Protein AF-A0A420ZC76-F1 (afdb_monomer)

Secondary structure (DSSP, 8-state):
--------------TT--HHHHHHHHTTS--SEEEEEETTEEEEEESSSSPPPEEES-HHHHHHHHHHH-TT-EEEEE-SEEEEESS-B-PPTTEEEEE-TTEEEEE-S-EEEEEE-TT--S-EEEES-EEE-TTTEEEEEEE---STT--EEEEEES-EEE---SSTT-EEEEEEESEEEEEES-EEE--TTS---SEEEEESSEEEEE-TTSEEEESS-SEEE-SSEEEEESSEEEESS-SEEE--TTS--EEEEES-EEEESS-SEEE-S--SS---EEEEE-SEEEE--SSS--SEEE--SSS--EEEEEE---EEEESS-SEEEE--EEEEEEE--EE-TTSEEE-GGGEEEEEEE-SS----SS--S--TTB-EE----TT--EEEEETTEEEEEEEEETTEEEETTEEPBPTTT--GGG-TT-SEEEEEEETTEEEEEEE-SS--

Mean predicted aligned error: 12.45 Å

InterPro domains:
  IPR011050 Pectin lyase fold/virulence factor [SSF51126] (57-364)
  IPR012334 Pectin lyase fold [G3DSA:2.160.20.10] (56-436)

Sequence (452 aa):
MVIKMAFDNQKTLDSTLQPEEWNNLLDLIPAGYVIYKKDNMIYAVPRHGSGNVYSGEDAQQIIQYAINELSDGGLIFIKKGTYLINNPIIPNNNLTIYLEAGAILKANADMTRLIDGRDKNHVVICGKGVIDGNGKVTKVIDFEQTVTGIVTHNRVEQVAIKNAKAVSGSCLIDITLNSGFQLGEPMLDGGGTTEYGIIQDNSYGQNTLYLGDYNNGFTVANIKLGGGALTIIGGALEGTTTNILITSENGNPRLRVFGTWMESDKDNILIQDNATYKPLSLDLEPIHMFTKGTGGYANVRSTTASGHHLVTLYVNGGYWENQNGSYHFDVSCEKAVIIKGYYNKGMNGINTSKMTNVVVLTDKIYVKGSEINSLDNLDLYLTVGTNKGIYLKDRGNDVVMAYFTKNGLVLNGH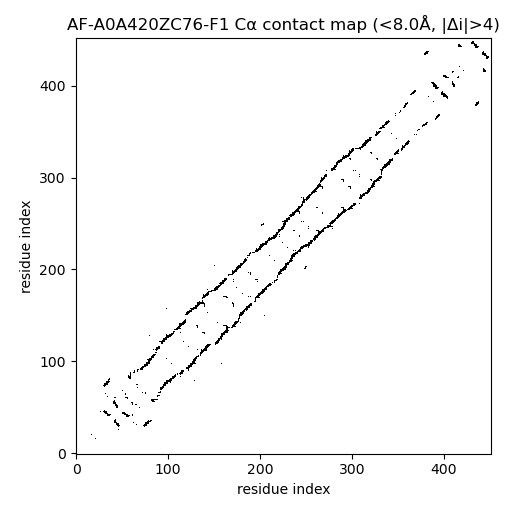YIFDPASANASSVSNLVKVIKIWINGAEYYIPVYSSYS

Foldseek 3Di:
DPPPPPPPDPPPPDPPDDVVVVLVVVLPDFFQWEWEDDDQKIWIDGNDDDDDIDMDNQLLVRLQSSQVVQQVEGEYEYEADEHEHADAREHAALHEYEYEANYEDEYDAADQENHELEQHANYEYEYQEEQYPVLRYQEDHEHHYPDAPDEGAYEYENYEFERHHQDPNGEPYEAAERYAYEYYQYQYYHDDDDDDEHYEHHYQYEYEYENPADAREDEYAHYEHQHHEYEYEAYEQEYQYAPHEYAVAREQYHYEYAAYAYEYLAAPYEYEPPHPYAHEEYAAAYQEFEHNHQPQHANYAYPDPDDQRYAEYHAAEYEYYYHHHQENEHHQYAEYEHHYYHYPPDHDHYDCVRYQAYEHHYPADADEDDDPVDPPHYAYEYPDDPFDFHWYDYDPDTQRQWGQDPVGIDGDPDDFDDPVPDDPVVCVPQPDWHWYADPNGITTDGDDPDDD

pLDDT: mean 76.63, std 21.32, range [26.16, 98.75]

Radius of gyration: 28.4 Å; Cα contacts (8 Å, |Δi|>4): 1268; chains: 1; bounding box: 75×47×89 Å

Solvent-accessible surface area (backbone atoms only — not comparable to full-atom values): 22998 Å² total; per-residue (Å²): 135,85,80,78,75,85,75,86,70,86,66,80,80,62,92,76,63,51,76,68,56,54,51,59,61,54,69,73,52,91,30,48,27,42,34,42,65,58,90,74,38,28,38,24,40,50,69,62,84,90,58,72,74,42,71,39,69,52,36,36,61,37,52,45,53,53,40,64,72,31,67,85,22,46,29,38,36,33,42,52,43,82,37,56,25,69,56,59,43,64,64,41,40,44,22,31,42,34,24,33,66,62,12,31,48,31,41,68,38,80,42,65,34,45,31,42,36,50,76,40,34,41,33,33,40,30,42,51,13,37,42,33,12,66,50,30,10,31,19,29,32,28,43,40,43,82,62,81,92,50,76,26,52,32,36,40,29,41,30,31,42,31,22,27,20,69,48,95,91,12,16,43,33,36,36,19,36,36,34,27,38,39,38,38,39,48,45,59,40,60,55,96,86,58,71,49,20,47,34,38,32,44,13,63,23,58,31,39,39,33,38,38,92,46,81,37,58,46,71,38,33,43,30,36,37,19,13,18,33,40,40,38,36,38,21,35,46,35,28,68,17,31,37,32,37,33,39,12,73,45,41,52,18,30,43,36,38,35,53,22,34,36,37,8,41,26,22,36,30,34,37,48,76,76,40,95,33,49,33,42,34,41,39,37,28,31,54,31,37,36,15,62,22,80,82,56,35,17,36,31,28,36,69,54,91,76,68,63,48,29,48,32,40,38,32,66,32,30,37,42,40,54,74,50,22,66,24,39,32,44,40,25,18,46,31,36,39,40,31,46,68,49,67,64,92,87,60,50,64,59,42,62,92,42,42,52,38,46,36,60,42,55,101,70,63,81,64,69,88,69,80,75,88,68,74,89,48,60,50,50,57,61,86,73,57,102,85,58,59,49,55,51,42,57,94,93,47,86,40,65,42,31,40,72,51,104,89,45,69,43,32,75,94,47,84,62,55,54,73,93,78,54,68,77,84,80,58,83,83,61,85,40,66,49,56,35,48,53,96,90,42,78,38,51,45,80,41,73,96,67,90,130

Nearest PDB structures (foldseek):
  8ikw-assembly4_H  TM=6.391E-01  e=1.711E-03  Fusarium phyllophilum
  4mr0-assembly1_A  TM=4.119E-01  e=1.111E-02  Streptococcus pneumoniae R6
  6n2c-assembly1_A  TM=3.443E-01  e=2.534E+00  Caldicellulosiruptor hydrothermalis 108

Structure (mmCIF, N/CA/C/O backbone):
data_AF-A0A420ZC76-F1
#
_entry.id   AF-A0A420ZC76-F1
#
loop_
_atom_site.group_PDB
_atom_site.id
_atom_site.type_symbol
_atom_site.label_atom_id
_atom_site.label_alt_id
_atom_site.label_comp_id
_atom_site.label_asym_id
_atom_site.label_entity_id
_atom_site.label_seq_id
_atom_site.pdbx_PDB_ins_code
_atom_site.Cartn_x
_atom_site.Cartn_y
_atom_site.Cartn_z
_atom_site.occupancy
_atom_site.B_iso_or_equiv
_atom_site.auth_seq_id
_atom_site.auth_comp_id
_atom_site.auth_asym_id
_atom_site.auth_atom_id
_atom_site.pdbx_PDB_model_num
ATOM 1 N N . MET A 1 1 ? 11.685 -9.624 18.121 1.00 28.83 1 MET A N 1
ATOM 2 C CA . MET A 1 1 ? 11.201 -10.879 18.733 1.00 28.83 1 MET A CA 1
ATOM 3 C C . MET A 1 1 ? 9.902 -11.254 18.036 1.00 28.83 1 MET A C 1
ATOM 5 O O . MET A 1 1 ? 8.904 -10.587 18.254 1.00 28.83 1 MET A O 1
ATOM 9 N N . VAL A 1 2 ? 9.928 -12.224 17.116 1.00 26.16 2 VAL A N 1
ATOM 10 C CA . VAL A 1 2 ? 8.711 -12.707 16.440 1.00 26.16 2 VAL A CA 1
ATOM 11 C C . VAL A 1 2 ? 8.038 -13.687 17.394 1.00 26.16 2 VAL A C 1
ATOM 13 O O . VAL A 1 2 ? 8.516 -14.807 17.566 1.00 26.16 2 VAL A O 1
ATOM 16 N N . ILE A 1 3 ? 6.972 -13.255 18.069 1.00 30.77 3 ILE A N 1
ATOM 17 C CA . ILE A 1 3 ? 6.131 -14.163 18.851 1.00 30.77 3 ILE A CA 1
ATOM 18 C C . ILE A 1 3 ? 5.343 -14.992 17.831 1.00 30.77 3 ILE A C 1
ATOM 20 O O . ILE A 1 3 ? 4.302 -14.562 17.342 1.00 30.77 3 ILE A O 1
ATOM 24 N N . LYS A 1 4 ? 5.855 -16.175 17.470 1.00 32.09 4 LYS A N 1
ATOM 25 C CA . LYS A 1 4 ? 5.045 -17.208 16.812 1.00 32.09 4 LYS A CA 1
ATOM 26 C C . LYS A 1 4 ? 3.998 -17.663 17.828 1.00 32.09 4 LYS A C 1
ATOM 28 O O . LYS A 1 4 ? 4.271 -18.538 18.645 1.00 32.09 4 LYS A O 1
ATOM 33 N N . MET A 1 5 ? 2.828 -17.031 17.823 1.00 39.62 5 MET A N 1
ATOM 34 C CA . MET A 1 5 ? 1.689 -17.510 18.600 1.00 39.62 5 MET A CA 1
ATOM 35 C C . MET A 1 5 ? 1.266 -18.865 18.020 1.00 39.62 5 MET A C 1
ATOM 37 O O . MET A 1 5 ? 0.816 -18.950 16.878 1.00 39.62 5 MET A O 1
ATOM 41 N N . ALA A 1 6 ? 1.473 -19.936 18.782 1.00 37.00 6 ALA A N 1
ATOM 42 C CA . ALA A 1 6 ? 1.101 -21.291 18.403 1.00 37.00 6 ALA A CA 1
ATOM 43 C C . ALA A 1 6 ? -0.427 -21.465 18.493 1.00 37.00 6 ALA A C 1
ATOM 45 O O . ALA A 1 6 ? -0.941 -21.959 19.490 1.00 37.00 6 ALA A O 1
ATOM 46 N N . PHE A 1 7 ? -1.155 -21.054 17.453 1.00 47.56 7 PHE A N 1
ATOM 47 C CA . PHE A 1 7 ? -2.596 -21.316 17.296 1.00 47.56 7 PHE A CA 1
ATOM 48 C C . PHE A 1 7 ? -2.892 -22.354 16.198 1.00 47.56 7 PHE A C 1
ATOM 50 O O . PHE A 1 7 ? -3.963 -22.336 15.599 1.00 47.56 7 PHE A O 1
ATOM 57 N N . ASP A 1 8 ? -1.960 -23.272 15.924 1.00 40.16 8 ASP A N 1
ATOM 58 C CA . ASP A 1 8 ? -2.054 -24.189 14.773 1.00 40.16 8 ASP A CA 1
ATOM 59 C C . ASP A 1 8 ? -2.701 -25.554 15.078 1.00 40.16 8 ASP A C 1
ATOM 61 O O . ASP A 1 8 ? -2.588 -26.497 14.306 1.00 40.16 8 ASP A O 1
ATOM 65 N N . ASN A 1 9 ? -3.424 -25.677 16.194 1.00 40.56 9 ASN A N 1
ATOM 66 C CA . ASN A 1 9 ? -4.235 -26.862 16.475 1.00 40.56 9 ASN A CA 1
ATOM 67 C C . ASN A 1 9 ? -5.709 -26.468 16.539 1.00 40.56 9 ASN A C 1
ATOM 69 O O . ASN A 1 9 ? -6.233 -26.146 17.606 1.00 40.56 9 ASN A O 1
ATOM 73 N N . GLN A 1 10 ? -6.383 -26.528 15.386 1.00 40.56 10 GLN A N 1
ATOM 74 C CA . GLN A 1 10 ? -7.842 -26.493 15.272 1.00 40.56 10 GLN A CA 1
ATOM 75 C C . GLN A 1 10 ? -8.473 -27.710 15.978 1.00 40.56 10 GLN A C 1
ATOM 77 O O . GLN A 1 10 ? -8.996 -28.624 15.346 1.00 40.56 10 GLN A O 1
ATOM 82 N N . LYS A 1 11 ? -8.480 -27.725 17.314 1.00 42.28 11 LYS A N 1
ATOM 83 C CA . LYS A 1 11 ? -9.629 -28.288 18.021 1.00 42.28 11 LYS A CA 1
ATOM 84 C C . LYS A 1 11 ? -10.729 -27.249 17.880 1.00 42.28 11 LYS A C 1
ATOM 86 O O . LYS A 1 11 ? -10.586 -26.139 18.383 1.00 42.28 11 LYS A O 1
ATOM 91 N N . THR A 1 12 ? -11.794 -27.591 17.161 1.00 43.84 12 THR A N 1
ATOM 92 C CA . THR A 1 12 ? -13.073 -26.879 17.224 1.00 43.84 12 THR A CA 1
ATOM 93 C C . THR A 1 12 ? -13.379 -26.592 18.690 1.00 43.84 12 THR A C 1
ATOM 95 O O . THR A 1 12 ? -13.619 -27.521 19.459 1.00 43.84 12 THR A O 1
ATOM 98 N N . LEU A 1 13 ? -13.265 -25.321 19.082 1.00 47.38 13 LEU A N 1
ATOM 99 C CA . LEU A 1 13 ? -13.627 -24.838 20.409 1.00 47.38 13 LEU A CA 1
ATOM 100 C C . LEU A 1 13 ? -15.111 -25.139 20.595 1.00 47.38 13 LEU A C 1
ATOM 102 O O . LEU A 1 13 ? -15.959 -24.506 19.965 1.00 47.38 13 LEU A O 1
ATOM 106 N N . ASP A 1 14 ? -15.392 -26.166 21.391 1.00 49.25 14 ASP A N 1
ATOM 107 C CA . ASP A 1 14 ? -16.746 -26.591 21.696 1.00 49.25 14 ASP A CA 1
ATOM 108 C C . ASP A 1 14 ? -17.462 -25.468 22.457 1.00 49.25 14 ASP A C 1
ATOM 110 O O . ASP A 1 14 ? -16.920 -24.855 23.380 1.00 49.25 14 ASP A O 1
ATOM 114 N N . SER A 1 15 ? -18.693 -25.185 22.044 1.00 50.81 15 SER A N 1
ATOM 115 C CA . SER A 1 15 ? -19.572 -24.163 22.622 1.00 50.81 15 SER A CA 1
ATOM 116 C C . SER A 1 15 ? -19.953 -24.417 24.088 1.00 50.81 15 SER A C 1
ATOM 118 O O . SER A 1 15 ? -20.658 -23.607 24.684 1.00 50.81 15 SER A O 1
ATOM 120 N N . THR A 1 16 ? -19.488 -25.524 24.671 1.00 49.12 16 THR A N 1
ATOM 121 C CA . THR A 1 16 ? -19.761 -25.958 26.044 1.00 49.12 16 THR A CA 1
ATOM 122 C C . THR A 1 16 ? -18.750 -25.472 27.082 1.00 49.12 16 THR A C 1
ATOM 124 O O . THR A 1 16 ? -18.943 -25.766 28.262 1.00 49.12 16 THR A O 1
ATOM 127 N N . LEU A 1 17 ? -17.679 -24.771 26.683 1.00 49.69 17 LEU A N 1
ATOM 128 C CA . LEU A 1 17 ? -16.714 -24.230 27.646 1.00 49.69 17 LEU A CA 1
ATOM 129 C C . LEU A 1 17 ? -17.413 -23.284 28.623 1.00 49.69 17 LEU A C 1
ATOM 131 O O . LEU A 1 17 ? -18.091 -22.333 28.217 1.00 49.69 17 LEU A O 1
ATOM 135 N N . GLN A 1 18 ? -17.230 -23.544 29.916 1.00 65.81 18 GLN A N 1
ATOM 136 C CA . GLN A 1 18 ? -17.770 -22.682 30.959 1.00 65.81 18 GLN A CA 1
ATOM 137 C C . GLN A 1 18 ? -17.109 -21.292 30.856 1.00 65.81 18 GLN A C 1
ATOM 139 O O . GLN A 1 18 ? -15.953 -21.190 30.431 1.00 65.81 18 GLN A O 1
ATOM 144 N N . PRO A 1 19 ? -17.793 -20.197 31.243 1.00 63.03 19 PRO A N 1
ATOM 145 C CA . PRO A 1 19 ? -17.241 -18.838 31.165 1.00 63.03 19 PRO A CA 1
ATOM 146 C C . PRO A 1 19 ? -15.849 -18.678 31.805 1.00 63.03 19 PRO A C 1
ATOM 148 O O . PRO A 1 19 ? -15.039 -17.872 31.351 1.00 63.03 19 PRO A O 1
ATOM 151 N N . GLU A 1 20 ? -15.548 -19.480 32.826 1.00 62.53 20 GLU A N 1
ATOM 152 C CA . GLU A 1 20 ? -14.259 -19.513 33.525 1.00 62.53 20 GLU A CA 1
ATOM 153 C C . GLU A 1 20 ? -13.123 -20.095 32.661 1.00 62.53 20 GLU A C 1
ATOM 155 O O . GLU A 1 20 ? -12.000 -19.596 32.682 1.00 62.53 20 GLU A O 1
ATOM 160 N N . GLU A 1 21 ? -13.411 -21.086 31.816 1.00 62.03 21 GLU A N 1
ATOM 161 C CA . GLU A 1 21 ? -12.431 -21.684 30.899 1.00 62.03 21 GLU A CA 1
ATOM 162 C C . GLU A 1 21 ? -12.122 -20.751 29.719 1.00 62.03 21 GLU A C 1
ATOM 164 O O . GLU A 1 21 ? -10.983 -20.683 29.251 1.00 62.03 21 GLU A O 1
ATOM 169 N N . TRP A 1 22 ? -13.111 -19.958 29.291 1.00 63.56 22 TRP A N 1
ATOM 170 C CA . TRP A 1 22 ? -12.899 -18.855 28.351 1.00 63.56 22 TRP A CA 1
ATOM 171 C C . TRP A 1 22 ? -11.954 -17.792 28.914 1.00 63.56 22 TRP A C 1
ATOM 173 O O . TRP A 1 22 ? -11.112 -17.277 28.175 1.00 63.56 22 TRP A O 1
ATOM 183 N N . ASN A 1 23 ? -12.054 -17.484 30.208 1.00 61.62 23 ASN A N 1
ATOM 184 C CA . ASN A 1 23 ? -11.166 -16.520 30.855 1.00 61.62 23 ASN A CA 1
ATOM 185 C C . ASN A 1 23 ? -9.715 -17.018 30.901 1.00 61.62 23 ASN A C 1
ATOM 187 O O . ASN A 1 23 ? -8.822 -16.236 30.575 1.00 61.62 23 ASN A O 1
ATOM 191 N N . ASN A 1 24 ? -9.505 -18.311 31.171 1.00 67.62 24 ASN A N 1
ATOM 192 C CA . ASN A 1 24 ? -8.177 -18.935 31.204 1.00 67.62 24 ASN A CA 1
ATOM 193 C C . ASN A 1 24 ? -7.502 -18.988 29.820 1.00 67.62 24 ASN A C 1
ATOM 195 O O . ASN A 1 24 ? -6.292 -18.815 29.704 1.00 67.62 24 ASN A O 1
ATOM 199 N N . LEU A 1 25 ? -8.270 -19.199 28.745 1.00 63.84 25 LEU A N 1
ATOM 200 C CA . LEU A 1 25 ? -7.747 -19.159 27.371 1.00 63.84 25 LEU A CA 1
ATOM 201 C C . LEU A 1 25 ? -7.372 -17.741 26.929 1.00 63.84 25 LEU A C 1
ATOM 203 O O . LEU A 1 25 ? -6.404 -17.552 26.194 1.00 63.84 25 LEU A O 1
ATOM 207 N N . LEU A 1 26 ? -8.125 -16.740 27.385 1.00 62.78 26 LEU A N 1
ATOM 208 C CA . LEU A 1 26 ? -7.837 -15.337 27.100 1.00 62.78 26 LEU A CA 1
ATOM 209 C C . LEU A 1 26 ? -6.613 -14.815 27.881 1.00 62.78 26 LEU A C 1
ATOM 211 O O . LEU A 1 26 ? -6.022 -13.828 27.450 1.00 62.78 26 LEU A O 1
ATOM 215 N N . ASP A 1 27 ? -6.208 -15.461 28.985 1.00 68.00 27 ASP A N 1
ATOM 216 C CA . ASP A 1 27 ? -5.031 -15.066 29.789 1.00 68.00 27 ASP A CA 1
ATOM 217 C C . ASP A 1 27 ? -3.709 -15.359 29.076 1.00 68.00 27 ASP A C 1
ATOM 219 O O . ASP A 1 27 ? -2.667 -14.806 29.419 1.00 68.00 27 ASP A O 1
ATOM 223 N N . LEU A 1 28 ? -3.753 -16.202 28.046 1.00 70.00 28 LEU A N 1
ATOM 224 C CA . LEU A 1 28 ? -2.598 -16.533 27.220 1.00 70.00 28 LEU A CA 1
ATOM 225 C C . LEU A 1 28 ? -2.328 -15.493 26.124 1.00 70.00 28 LEU A C 1
ATOM 227 O O . LEU A 1 28 ? -1.275 -15.545 25.487 1.00 70.00 28 LEU A O 1
ATOM 231 N N . ILE A 1 29 ? -3.255 -14.558 25.884 1.00 68.62 29 ILE A N 1
ATOM 232 C CA . ILE A 1 29 ? -3.075 -13.491 24.897 1.00 68.62 29 ILE A CA 1
ATOM 233 C C . ILE A 1 29 ? -2.459 -12.285 25.619 1.00 68.62 29 ILE A C 1
ATOM 235 O O . ILE A 1 29 ? -3.129 -11.707 26.475 1.00 68.62 29 ILE A O 1
ATOM 239 N N . PRO A 1 30 ? -1.231 -11.851 25.272 1.00 79.69 30 PRO A N 1
ATOM 240 C CA . PRO A 1 30 ? -0.563 -10.710 25.903 1.00 79.69 30 PRO A CA 1
ATOM 241 C C . PRO A 1 30 ? -1.152 -9.373 25.411 1.00 79.69 30 PRO A C 1
ATOM 243 O O . PRO A 1 30 ? -0.450 -8.533 24.848 1.00 79.69 30 PRO A O 1
ATOM 246 N N . ALA A 1 31 ? -2.467 -9.201 25.543 1.00 86.31 31 ALA A N 1
ATOM 247 C CA . ALA A 1 31 ? -3.195 -8.001 25.152 1.00 86.31 31 ALA A CA 1
ATOM 248 C C . ALA A 1 31 ? -3.315 -7.037 26.331 1.00 86.31 31 ALA A C 1
ATOM 250 O O . ALA A 1 31 ? -3.575 -7.453 27.449 1.00 86.31 31 ALA A O 1
ATOM 251 N N . GLY A 1 32 ? -3.189 -5.734 26.085 1.00 93.50 32 GLY A N 1
ATOM 252 C CA . GLY A 1 32 ? -3.632 -4.726 27.046 1.00 93.50 32 GLY A CA 1
ATOM 253 C C . GLY A 1 32 ? -5.151 -4.786 27.211 1.00 93.50 32 GLY A C 1
ATOM 254 O O . GLY A 1 32 ? -5.651 -4.881 28.330 1.00 93.50 32 GLY A O 1
ATOM 255 N N . TYR A 1 33 ? -5.872 -4.839 26.085 1.00 96.25 33 TYR A N 1
ATOM 256 C CA . TYR A 1 33 ? -7.333 -4.925 26.041 1.00 96.25 33 TYR A CA 1
ATOM 257 C C . TYR A 1 33 ? -7.832 -5.969 25.044 1.00 96.25 33 TYR A C 1
ATOM 259 O O . TYR A 1 33 ? -7.283 -6.126 23.952 1.00 96.25 33 TYR A O 1
ATOM 267 N N . VAL A 1 34 ? -8.936 -6.626 25.401 1.00 95.94 34 VAL A N 1
ATOM 268 C CA . VAL A 1 34 ? -9.730 -7.459 24.492 1.00 95.94 34 VAL A CA 1
ATOM 269 C C . VAL A 1 34 ? -11.052 -6.760 24.197 1.00 95.94 34 VAL A C 1
ATOM 271 O O . VAL A 1 34 ? -11.806 -6.441 25.117 1.00 95.94 34 VAL A O 1
ATOM 274 N N . ILE A 1 35 ? -11.340 -6.559 22.912 1.00 97.62 35 ILE A N 1
ATOM 275 C CA . ILE A 1 35 ? -12.602 -6.014 22.414 1.00 97.62 35 ILE A CA 1
ATOM 276 C C . ILE A 1 35 ? -13.468 -7.162 21.904 1.00 97.62 35 ILE A C 1
ATOM 278 O O . ILE A 1 35 ? -13.014 -7.964 21.086 1.00 97.62 35 ILE A O 1
ATOM 282 N N . TYR A 1 36 ? -14.714 -7.248 22.359 1.00 96.75 36 TYR A N 1
ATOM 283 C CA . TYR A 1 36 ? -15.669 -8.229 21.850 1.00 96.75 36 TYR A CA 1
ATOM 284 C C . TYR A 1 36 ? -17.091 -7.678 21.816 1.00 96.75 36 TYR A C 1
ATOM 286 O O . TYR A 1 36 ? -17.434 -6.722 22.510 1.00 96.75 36 TYR A O 1
ATOM 294 N N . LYS A 1 37 ? -17.930 -8.308 20.997 1.00 95.50 37 LYS A N 1
ATOM 295 C CA . LYS A 1 37 ? -19.352 -7.998 20.873 1.00 95.50 37 LYS A CA 1
ATOM 296 C C . LYS A 1 37 ? -20.192 -9.101 21.512 1.00 95.50 37 LYS A C 1
ATOM 298 O O . LYS A 1 37 ? -19.952 -10.281 21.255 1.00 95.50 37 LYS A O 1
ATOM 303 N N . LYS A 1 38 ? -21.185 -8.716 22.310 1.00 93.69 38 LYS A N 1
ATOM 304 C CA . LYS A 1 38 ? -22.246 -9.592 22.818 1.00 93.69 38 LYS A CA 1
ATOM 305 C C . LYS A 1 38 ? -23.579 -8.909 22.536 1.00 93.69 3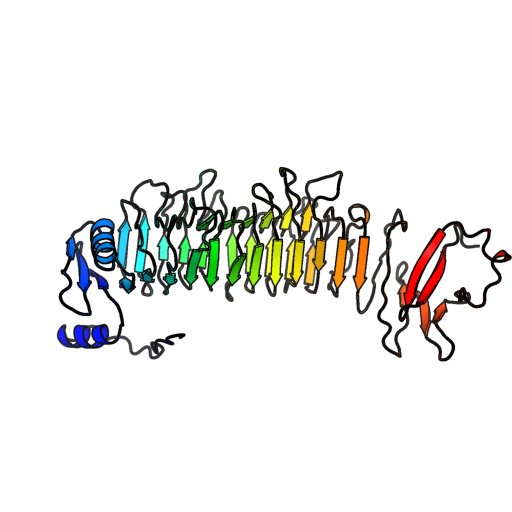8 LYS A C 1
ATOM 307 O O . LYS A 1 38 ? -23.838 -7.821 23.045 1.00 93.69 38 LYS A O 1
ATOM 312 N N . ASP A 1 39 ? -24.388 -9.533 21.687 1.00 93.94 39 ASP A N 1
ATOM 313 C CA . ASP A 1 39 ? -25.611 -8.938 21.142 1.00 93.94 39 ASP A CA 1
ATOM 314 C C . ASP A 1 39 ? -25.305 -7.590 20.457 1.00 93.94 39 ASP A C 1
ATOM 316 O O . ASP A 1 39 ? -24.453 -7.542 19.568 1.00 93.94 39 ASP A O 1
ATOM 320 N N . ASN A 1 40 ? -25.951 -6.494 20.864 1.00 94.81 40 ASN A N 1
ATOM 321 C CA . ASN A 1 40 ? -25.672 -5.146 20.348 1.00 94.81 40 ASN A CA 1
ATOM 322 C C . ASN A 1 40 ? -24.619 -4.375 21.155 1.00 94.81 40 ASN A C 1
ATOM 324 O O . ASN A 1 40 ? -24.209 -3.296 20.737 1.00 94.81 40 ASN A O 1
ATOM 328 N N . MET A 1 41 ? -24.155 -4.930 22.275 1.00 97.38 41 MET A N 1
ATOM 329 C CA . MET A 1 41 ? -23.196 -4.272 23.152 1.00 97.38 41 MET A CA 1
ATOM 330 C C . MET A 1 41 ? -21.765 -4.667 22.795 1.00 97.38 41 MET A C 1
ATOM 332 O O . MET A 1 41 ? -21.437 -5.839 22.589 1.00 97.38 41 MET A O 1
ATOM 336 N N . ILE A 1 42 ? -20.899 -3.665 22.744 1.00 98.50 42 ILE A N 1
ATOM 337 C CA . ILE A 1 42 ? -19.456 -3.794 22.586 1.00 98.50 42 ILE A CA 1
ATOM 338 C C . ILE A 1 42 ? -18.824 -3.650 23.960 1.00 98.50 42 ILE A C 1
ATOM 340 O O . ILE A 1 42 ? -19.218 -2.781 24.734 1.00 98.50 42 ILE A O 1
ATOM 344 N N . TYR A 1 43 ? -17.840 -4.491 24.251 1.00 97.50 43 TYR A N 1
ATOM 345 C CA . TYR A 1 43 ? -17.102 -4.500 25.505 1.00 97.50 43 TYR A CA 1
ATOM 346 C C . TYR A 1 43 ? -15.611 -4.363 25.222 1.00 97.50 43 TYR A C 1
ATOM 348 O O . TYR A 1 43 ? -15.096 -5.022 24.318 1.00 97.50 43 TYR A O 1
ATOM 356 N N . ALA A 1 44 ? -14.922 -3.561 26.028 1.00 97.62 44 ALA A N 1
ATOM 357 C CA . ALA A 1 44 ? -13.471 -3.545 26.133 1.00 97.62 44 ALA A CA 1
ATOM 358 C C . ALA A 1 44 ? -13.080 -3.959 27.550 1.00 97.62 44 ALA A C 1
ATOM 360 O O . ALA A 1 44 ? -13.447 -3.293 28.519 1.00 97.62 44 ALA A O 1
ATOM 361 N N . VAL A 1 45 ? -12.353 -5.069 27.670 1.00 94.81 45 VAL A N 1
ATOM 3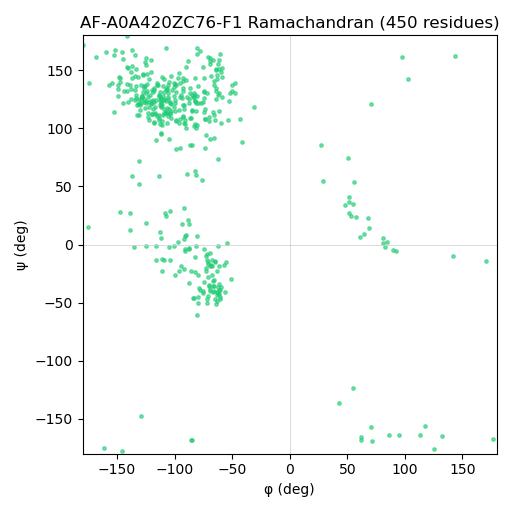62 C CA . VAL A 1 45 ? -11.948 -5.633 28.962 1.00 94.81 45 VAL A CA 1
ATOM 363 C C . VAL A 1 45 ? -10.420 -5.655 29.042 1.00 94.81 45 VAL A C 1
ATOM 365 O O . VAL A 1 45 ? -9.790 -6.239 28.151 1.00 94.81 45 VAL A O 1
ATOM 368 N N . PRO A 1 46 ? -9.811 -5.045 30.073 1.00 94.25 46 PRO A N 1
ATOM 369 C CA . PRO A 1 46 ? -8.369 -5.109 30.277 1.00 94.25 46 PRO A CA 1
ATOM 370 C C . PRO A 1 46 ? -7.959 -6.537 30.651 1.00 94.25 46 PRO A C 1
ATOM 372 O O . PRO A 1 46 ? -8.702 -7.236 31.340 1.00 94.25 46 PRO A O 1
ATOM 375 N N . ARG A 1 47 ? -6.779 -6.991 30.213 1.00 88.12 47 ARG A N 1
ATOM 376 C CA . ARG A 1 47 ? -6.256 -8.321 30.609 1.00 88.12 47 ARG A CA 1
ATOM 377 C C . ARG A 1 47 ? -5.222 -8.266 31.719 1.00 88.12 47 ARG A C 1
ATOM 379 O O . ARG A 1 47 ? -5.076 -9.232 32.461 1.00 88.12 47 ARG A O 1
ATOM 386 N N . HIS A 1 48 ? -4.514 -7.151 31.849 1.00 79.62 48 HIS A N 1
ATOM 387 C CA . HIS A 1 48 ? -3.488 -6.982 32.867 1.00 79.62 48 HIS A CA 1
ATOM 388 C C . HIS A 1 48 ? -3.739 -5.692 33.653 1.00 79.62 48 HIS A C 1
ATOM 390 O O . HIS A 1 48 ? -3.884 -4.621 33.070 1.00 79.62 48 HIS A O 1
ATOM 396 N N . GLY A 1 49 ? -3.768 -5.799 34.984 1.00 69.25 49 GLY A N 1
ATOM 397 C CA . GLY A 1 49 ? -3.835 -4.651 35.892 1.00 69.25 49 GLY A CA 1
ATOM 398 C C . GLY A 1 49 ? -5.243 -4.127 36.195 1.00 69.25 49 GLY A C 1
ATOM 399 O O . GLY A 1 49 ? -6.245 -4.807 35.996 1.00 69.25 49 GLY A O 1
ATOM 400 N N . SER A 1 50 ? -5.292 -2.906 36.729 1.00 77.81 50 SER A N 1
ATOM 401 C CA . SER A 1 50 ? -6.495 -2.218 37.219 1.00 77.81 50 SER A CA 1
ATOM 402 C C . SER A 1 50 ? -7.179 -1.350 36.155 1.00 77.81 50 SER A C 1
ATOM 404 O O . SER A 1 50 ? -7.718 -0.297 36.489 1.00 77.81 50 SER A O 1
ATOM 406 N N . GLY A 1 51 ? -7.104 -1.739 34.879 1.00 88.19 51 GLY A N 1
ATOM 407 C CA . GLY A 1 51 ? -7.771 -1.003 33.803 1.00 88.19 51 GLY A CA 1
ATOM 408 C C . GLY A 1 51 ? -9.291 -0.968 33.995 1.00 88.19 51 GLY A C 1
ATOM 409 O O . GLY A 1 51 ? -9.871 -1.814 34.683 1.00 88.19 51 GLY A O 1
ATOM 410 N N . ASN A 1 52 ? -9.951 -0.005 33.361 1.00 94.88 52 ASN A N 1
ATOM 411 C CA . ASN A 1 52 ? -11.406 0.090 33.399 1.00 94.88 52 ASN A CA 1
ATOM 412 C C . ASN A 1 52 ? -12.048 -0.842 32.364 1.00 94.88 52 ASN A C 1
ATOM 414 O O . ASN A 1 52 ? -11.564 -0.989 31.245 1.00 94.88 52 ASN A O 1
ATOM 418 N N . VAL A 1 53 ? -13.183 -1.445 32.715 1.00 95.69 53 VAL A N 1
ATOM 419 C CA . VAL A 1 53 ? -14.041 -2.123 31.735 1.00 95.69 53 VAL A CA 1
ATOM 420 C C . VAL A 1 53 ? -14.941 -1.082 31.082 1.00 95.69 53 VAL A C 1
ATOM 422 O O . VAL A 1 53 ? -15.663 -0.366 31.773 1.00 95.69 53 VAL A O 1
ATOM 425 N N . TYR A 1 54 ? -14.938 -1.035 29.753 1.00 97.56 54 TYR A N 1
ATOM 426 C CA . TYR A 1 54 ? -15.809 -0.153 28.979 1.00 97.56 54 TYR A CA 1
ATOM 427 C C . TYR A 1 54 ? -16.884 -0.972 28.263 1.00 97.56 54 TYR A C 1
ATOM 429 O O . TYR A 1 54 ? -16.609 -2.068 27.772 1.00 97.56 54 TYR A O 1
ATOM 437 N N . SER A 1 55 ? -18.106 -0.446 28.172 1.00 97.75 55 SER A N 1
ATOM 438 C CA . SER A 1 55 ? -19.168 -1.065 27.376 1.00 97.75 55 SER A CA 1
ATOM 439 C C . SER A 1 55 ? -20.135 -0.045 26.790 1.00 97.75 55 SER A C 1
ATOM 441 O O . SER A 1 55 ? -20.460 0.934 27.458 1.00 97.75 55 SER A O 1
ATOM 443 N N . GLY A 1 56 ? -20.631 -0.297 25.583 1.00 97.75 56 GLY A N 1
ATOM 444 C CA . GLY A 1 56 ? -21.570 0.584 24.887 1.00 97.75 56 GLY A CA 1
ATOM 445 C C . GLY A 1 56 ? -21.978 0.034 23.524 1.00 97.75 56 GLY A C 1
ATOM 446 O O . GLY A 1 56 ? -21.411 -0.949 23.054 1.00 97.75 56 GLY A O 1
ATOM 447 N N . GLU A 1 57 ? -22.958 0.661 22.881 1.00 97.94 57 GLU A N 1
ATOM 448 C CA . GLU A 1 57 ? -23.406 0.276 21.532 1.00 97.94 57 GLU A CA 1
ATOM 449 C C . GLU A 1 57 ? -22.511 0.864 20.425 1.00 97.94 57 GLU A C 1
ATOM 451 O O . GLU A 1 57 ? -22.424 0.308 19.328 1.00 97.94 57 GLU A O 1
ATOM 456 N N . ASP A 1 58 ? -21.808 1.968 20.706 1.00 98.06 58 ASP A N 1
ATOM 457 C CA . ASP A 1 58 ? -20.877 2.592 19.765 1.00 98.06 58 ASP A CA 1
ATOM 458 C C . ASP A 1 58 ? -19.505 1.906 19.816 1.00 98.06 58 ASP A C 1
ATOM 460 O O . ASP A 1 58 ? -18.684 2.144 20.706 1.00 98.06 58 ASP A O 1
ATOM 464 N N . ALA A 1 59 ? -19.241 1.055 18.824 1.00 98.44 59 ALA A N 1
ATOM 465 C CA . ALA A 1 59 ? -17.983 0.327 18.732 1.00 98.44 59 ALA A CA 1
ATOM 466 C C . ALA A 1 59 ? -16.763 1.249 18.638 1.00 98.44 59 ALA A C 1
ATOM 468 O O . ALA A 1 59 ? -15.722 0.927 19.210 1.00 98.44 59 ALA A O 1
ATOM 469 N N . GLN A 1 60 ? -16.880 2.385 17.944 1.00 98.31 60 GLN A N 1
ATOM 470 C CA . GLN A 1 60 ? -15.771 3.321 17.796 1.00 98.31 60 GLN A CA 1
ATOM 471 C C . GLN A 1 60 ? -15.371 3.889 19.152 1.00 98.31 60 GLN A C 1
ATOM 473 O O . GLN A 1 60 ? -14.194 3.854 19.506 1.00 98.31 60 GLN A O 1
ATOM 478 N N . GLN A 1 61 ? -16.352 4.360 19.921 1.00 98.50 61 GLN A N 1
ATOM 479 C CA . GLN A 1 61 ? -16.123 4.963 21.228 1.00 98.50 61 GLN A CA 1
ATOM 480 C C . GLN A 1 61 ? -15.465 3.966 22.193 1.00 98.50 61 GLN A C 1
ATOM 482 O O . GLN A 1 61 ? -14.479 4.299 22.849 1.00 98.50 61 GLN A O 1
ATOM 487 N N . ILE A 1 62 ? -15.963 2.725 22.237 1.00 98.69 62 ILE A N 1
ATOM 488 C CA . ILE A 1 62 ? -15.430 1.679 23.122 1.00 98.69 62 ILE A CA 1
ATOM 489 C C . ILE A 1 62 ? -14.006 1.268 22.735 1.00 98.69 62 ILE A C 1
ATOM 491 O O . ILE A 1 62 ? -13.154 1.120 23.613 1.00 98.69 62 ILE A O 1
ATOM 495 N N . ILE A 1 63 ? -13.713 1.142 21.437 1.00 98.62 63 ILE A N 1
ATOM 496 C CA . ILE A 1 63 ? -12.346 0.892 20.960 1.00 98.62 63 ILE A CA 1
ATOM 497 C C . ILE A 1 63 ? -11.433 2.070 21.323 1.00 98.62 63 ILE A C 1
ATOM 499 O O . ILE A 1 63 ? -10.326 1.855 21.812 1.00 98.62 63 ILE A O 1
ATOM 503 N N . GLN A 1 64 ? -11.892 3.312 21.139 1.00 98.62 64 GLN A N 1
ATOM 504 C CA . GLN A 1 64 ? -11.087 4.496 21.432 1.00 98.62 64 GLN A CA 1
ATOM 505 C C . GLN A 1 64 ? -10.790 4.646 22.929 1.00 98.62 64 GLN A C 1
ATOM 507 O O . GLN A 1 64 ? -9.682 5.042 23.281 1.00 98.62 64 GLN A O 1
ATOM 512 N N . TYR A 1 65 ? -11.720 4.291 23.820 1.00 98.38 65 TYR A N 1
ATOM 513 C CA . TYR A 1 65 ? -11.449 4.272 25.262 1.00 98.38 65 TYR A CA 1
ATOM 514 C C . TYR A 1 65 ? -10.342 3.287 25.634 1.00 98.38 65 TYR A C 1
ATOM 516 O O . TYR A 1 65 ? -9.432 3.653 26.375 1.00 98.38 65 TYR A O 1
ATOM 524 N N . ALA A 1 66 ? -10.349 2.085 25.052 1.00 97.88 66 ALA A N 1
ATOM 525 C CA . ALA A 1 66 ? -9.268 1.123 25.248 1.00 97.88 66 ALA A CA 1
ATOM 526 C C . ALA A 1 66 ? -7.920 1.635 24.709 1.00 97.88 66 ALA A C 1
ATOM 528 O O . ALA A 1 66 ? -6.894 1.463 25.362 1.00 97.88 66 ALA A O 1
ATOM 529 N N . ILE A 1 67 ? -7.915 2.294 23.543 1.00 98.00 67 ILE A N 1
ATOM 530 C CA . ILE A 1 67 ? -6.705 2.924 22.988 1.00 98.00 67 ILE A CA 1
ATOM 531 C C . ILE A 1 67 ? -6.167 3.994 23.935 1.00 98.00 67 ILE A C 1
ATOM 533 O O . ILE A 1 67 ? -4.972 4.016 24.211 1.00 98.00 67 ILE A O 1
ATOM 537 N N . ASN A 1 68 ? -7.039 4.867 24.439 1.00 97.50 68 ASN A N 1
ATOM 538 C CA . ASN A 1 68 ? -6.644 5.984 25.290 1.00 97.50 68 ASN A CA 1
ATOM 539 C C . ASN A 1 68 ? -6.062 5.522 26.634 1.00 97.50 68 ASN A C 1
ATOM 541 O O . ASN A 1 68 ? -5.180 6.196 27.159 1.00 97.50 68 ASN A O 1
ATOM 545 N N . GLU A 1 69 ? -6.511 4.379 27.164 1.00 97.06 69 GLU A N 1
ATOM 546 C CA . GLU A 1 69 ? -5.915 3.771 28.360 1.00 97.06 69 GLU A CA 1
ATOM 547 C C . GLU A 1 69 ? -4.479 3.274 28.104 1.00 97.06 69 GLU A C 1
ATOM 549 O O . GLU A 1 69 ? -3.631 3.289 28.991 1.00 97.06 69 GLU A O 1
ATOM 554 N N . LEU A 1 70 ? -4.188 2.848 26.873 1.00 95.44 70 LEU A N 1
ATOM 555 C CA . LEU A 1 70 ? -2.873 2.387 26.432 1.00 95.44 70 LEU A CA 1
ATOM 556 C C . LEU A 1 70 ? -2.036 3.567 25.907 1.00 95.44 70 LEU A C 1
ATOM 558 O O . LEU A 1 70 ? -1.659 3.612 24.731 1.00 95.44 70 LEU A O 1
ATOM 562 N N . SER A 1 71 ? -1.768 4.556 26.768 1.00 94.31 71 SER A N 1
ATOM 563 C CA . SER A 1 71 ? -1.071 5.803 26.397 1.00 94.31 71 SER A CA 1
ATOM 564 C C . SER A 1 71 ? 0.349 5.579 25.870 1.00 94.31 71 SER A C 1
ATOM 566 O O . SER A 1 71 ? 0.785 6.283 24.960 1.00 94.31 71 SER A O 1
ATOM 568 N N . ASP A 1 72 ? 1.042 4.570 26.402 1.00 93.69 72 ASP A N 1
ATOM 569 C CA . ASP A 1 72 ? 2.411 4.204 26.012 1.00 93.69 72 ASP A CA 1
ATOM 570 C C . ASP A 1 72 ? 2.451 3.144 24.894 1.00 93.69 72 ASP A C 1
ATOM 572 O O . ASP A 1 72 ? 3.524 2.672 24.505 1.00 93.69 72 ASP A O 1
ATOM 576 N N . GLY A 1 73 ? 1.281 2.776 24.360 1.00 95.50 73 GLY A N 1
ATOM 577 C CA . GLY A 1 73 ? 1.100 1.694 23.402 1.00 95.50 73 GLY A CA 1
ATOM 578 C C . GLY A 1 73 ? 0.713 0.371 24.062 1.00 95.50 73 GLY A C 1
ATOM 579 O O . GLY A 1 73 ? 0.262 0.319 25.204 1.00 95.50 73 GLY A O 1
ATOM 580 N N . GLY A 1 74 ? 0.854 -0.724 23.317 1.00 95.06 74 GLY A N 1
ATOM 581 C CA . GLY A 1 74 ? 0.434 -2.059 23.749 1.00 95.06 74 GLY A CA 1
ATOM 582 C C . GLY A 1 74 ? -0.370 -2.789 22.680 1.00 95.06 74 GLY A C 1
ATOM 583 O O . GLY A 1 74 ? -0.367 -2.400 21.518 1.00 95.06 74 GLY A O 1
ATOM 584 N N . LEU A 1 75 ? -1.053 -3.866 23.065 1.00 96.00 75 LEU A N 1
ATOM 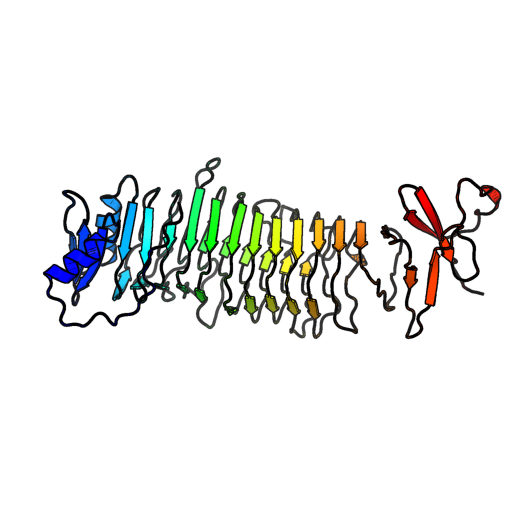585 C CA . LEU A 1 75 ? -1.828 -4.702 22.148 1.00 96.00 75 LEU A CA 1
ATOM 586 C C . LEU A 1 75 ? -3.329 -4.588 22.443 1.00 96.00 75 LEU A C 1
ATOM 588 O O . LEU A 1 75 ? -3.769 -4.856 23.559 1.00 96.00 75 LEU A O 1
ATOM 592 N N . ILE A 1 76 ? -4.121 -4.267 21.426 1.00 97.62 76 ILE A N 1
ATOM 593 C CA . ILE A 1 76 ? -5.576 -4.418 21.434 1.00 97.62 76 ILE A CA 1
ATOM 594 C C . ILE A 1 76 ? -5.924 -5.633 20.588 1.00 97.62 76 ILE A C 1
ATOM 596 O O . ILE A 1 76 ? -5.585 -5.688 19.409 1.00 97.62 76 ILE A O 1
ATOM 600 N N . PHE A 1 77 ? -6.623 -6.594 21.179 1.00 96.94 77 PHE A N 1
ATOM 601 C CA . PHE A 1 77 ? -7.105 -7.782 20.487 1.00 96.94 77 PHE A CA 1
ATOM 602 C C . PHE A 1 77 ? -8.607 -7.664 20.230 1.00 96.94 77 PHE A C 1
ATOM 604 O O . PHE A 1 77 ? -9.397 -7.609 21.171 1.00 96.94 77 PHE A O 1
ATOM 611 N N . ILE A 1 78 ? -9.021 -7.635 18.966 1.00 97.88 78 ILE A N 1
ATOM 612 C CA . ILE A 1 78 ? -10.426 -7.507 18.570 1.00 97.88 78 ILE A CA 1
ATOM 613 C C . ILE A 1 78 ? -10.948 -8.875 18.138 1.00 97.88 78 ILE A C 1
ATOM 615 O O . ILE A 1 78 ? -10.499 -9.430 17.134 1.00 97.88 78 ILE A O 1
ATOM 619 N N . LYS A 1 79 ? -11.910 -9.413 18.896 1.00 96.38 79 LYS A N 1
ATOM 620 C CA . LYS A 1 79 ? -12.537 -10.709 18.613 1.00 96.38 79 LYS A CA 1
ATOM 621 C C . LYS A 1 79 ? -13.445 -10.646 17.390 1.00 96.38 79 LYS A C 1
ATOM 623 O O . LYS A 1 79 ? -13.924 -9.575 17.009 1.00 96.38 79 LYS A O 1
ATOM 628 N N . LYS A 1 80 ? -13.754 -11.815 16.827 1.00 97.00 80 LYS A N 1
ATOM 629 C CA . LYS A 1 80 ? -14.693 -11.986 15.714 1.00 97.00 80 LYS A CA 1
ATOM 630 C C . LYS A 1 80 ? -16.008 -11.232 15.944 1.00 97.00 80 LYS A C 1
ATOM 632 O O . LYS A 1 80 ? -16.567 -11.244 17.042 1.00 97.00 80 LYS A O 1
ATOM 637 N N . GLY A 1 81 ? -16.518 -10.608 14.888 1.00 97.56 81 GLY A N 1
ATOM 638 C CA . GLY A 1 81 ? -17.717 -9.777 14.937 1.00 97.56 81 GLY A CA 1
ATOM 639 C C . GLY A 1 81 ? -17.616 -8.571 14.011 1.00 97.56 81 GLY A C 1
ATOM 640 O O . GLY A 1 81 ? -16.532 -8.190 13.580 1.00 97.56 81 GLY A O 1
ATOM 641 N N . THR A 1 82 ? -18.759 -7.964 13.697 1.00 98.38 82 THR A N 1
ATOM 642 C CA . THR A 1 82 ? -18.813 -6.721 12.918 1.00 98.38 82 THR A CA 1
ATOM 643 C C . THR A 1 82 ? -19.004 -5.526 13.841 1.00 98.38 82 THR A C 1
ATOM 645 O O . THR A 1 82 ? -20.000 -5.441 14.569 1.00 98.38 82 THR A O 1
ATOM 648 N N . TYR A 1 83 ? -18.056 -4.597 13.759 1.00 98.56 83 TYR A N 1
ATOM 649 C CA . TYR A 1 83 ? -17.981 -3.367 14.533 1.00 98.56 83 TYR A CA 1
ATOM 650 C C . TYR A 1 83 ? -18.253 -2.199 13.587 1.00 98.56 83 TYR A C 1
ATOM 652 O O . TYR A 1 83 ? -17.472 -1.941 12.671 1.00 98.56 83 TYR A O 1
ATOM 660 N N . LEU A 1 84 ? -19.396 -1.538 13.771 1.00 98.44 84 LEU A N 1
ATOM 661 C CA . LEU A 1 84 ? -19.787 -0.383 12.966 1.00 98.44 84 LEU A CA 1
ATOM 662 C C . LEU A 1 84 ? -19.094 0.864 13.507 1.00 98.44 84 LEU A C 1
ATOM 664 O O . LEU A 1 84 ? -19.259 1.209 14.673 1.00 98.44 84 LEU A O 1
ATOM 668 N N . ILE A 1 85 ? -18.319 1.522 12.654 1.00 98.62 85 ILE A N 1
ATOM 669 C CA . ILE A 1 85 ? -17.451 2.633 13.030 1.00 98.62 85 ILE A CA 1
ATOM 670 C C . ILE A 1 85 ? -18.022 3.933 12.458 1.00 98.62 85 ILE A C 1
ATOM 672 O O . ILE A 1 85 ? -18.086 4.109 11.239 1.00 98.62 85 ILE A O 1
ATOM 676 N N . ASN A 1 86 ? -18.479 4.824 13.341 1.00 98.19 86 ASN A N 1
ATOM 677 C CA . ASN A 1 86 ? -19.109 6.098 12.968 1.00 98.19 86 ASN A CA 1
ATOM 678 C C . ASN A 1 86 ? -18.129 7.283 12.940 1.00 98.19 86 ASN A C 1
ATOM 680 O O . ASN A 1 86 ? -18.423 8.285 12.301 1.00 98.19 86 ASN A O 1
ATOM 684 N N . ASN A 1 87 ? -16.967 7.156 13.587 1.00 98.50 87 ASN A N 1
ATOM 685 C CA . ASN A 1 87 ? -15.886 8.147 13.594 1.00 98.50 87 ASN A CA 1
ATOM 686 C C . ASN A 1 87 ? -14.530 7.452 13.365 1.00 98.50 87 ASN A C 1
ATOM 688 O O . ASN A 1 87 ? -14.438 6.242 13.561 1.00 98.50 87 ASN A O 1
ATOM 692 N N . PRO A 1 88 ? -13.460 8.167 12.990 1.00 98.69 88 PRO A N 1
ATOM 693 C CA . PRO A 1 88 ? -12.145 7.549 12.849 1.00 98.69 88 PRO A CA 1
ATOM 694 C C . PRO A 1 88 ? -11.653 6.891 14.151 1.00 98.69 88 PRO A C 1
ATOM 696 O O . PRO A 1 88 ? -11.878 7.407 15.249 1.00 98.69 88 PRO A O 1
ATOM 699 N N . ILE A 1 89 ? -10.948 5.765 14.032 1.00 98.75 89 ILE A N 1
ATOM 700 C CA . ILE A 1 89 ? -10.160 5.184 15.129 1.00 98.75 89 ILE A CA 1
ATOM 701 C C . ILE A 1 89 ? -8.769 5.819 15.088 1.00 98.75 89 ILE A C 1
ATOM 703 O O . ILE A 1 89 ? -8.099 5.763 14.057 1.00 98.75 89 ILE A O 1
ATOM 707 N N . ILE A 1 90 ? -8.334 6.410 16.202 1.00 98.50 90 ILE A N 1
ATOM 708 C CA . ILE A 1 90 ? -7.072 7.152 16.297 1.00 98.50 90 ILE A CA 1
ATOM 709 C C . ILE A 1 90 ? -6.109 6.360 17.195 1.00 98.50 90 ILE A C 1
ATOM 711 O O . ILE A 1 90 ? -6.209 6.473 18.421 1.00 98.50 90 ILE A O 1
ATOM 715 N N . PRO A 1 91 ? -5.203 5.535 16.637 1.00 98.25 91 PRO A N 1
ATOM 716 C CA . PRO A 1 91 ? -4.208 4.812 17.422 1.00 98.25 91 PRO A CA 1
ATOM 717 C C . PRO A 1 91 ? -3.214 5.752 18.127 1.00 98.25 91 PRO A C 1
ATOM 719 O O . PRO A 1 91 ? -2.875 6.831 17.635 1.00 98.25 91 PRO A O 1
ATOM 722 N N . ASN A 1 92 ? -2.701 5.302 19.273 1.00 97.81 92 ASN A N 1
ATOM 723 C CA . ASN A 1 92 ? -1.528 5.890 19.921 1.00 97.81 92 ASN A CA 1
ATOM 724 C C . ASN A 1 92 ? -0.229 5.382 19.276 1.00 97.81 92 ASN A C 1
ATOM 726 O O . ASN A 1 92 ? -0.233 4.425 18.499 1.00 97.81 92 ASN A O 1
ATOM 730 N N . ASN A 1 93 ? 0.895 6.013 19.622 1.00 97.06 93 ASN A N 1
ATOM 731 C CA . ASN A 1 93 ? 2.212 5.481 19.273 1.00 97.06 93 ASN A CA 1
ATOM 732 C C . ASN A 1 93 ? 2.426 4.107 19.923 1.00 97.06 93 ASN A C 1
ATOM 734 O O . ASN A 1 93 ? 1.898 3.841 21.000 1.00 97.06 93 ASN A O 1
ATOM 738 N N . ASN A 1 94 ? 3.237 3.257 19.289 1.00 97.44 94 ASN A N 1
ATOM 739 C CA . ASN A 1 94 ? 3.581 1.916 19.785 1.00 97.44 94 ASN A CA 1
ATOM 740 C C . ASN A 1 94 ? 2.360 0.998 20.018 1.00 97.44 94 ASN A C 1
ATOM 742 O O . ASN A 1 94 ? 2.413 0.066 20.827 1.00 97.44 94 ASN A O 1
ATOM 746 N N . LEU A 1 95 ? 1.241 1.263 19.338 1.00 97.81 95 LEU A N 1
ATOM 747 C CA . LEU A 1 95 ? 0.022 0.474 19.458 1.00 97.81 95 LEU A CA 1
ATOM 748 C C . LEU A 1 95 ? -0.023 -0.630 18.398 1.00 97.81 95 LEU A C 1
ATOM 750 O O . LEU A 1 95 ? 0.147 -0.382 17.207 1.00 97.81 95 LEU A O 1
ATOM 754 N N . THR A 1 96 ? -0.343 -1.844 18.829 1.00 98.12 96 THR A N 1
ATOM 755 C CA . THR A 1 96 ? -0.708 -2.960 17.960 1.00 98.12 96 THR A CA 1
ATOM 756 C C . THR A 1 96 ? -2.210 -3.213 18.044 1.00 98.12 96 THR A C 1
ATOM 758 O O . THR A 1 96 ? -2.739 -3.452 19.126 1.00 98.12 96 THR A O 1
ATOM 761 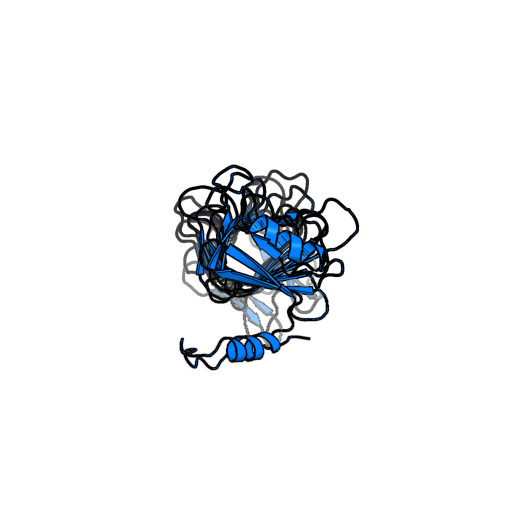N N . ILE A 1 97 ? -2.901 -3.211 16.908 1.00 98.38 97 ILE A N 1
ATOM 762 C CA . ILE A 1 97 ? -4.295 -3.642 16.779 1.00 98.38 97 ILE A CA 1
ATOM 763 C C . ILE A 1 97 ? -4.292 -4.995 16.070 1.00 98.38 97 ILE A C 1
ATOM 765 O O . ILE A 1 97 ? -3.937 -5.080 14.898 1.00 98.38 97 ILE A O 1
ATOM 769 N N . TYR A 1 98 ? -4.692 -6.049 16.777 1.00 97.75 98 TYR A N 1
ATOM 770 C CA . TYR A 1 98 ? -4.811 -7.399 16.238 1.00 97.75 98 TYR A CA 1
ATOM 771 C C 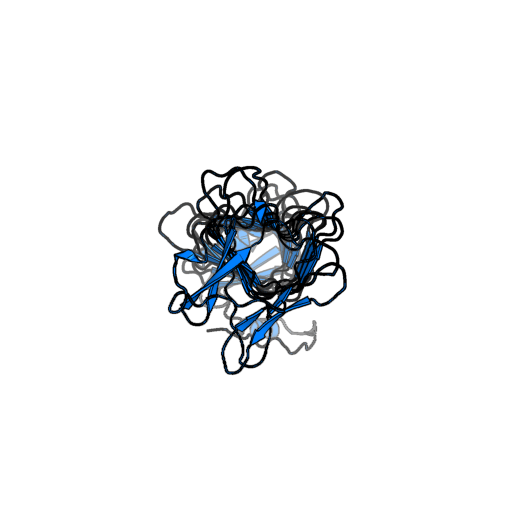. TYR A 1 98 ? -6.278 -7.748 15.981 1.00 97.75 98 TYR A C 1
ATOM 773 O O . TYR A 1 98 ? -7.091 -7.750 16.906 1.00 97.75 98 TYR A O 1
ATOM 781 N N . LEU A 1 99 ? -6.616 -8.088 14.740 1.00 98.06 99 LEU A N 1
ATOM 782 C CA . LEU A 1 99 ? -7.954 -8.502 14.326 1.00 98.06 99 LEU A CA 1
ATOM 783 C C . LEU A 1 99 ? -8.035 -10.031 14.223 1.00 98.06 99 LEU A C 1
ATOM 785 O O . LEU A 1 99 ? -7.401 -10.639 13.358 1.00 98.06 99 LEU A O 1
ATOM 789 N N . GLU A 1 100 ? -8.842 -10.666 15.073 1.00 96.00 100 GLU A N 1
ATOM 790 C CA . GLU A 1 100 ? -9.143 -12.097 14.952 1.00 96.00 100 GLU A CA 1
ATOM 791 C C . GLU A 1 100 ? -9.777 -12.407 13.582 1.00 96.00 100 GLU A C 1
ATOM 793 O O . GLU A 1 100 ? -10.449 -11.566 12.980 1.00 96.00 100 GLU A O 1
ATOM 798 N N . ALA A 1 101 ? -9.598 -13.633 13.080 1.00 94.44 101 ALA A N 1
ATOM 799 C CA . ALA A 1 101 ? -10.313 -14.092 11.893 1.00 94.44 101 ALA A CA 1
ATOM 800 C C . ALA A 1 101 ? -11.834 -13.887 12.058 1.00 94.44 101 ALA A C 1
ATOM 802 O O . ALA A 1 101 ? -12.445 -14.369 13.013 1.00 94.44 101 ALA A O 1
ATOM 803 N N . GLY A 1 102 ? -12.447 -13.153 11.124 1.00 95.75 102 GLY A N 1
ATOM 804 C CA . GLY A 1 102 ? -13.865 -12.780 11.183 1.00 95.75 102 GLY A CA 1
ATOM 805 C C . GLY A 1 102 ? -14.182 -11.524 12.008 1.00 95.75 102 GLY A C 1
ATOM 806 O O . GLY A 1 102 ? -15.354 -11.164 12.128 1.00 95.75 102 GLY A O 1
ATOM 807 N N . ALA A 1 103 ? -13.185 -10.835 12.571 1.00 98.31 103 ALA A N 1
ATOM 808 C CA . ALA A 1 103 ? -13.351 -9.469 13.065 1.00 98.31 103 ALA A CA 1
ATOM 809 C C . ALA A 1 103 ? -13.414 -8.505 11.872 1.00 98.31 103 ALA A C 1
ATOM 811 O O . ALA A 1 103 ? -12.587 -8.582 10.966 1.00 98.31 103 ALA A O 1
ATOM 812 N N . ILE A 1 104 ? -14.403 -7.611 11.856 1.00 98.50 104 ILE A N 1
ATOM 813 C CA . ILE A 1 104 ? -14.631 -6.655 10.769 1.00 98.50 104 ILE A CA 1
ATOM 814 C C . ILE A 1 104 ? -14.815 -5.262 11.368 1.00 98.50 104 ILE A C 1
ATOM 816 O O . ILE A 1 104 ? -15.840 -4.993 11.998 1.00 98.50 104 ILE A O 1
ATOM 820 N N . LEU A 1 105 ? -13.853 -4.370 11.133 1.00 98.62 105 LEU A N 1
ATOM 821 C CA . LEU A 1 105 ? -14.005 -2.937 11.379 1.00 98.62 105 LEU A CA 1
ATOM 822 C C . LEU A 1 105 ? -14.629 -2.312 10.133 1.00 98.62 105 LEU A C 1
ATOM 824 O O . LEU A 1 105 ? -13.985 -2.265 9.088 1.00 98.62 105 LEU A O 1
ATOM 828 N N . LYS A 1 106 ? -15.893 -1.887 10.214 1.00 98.44 106 LYS A N 1
ATOM 829 C CA . LYS A 1 106 ? -16.667 -1.453 9.046 1.00 98.44 106 LYS A CA 1
ATOM 830 C C . LYS A 1 106 ? -17.131 -0.012 9.183 1.00 98.44 106 LYS A C 1
ATOM 832 O O . LYS A 1 106 ? -17.865 0.311 10.116 1.00 98.44 106 LYS A O 1
ATOM 837 N N . ALA A 1 107 ? -16.777 0.836 8.223 1.00 98.38 107 ALA A N 1
ATOM 838 C CA . ALA A 1 107 ? -17.251 2.213 8.198 1.00 98.38 107 ALA A CA 1
ATOM 839 C C . ALA A 1 107 ? -18.783 2.276 8.074 1.00 98.38 107 ALA A C 1
ATOM 841 O O . ALA A 1 107 ? -19.395 1.647 7.201 1.00 98.38 107 ALA A O 1
ATOM 842 N N . ASN A 1 108 ? -19.410 3.060 8.949 1.00 98.19 108 ASN A N 1
ATOM 843 C CA . ASN A 1 108 ? -20.858 3.232 8.999 1.00 98.19 108 ASN A CA 1
ATOM 844 C C . ASN A 1 108 ? -21.321 4.667 8.697 1.00 98.19 108 ASN A C 1
ATOM 846 O O . ASN A 1 108 ? -22.486 4.864 8.351 1.00 98.19 108 ASN A O 1
ATOM 850 N N . ALA A 1 109 ? -20.412 5.637 8.692 1.00 98.00 109 ALA A N 1
ATOM 851 C CA . ALA A 1 109 ? -20.667 7.017 8.283 1.00 98.00 109 ALA A CA 1
ATOM 852 C C . ALA A 1 109 ? -19.679 7.455 7.192 1.00 98.00 109 ALA A C 1
ATOM 854 O O . ALA A 1 109 ? -18.599 6.874 7.075 1.00 98.00 109 ALA A O 1
ATOM 855 N N . ASP A 1 110 ? -20.058 8.460 6.397 1.00 97.94 110 ASP A N 1
ATOM 856 C CA . ASP A 1 110 ? -19.124 9.132 5.491 1.00 97.94 110 ASP A CA 1
ATOM 857 C C . ASP A 1 110 ? -18.032 9.833 6.308 1.00 97.94 110 ASP A C 1
ATOM 859 O O . ASP A 1 110 ? -18.328 10.640 7.189 1.00 97.94 110 ASP A O 1
ATOM 863 N N . MET A 1 111 ? -16.766 9.537 6.019 1.00 97.62 111 MET A N 1
ATOM 864 C CA . MET A 1 111 ? -15.622 10.169 6.684 1.00 97.62 111 MET A CA 1
ATOM 865 C C . MET A 1 111 ? -14.395 10.170 5.772 1.00 97.62 111 MET A C 1
ATOM 867 O O . MET A 1 111 ? -14.328 9.437 4.791 1.00 97.62 111 MET A O 1
ATOM 871 N N . THR A 1 112 ? -13.390 10.986 6.078 1.00 97.25 112 THR A N 1
ATOM 872 C CA . THR A 1 112 ? -12.151 10.990 5.284 1.00 97.25 112 THR A CA 1
ATOM 873 C C . THR A 1 112 ? -11.363 9.697 5.476 1.00 97.25 112 THR A C 1
ATOM 875 O O . THR A 1 112 ? -10.779 9.179 4.526 1.00 97.25 112 THR A O 1
ATOM 878 N N . ARG A 1 113 ? -11.342 9.164 6.700 1.00 97.62 113 ARG A N 1
ATOM 879 C CA . ARG A 1 113 ? -10.493 8.030 7.058 1.00 97.62 113 ARG A CA 1
ATOM 880 C C . ARG A 1 113 ? -11.120 7.125 8.104 1.00 97.62 113 ARG A C 1
ATOM 882 O O . ARG A 1 113 ? -11.723 7.637 9.040 1.00 97.62 113 ARG A O 1
ATOM 889 N N . LEU A 1 114 ? -10.964 5.809 7.957 1.00 98.38 114 LEU A N 1
ATOM 890 C CA . LEU A 1 114 ? -11.454 4.849 8.953 1.00 98.38 114 LEU A CA 1
ATOM 891 C C . LEU A 1 114 ? -10.452 4.674 10.107 1.00 98.38 114 LEU A C 1
ATOM 893 O O . LEU A 1 114 ? -10.845 4.754 11.270 1.00 98.38 114 LEU A O 1
ATOM 897 N N . ILE A 1 115 ? -9.163 4.504 9.794 1.00 98.50 115 ILE A N 1
ATOM 898 C CA . ILE A 1 115 ? -8.064 4.539 10.771 1.00 98.50 115 ILE A CA 1
ATOM 899 C C . ILE A 1 115 ? -7.206 5.793 10.529 1.00 98.50 115 ILE A C 1
ATOM 901 O O . ILE A 1 115 ? -6.648 5.949 9.443 1.00 98.50 115 ILE A O 1
ATOM 905 N N . ASP A 1 116 ? -7.101 6.681 11.526 1.00 98.25 116 ASP A N 1
ATOM 906 C CA . ASP A 1 116 ? -6.282 7.909 11.488 1.00 98.25 116 ASP A CA 1
ATOM 907 C C . ASP A 1 116 ? -4.939 7.688 12.200 1.00 98.25 116 ASP A C 1
ATOM 909 O O . ASP A 1 116 ? -4.771 8.019 13.373 1.00 98.25 116 ASP A O 1
ATOM 913 N N . GLY A 1 117 ? -3.982 7.095 11.486 1.00 96.75 117 GLY A N 1
ATOM 914 C CA . GLY A 1 117 ? -2.609 6.875 11.943 1.00 96.75 117 GLY A CA 1
ATOM 915 C C . GLY A 1 117 ? -1.667 8.049 11.659 1.00 96.75 117 GLY A C 1
ATOM 916 O O . GLY A 1 117 ? -0.447 7.859 11.666 1.00 96.75 117 GLY A O 1
ATOM 917 N N . ARG A 1 118 ? -2.198 9.246 11.386 1.00 95.88 118 ARG A N 1
ATOM 918 C CA . ARG A 1 118 ? -1.373 10.405 11.041 1.00 95.88 118 ARG A CA 1
ATOM 919 C C . ARG A 1 118 ? -0.501 10.852 12.198 1.00 95.88 118 ARG A C 1
ATOM 921 O O . ARG A 1 118 ? -0.949 10.896 13.346 1.00 95.88 118 ARG A O 1
ATOM 928 N N . ASP A 1 119 ? 0.749 11.176 11.882 1.00 94.69 119 ASP A N 1
ATOM 929 C CA . ASP A 1 119 ? 1.773 11.552 12.866 1.00 94.69 119 ASP A CA 1
ATOM 930 C C . ASP A 1 119 ? 1.946 10.517 13.998 1.00 94.69 119 ASP A C 1
ATOM 932 O O . ASP A 1 119 ? 2.369 10.847 15.111 1.00 94.69 119 ASP A O 1
ATOM 936 N N . LYS A 1 120 ? 1.594 9.249 13.730 1.00 95.44 120 LYS A N 1
ATOM 937 C CA . LYS A 1 120 ? 1.815 8.124 14.640 1.00 95.44 120 LYS A CA 1
ATOM 938 C C . LYS A 1 120 ? 2.994 7.283 14.189 1.00 95.44 120 LYS A C 1
ATOM 940 O O . LYS A 1 120 ? 3.223 7.077 12.996 1.00 95.44 120 LYS A O 1
ATOM 945 N N . ASN A 1 121 ? 3.715 6.767 15.174 1.00 95.69 121 ASN A N 1
ATOM 946 C CA . ASN A 1 121 ? 4.868 5.906 14.991 1.00 95.69 121 ASN A CA 1
ATOM 947 C C . ASN A 1 121 ? 4.652 4.545 15.665 1.00 95.69 121 ASN A C 1
ATOM 949 O O . ASN A 1 121 ? 4.008 4.456 16.713 1.00 95.69 121 ASN A O 1
ATOM 953 N N . HIS A 1 122 ? 5.244 3.498 15.090 1.00 95.94 122 HIS A N 1
ATOM 954 C CA . HIS A 1 122 ? 5.145 2.120 15.571 1.00 95.94 122 HIS A CA 1
ATOM 955 C C . HIS A 1 122 ? 3.700 1.633 15.726 1.00 95.94 122 HIS A C 1
ATOM 957 O O . HIS A 1 122 ? 3.397 0.869 16.643 1.00 95.94 122 HIS A O 1
ATOM 963 N N . VAL A 1 123 ? 2.801 2.071 14.839 1.00 97.56 123 VAL A N 1
ATOM 964 C CA . VAL A 1 123 ? 1.453 1.509 14.754 1.00 97.56 123 VAL A CA 1
ATOM 965 C C . VAL A 1 123 ? 1.514 0.231 13.930 1.00 97.56 123 VAL A C 1
ATOM 967 O O . VAL A 1 123 ? 1.951 0.241 12.778 1.00 97.56 123 VAL A O 1
ATOM 970 N N . VAL A 1 124 ? 1.057 -0.871 14.517 1.00 97.62 124 VAL A N 1
ATOM 971 C CA . VAL A 1 124 ? 0.964 -2.173 13.855 1.00 97.62 124 VAL A CA 1
ATOM 972 C C . VAL A 1 124 ? -0.500 -2.578 13.773 1.00 97.62 124 VAL A C 1
ATOM 974 O O . VAL A 1 124 ? -1.181 -2.661 14.788 1.00 97.62 124 VAL A O 1
ATOM 977 N N . ILE A 1 125 ? -1.000 -2.859 12.577 1.00 97.81 125 ILE A N 1
ATOM 978 C CA . ILE A 1 125 ? -2.349 -3.393 12.379 1.00 97.81 125 ILE A CA 1
ATOM 979 C C . ILE A 1 125 ? -2.202 -4.774 11.759 1.00 97.81 125 ILE A C 1
ATOM 981 O O . ILE A 1 125 ? -1.727 -4.901 10.633 1.00 97.81 125 ILE A O 1
ATOM 985 N N . CYS A 1 126 ? -2.554 -5.819 12.496 1.00 96.69 126 CYS A N 1
ATOM 986 C CA . CYS A 1 126 ? -2.321 -7.185 12.050 1.00 96.69 126 CYS A CA 1
ATOM 987 C C . CYS A 1 126 ? -3.457 -8.148 12.400 1.00 96.69 126 CYS A C 1
ATOM 989 O O . CYS A 1 126 ? -4.469 -7.751 12.976 1.00 96.69 126 CYS A O 1
ATOM 991 N N . GLY A 1 127 ? -3.320 -9.417 12.017 1.00 94.88 127 GLY A N 1
ATOM 992 C CA . GLY A 1 127 ? -4.302 -10.469 12.291 1.00 94.88 127 GLY A CA 1
ATOM 993 C C . GLY A 1 127 ? -4.886 -11.042 11.007 1.00 94.88 127 GLY A C 1
ATOM 994 O O . GLY A 1 127 ? -4.232 -10.978 9.987 1.00 94.88 127 GLY A O 1
ATOM 995 N N . LYS A 1 128 ? -6.085 -11.631 11.052 1.00 93.00 128 LYS A N 1
ATOM 996 C CA . LYS A 1 128 ? -6.785 -12.222 9.886 1.00 93.00 128 LYS A CA 1
ATOM 997 C C . LYS A 1 128 ? -8.189 -11.635 9.688 1.00 93.00 128 LYS A C 1
ATOM 999 O O . LYS A 1 128 ? -9.066 -12.262 9.092 1.00 93.00 128 LYS A O 1
ATOM 1004 N N . GLY A 1 129 ? -8.438 -10.474 10.289 1.00 96.38 129 GLY A N 1
ATOM 1005 C CA . GLY A 1 129 ? -9.698 -9.752 10.165 1.00 96.38 129 GLY A CA 1
ATOM 1006 C C . GLY A 1 129 ? -9.760 -8.862 8.926 1.00 96.38 129 GLY A C 1
ATOM 1007 O O . GLY A 1 129 ? -8.929 -8.944 8.021 1.00 96.38 129 GLY A O 1
ATOM 1008 N N . VAL A 1 130 ? -10.772 -7.999 8.900 1.00 96.81 130 VAL A N 1
ATOM 1009 C CA . VAL A 1 130 ? -11.105 -7.132 7.768 1.00 96.81 130 VAL A CA 1
ATOM 1010 C C . VAL A 1 130 ? -11.268 -5.687 8.235 1.00 96.81 130 VAL A C 1
ATOM 1012 O O . VAL A 1 130 ? -11.931 -5.419 9.237 1.00 96.81 130 VAL A O 1
ATOM 1015 N N . ILE A 1 131 ? -10.726 -4.752 7.462 1.00 97.62 131 ILE A N 1
ATOM 1016 C CA . ILE A 1 131 ? -10.968 -3.315 7.569 1.00 97.62 131 ILE A CA 1
ATOM 1017 C C . ILE A 1 131 ? -11.715 -2.895 6.302 1.00 97.62 131 ILE A C 1
ATOM 1019 O O . ILE A 1 131 ? -11.170 -2.897 5.200 1.00 97.62 131 ILE A O 1
ATOM 1023 N N . ASP A 1 132 ? -13.003 -2.605 6.457 1.00 96.69 132 ASP A N 1
ATOM 1024 C CA . ASP A 1 132 ? -13.949 -2.376 5.367 1.00 96.69 132 ASP A CA 1
ATOM 1025 C C . ASP A 1 132 ? -14.370 -0.903 5.345 1.00 96.69 132 ASP A C 1
ATOM 1027 O O . ASP A 1 132 ? -15.157 -0.443 6.178 1.00 96.69 132 ASP A O 1
ATOM 1031 N N . GLY A 1 133 ? -13.861 -0.163 4.362 1.00 96.31 133 GLY A N 1
ATOM 1032 C CA . GLY A 1 133 ? -14.238 1.222 4.111 1.00 96.31 133 GLY A CA 1
ATOM 1033 C C . GLY A 1 133 ? -15.697 1.395 3.683 1.00 96.31 133 GLY A C 1
ATOM 1034 O O . GLY A 1 133 ? -16.213 2.512 3.733 1.00 96.31 133 GLY A O 1
ATOM 1035 N N . ASN A 1 134 ? -16.376 0.304 3.299 1.00 96.00 134 ASN A N 1
ATOM 1036 C CA . ASN A 1 134 ? -17.798 0.241 2.959 1.00 96.00 134 ASN A CA 1
ATOM 1037 C C . ASN A 1 134 ? -18.253 1.295 1.928 1.00 96.00 134 ASN A C 1
ATOM 1039 O O . ASN A 1 134 ? -19.397 1.745 1.966 1.00 96.00 134 ASN A O 1
ATOM 1043 N N . GLY A 1 135 ? -17.346 1.759 1.062 1.00 93.38 135 GLY A N 1
ATOM 1044 C CA . GLY A 1 135 ? -17.585 2.855 0.121 1.00 93.38 135 GLY A CA 1
ATOM 1045 C C . GLY A 1 135 ? -17.843 4.219 0.777 1.00 93.38 135 GLY A C 1
ATOM 1046 O O . GLY A 1 135 ? -18.236 5.157 0.088 1.00 93.38 135 GLY A O 1
ATOM 1047 N N . LYS A 1 136 ? -17.649 4.345 2.095 1.00 95.94 136 LYS A N 1
ATOM 1048 C CA . LYS A 1 136 ? -17.951 5.548 2.888 1.00 95.94 136 LYS A CA 1
ATOM 1049 C C . LYS A 1 136 ? -16.709 6.352 3.270 1.00 95.94 136 LYS A C 1
ATOM 1051 O O . LYS A 1 136 ? -16.838 7.496 3.699 1.00 95.94 136 LYS A O 1
ATOM 1056 N N . VAL A 1 137 ? -15.512 5.785 3.113 1.00 95.62 137 VAL A N 1
ATOM 1057 C CA . VAL A 1 137 ? -14.256 6.451 3.495 1.00 95.62 137 VAL A CA 1
ATOM 1058 C C . VAL A 1 137 ? -13.344 6.687 2.314 1.00 95.62 137 VAL A C 1
ATOM 1060 O O . VAL A 1 137 ? -13.145 5.780 1.516 1.00 95.62 137 VAL A O 1
ATOM 1063 N N . THR A 1 138 ? -12.764 7.880 2.196 1.00 94.75 138 THR A N 1
ATOM 1064 C CA . THR A 1 138 ? -11.792 8.139 1.122 1.00 94.75 138 THR A CA 1
ATOM 1065 C C . THR A 1 138 ? -10.491 7.371 1.340 1.00 94.75 138 THR A C 1
ATOM 1067 O O . THR A 1 138 ? -9.958 6.808 0.397 1.00 94.75 138 THR A O 1
ATOM 1070 N N . LYS A 1 139 ? -10.008 7.275 2.581 1.00 95.62 139 LYS A N 1
ATOM 1071 C CA . LYS A 1 139 ? -8.789 6.546 2.946 1.00 95.62 139 LYS A CA 1
ATOM 1072 C C . LYS A 1 139 ? -9.147 5.459 3.953 1.00 95.62 139 LYS A C 1
ATOM 1074 O O . LYS A 1 139 ? -9.685 5.766 5.012 1.00 95.62 139 LYS A O 1
ATOM 1079 N N . VAL A 1 140 ? -8.903 4.182 3.677 1.00 96.44 140 VAL A N 1
ATOM 1080 C CA . VAL A 1 140 ? -9.236 3.154 4.686 1.00 96.44 140 VAL A CA 1
ATOM 1081 C C . VAL A 1 140 ? -8.264 3.242 5.869 1.00 96.44 140 VAL A C 1
ATOM 1083 O O . VAL A 1 140 ? -8.689 3.273 7.025 1.00 96.44 140 VAL A O 1
ATOM 1086 N N . ILE A 1 141 ? -6.973 3.392 5.587 1.00 97.25 141 ILE A N 1
ATOM 1087 C CA . ILE A 1 141 ? -5.928 3.655 6.576 1.00 97.25 141 ILE A CA 1
ATOM 1088 C C . ILE A 1 141 ? -5.122 4.870 6.117 1.00 97.25 141 ILE A C 1
ATOM 1090 O O . ILE A 1 141 ? -4.634 4.905 4.990 1.00 97.25 141 ILE A O 1
ATOM 1094 N N . ASP A 1 142 ? -4.990 5.868 6.985 1.00 97.00 142 ASP A N 1
ATOM 1095 C CA . ASP A 1 142 ? -4.250 7.098 6.701 1.00 97.00 142 ASP A CA 1
ATOM 1096 C C . ASP A 1 142 ? -3.010 7.181 7.603 1.00 97.00 142 ASP A C 1
ATOM 1098 O O . ASP A 1 142 ? -3.139 7.373 8.813 1.00 97.00 142 ASP A O 1
ATOM 1102 N N . PHE A 1 143 ? -1.820 7.012 7.022 1.00 95.69 143 PHE A N 1
ATOM 1103 C CA . PHE A 1 143 ? -0.524 7.198 7.683 1.00 95.69 143 PHE A CA 1
ATOM 1104 C C . PHE A 1 143 ? 0.183 8.476 7.209 1.00 95.69 143 PHE A C 1
ATOM 1106 O O . PHE A 1 143 ? 1.409 8.571 7.304 1.00 95.69 143 PHE A O 1
ATOM 1113 N N . GLU A 1 144 ? -0.565 9.468 6.714 1.00 93.56 144 GLU A N 1
ATOM 1114 C CA . GLU A 1 144 ? -0.024 10.778 6.351 1.00 93.56 144 GLU A CA 1
ATOM 1115 C C . GLU A 1 144 ? 0.783 11.381 7.517 1.00 93.56 144 GLU A C 1
ATOM 1117 O O . GLU A 1 144 ? 0.345 11.420 8.667 1.00 93.56 144 GLU A O 1
ATOM 1122 N N . GLN A 1 145 ? 1.994 11.840 7.223 1.00 90.38 145 GLN A N 1
ATOM 1123 C CA . GLN A 1 145 ? 2.853 12.530 8.178 1.00 90.38 145 GLN A CA 1
ATOM 1124 C C . GLN A 1 145 ? 2.846 14.016 7.844 1.00 90.38 145 GLN A C 1
ATOM 1126 O O . GLN A 1 145 ? 2.888 14.395 6.675 1.00 90.38 145 GLN A O 1
ATOM 1131 N N . THR A 1 146 ? 2.817 14.858 8.868 1.00 90.50 146 THR A N 1
ATOM 1132 C CA . THR A 1 146 ? 2.928 16.316 8.756 1.00 90.50 146 THR A CA 1
ATOM 1133 C C . THR A 1 146 ? 4.245 16.824 9.336 1.00 90.50 146 THR A C 1
ATOM 1135 O O . THR A 1 146 ? 4.739 17.880 8.936 1.00 90.50 146 THR A O 1
ATOM 1138 N N . VAL A 1 147 ? 4.865 16.052 10.234 1.00 85.50 147 VAL A N 1
ATOM 1139 C CA . VAL A 1 147 ? 6.148 16.403 10.847 1.00 85.50 147 VAL A CA 1
ATOM 1140 C C . VAL A 1 147 ? 7.314 15.978 9.953 1.00 85.50 147 VAL A C 1
ATOM 1142 O O . VAL A 1 147 ? 7.575 14.797 9.729 1.00 85.50 147 VAL A O 1
ATOM 1145 N N . THR A 1 148 ? 8.074 16.955 9.462 1.00 84.56 148 THR A N 1
ATOM 1146 C CA . THR A 1 148 ? 9.300 16.703 8.696 1.00 84.56 148 THR A CA 1
ATOM 1147 C C . THR A 1 148 ? 10.445 16.254 9.605 1.00 84.56 148 THR A C 1
ATOM 1149 O O . THR A 1 148 ? 10.615 16.789 10.699 1.00 84.56 148 THR A O 1
ATOM 1152 N N . GLY A 1 149 ? 11.291 15.337 9.129 1.00 80.75 149 GLY A N 1
ATOM 1153 C CA . GLY A 1 149 ? 12.527 14.945 9.823 1.00 80.75 149 GLY A CA 1
ATOM 1154 C C . GLY A 1 149 ? 12.397 13.781 10.810 1.00 80.75 149 GLY A C 1
ATOM 1155 O O . GLY A 1 149 ? 13.417 13.305 11.300 1.00 80.75 149 GLY A O 1
ATOM 1156 N N . ILE A 1 150 ? 11.187 13.268 11.049 1.00 82.56 150 ILE A N 1
ATOM 1157 C CA . ILE A 1 150 ? 10.962 12.045 11.833 1.00 82.56 150 ILE A CA 1
ATOM 1158 C C . ILE A 1 150 ? 10.590 10.919 10.874 1.00 82.56 150 ILE A C 1
ATOM 1160 O O . ILE A 1 150 ? 9.686 11.091 10.065 1.00 82.56 150 ILE A O 1
ATOM 1164 N N . VAL A 1 151 ? 11.295 9.787 10.955 1.00 85.00 151 VAL A N 1
ATOM 1165 C CA . VAL A 1 151 ? 10.912 8.569 10.232 1.00 85.00 151 VAL A CA 1
ATOM 1166 C C . VAL A 1 151 ? 9.933 7.776 11.088 1.00 85.00 151 VAL A C 1
ATOM 1168 O O . VAL A 1 151 ? 10.268 7.416 12.217 1.00 85.00 151 VAL A O 1
ATOM 1171 N N . THR A 1 152 ? 8.734 7.512 10.572 1.00 91.06 152 THR A N 1
ATOM 1172 C CA . THR A 1 152 ? 7.794 6.591 11.226 1.00 91.06 152 THR A CA 1
ATOM 1173 C C . THR A 1 152 ? 8.017 5.153 10.778 1.00 91.06 152 THR A C 1
ATOM 1175 O O . THR A 1 152 ? 8.606 4.899 9.735 1.00 91.06 152 THR A O 1
ATOM 1178 N N . HIS A 1 153 ? 7.571 4.199 11.585 1.00 93.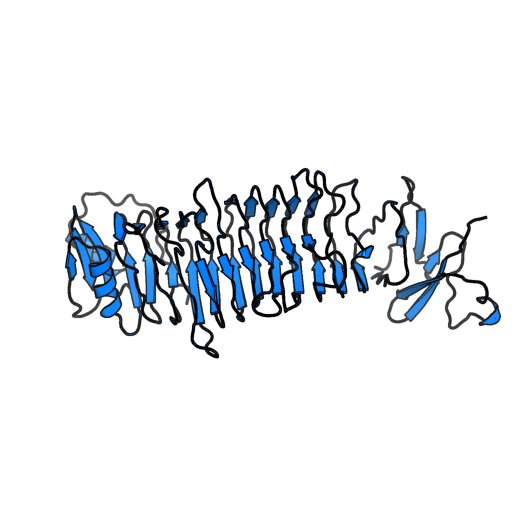06 153 HIS A N 1
ATOM 1179 C CA . HIS A 1 153 ? 7.725 2.766 11.357 1.00 93.06 153 HIS A CA 1
ATOM 1180 C C . HIS A 1 153 ? 6.375 2.076 11.545 1.00 93.06 153 HIS A C 1
ATOM 1182 O O . HIS A 1 153 ? 6.139 1.405 12.549 1.00 93.06 153 HIS A O 1
ATOM 1188 N N . ASN A 1 154 ? 5.465 2.291 10.600 1.00 95.06 154 ASN A N 1
ATOM 1189 C CA . ASN A 1 154 ? 4.115 1.737 10.658 1.00 95.06 154 ASN A CA 1
ATOM 1190 C C . ASN A 1 154 ? 4.030 0.446 9.842 1.00 95.06 154 ASN A C 1
ATOM 1192 O O . ASN A 1 154 ? 4.721 0.275 8.833 1.00 95.06 154 ASN A O 1
ATOM 1196 N N . ARG A 1 155 ? 3.186 -0.485 10.286 1.00 95.06 155 ARG A N 1
ATOM 1197 C CA . ARG A 1 155 ? 3.071 -1.807 9.674 1.00 95.06 155 ARG A CA 1
ATOM 1198 C C . ARG A 1 155 ? 1.623 -2.250 9.567 1.00 95.06 155 ARG A C 1
ATOM 1200 O O . ARG A 1 155 ? 0.863 -2.127 10.524 1.00 95.06 155 ARG A O 1
ATOM 1207 N N . VAL A 1 156 ? 1.267 -2.835 8.430 1.00 94.56 156 VAL A N 1
ATOM 1208 C CA . VAL A 1 156 ? 0.008 -3.564 8.263 1.00 94.56 156 VAL A CA 1
ATOM 1209 C C . VAL A 1 156 ? 0.322 -4.974 7.773 1.00 94.56 156 VAL A C 1
ATOM 1211 O O . VAL A 1 156 ? 1.115 -5.140 6.851 1.00 94.56 156 VAL A O 1
ATOM 1214 N N . GLU A 1 157 ? -0.232 -6.004 8.409 1.00 93.38 157 GLU A N 1
ATOM 1215 C CA . GLU A 1 157 ? 0.135 -7.395 8.113 1.00 93.38 157 GLU A CA 1
ATOM 1216 C C . GLU A 1 157 ? -1.050 -8.362 8.214 1.00 93.38 157 GLU A C 1
ATOM 1218 O O . GLU A 1 157 ? -1.762 -8.356 9.209 1.00 93.38 157 GLU A O 1
ATOM 1223 N N . GLN A 1 158 ? -1.242 -9.224 7.211 1.00 90.81 158 GLN A N 1
ATOM 1224 C CA . GLN A 1 158 ? -2.235 -10.315 7.189 1.00 90.81 158 GLN A CA 1
ATOM 1225 C C . GLN A 1 158 ? -3.716 -9.890 7.301 1.00 90.81 158 GLN A C 1
ATOM 1227 O O . GLN A 1 158 ? -4.618 -10.727 7.347 1.00 90.81 158 GLN A O 1
ATOM 1232 N N . VAL A 1 159 ? -4.001 -8.589 7.271 1.00 92.00 159 VAL A N 1
ATOM 1233 C CA . VAL A 1 159 ? -5.359 -8.036 7.328 1.00 92.00 159 VAL A CA 1
ATOM 1234 C C . VAL A 1 159 ? -5.911 -7.818 5.923 1.00 92.00 159 VAL A C 1
ATOM 1236 O O . VAL A 1 159 ? -5.194 -7.389 5.016 1.00 92.00 159 VAL A O 1
ATOM 1239 N N . ALA A 1 160 ? -7.210 -8.068 5.751 1.00 91.06 160 ALA A N 1
ATOM 1240 C CA . ALA A 1 160 ? -7.913 -7.674 4.541 1.00 91.06 160 ALA A CA 1
ATOM 1241 C C . ALA A 1 160 ? -8.338 -6.201 4.614 1.00 91.06 160 ALA A C 1
ATOM 1243 O O . ALA A 1 160 ? -8.986 -5.801 5.579 1.00 91.06 160 ALA A O 1
ATOM 1244 N N . ILE A 1 161 ? -8.027 -5.397 3.602 1.00 92.12 161 ILE A N 1
ATOM 1245 C CA . ILE A 1 161 ? -8.400 -3.977 3.530 1.00 92.12 161 ILE A CA 1
ATOM 1246 C C . ILE A 1 161 ? -9.195 -3.771 2.252 1.00 92.12 161 ILE A C 1
ATOM 1248 O O . ILE A 1 161 ? -8.729 -4.156 1.177 1.00 92.12 161 ILE A O 1
ATOM 1252 N N . LYS A 1 162 ? -10.394 -3.188 2.354 1.00 91.50 162 LYS A N 1
ATOM 1253 C CA . LYS A 1 162 ? -11.265 -3.093 1.183 1.00 91.50 162 LYS A CA 1
ATOM 1254 C C . LYS A 1 162 ? -12.241 -1.931 1.149 1.00 91.50 162 LYS A C 1
ATOM 1256 O O . LYS A 1 162 ? -12.511 -1.306 2.172 1.00 91.50 162 LYS A O 1
ATOM 1261 N N . ASN A 1 163 ? -12.818 -1.720 -0.036 1.00 90.75 163 ASN A N 1
ATOM 1262 C CA . ASN A 1 163 ? -13.965 -0.844 -0.294 1.00 90.75 163 ASN A CA 1
ATOM 1263 C C . ASN A 1 163 ? -13.759 0.613 0.160 1.00 90.75 163 ASN A C 1
ATOM 1265 O O . ASN A 1 163 ? -14.579 1.156 0.908 1.00 90.75 163 ASN A O 1
ATOM 1269 N N . ALA A 1 164 ? -12.688 1.270 -0.285 1.00 91.12 164 ALA A N 1
ATOM 1270 C CA . ALA A 1 164 ? -12.630 2.730 -0.206 1.00 91.12 164 ALA A CA 1
ATOM 1271 C C . ALA A 1 164 ? -13.775 3.365 -1.023 1.00 91.12 164 ALA A C 1
ATOM 1273 O O . ALA A 1 164 ? -14.421 2.729 -1.857 1.00 91.12 164 ALA A O 1
ATOM 1274 N N . LYS A 1 165 ? -14.049 4.642 -0.775 1.00 91.31 165 LYS A N 1
ATOM 1275 C CA . LYS A 1 165 ? -15.021 5.437 -1.521 1.00 91.31 165 LYS A CA 1
ATOM 1276 C C . LYS A 1 165 ? -14.545 5.613 -2.964 1.00 91.31 165 LYS A C 1
ATOM 1278 O O . LYS A 1 165 ? -13.372 5.859 -3.225 1.00 91.31 165 LYS A O 1
ATOM 1283 N N . ALA A 1 166 ? -15.471 5.540 -3.910 1.00 86.75 166 ALA A N 1
ATOM 1284 C CA . ALA A 1 166 ? -15.188 5.713 -5.332 1.00 86.75 166 ALA A CA 1
ATOM 1285 C C . ALA A 1 166 ? -15.104 7.205 -5.726 1.00 86.75 166 ALA A C 1
ATOM 1287 O O . ALA A 1 166 ? -15.901 7.679 -6.531 1.00 86.75 166 ALA A O 1
ATOM 1288 N N . VAL A 1 167 ? -14.182 7.976 -5.131 1.00 85.88 167 VAL A N 1
ATOM 1289 C CA . VAL A 1 167 ? -13.964 9.405 -5.461 1.00 85.88 167 VAL A CA 1
ATOM 1290 C C . VAL A 1 167 ? -12.485 9.777 -5.549 1.00 85.88 167 VAL A C 1
ATOM 1292 O O . VAL A 1 167 ? -11.650 9.155 -4.893 1.00 85.88 167 VAL A O 1
ATOM 1295 N N . SER A 1 168 ? -12.169 10.817 -6.329 1.00 83.69 168 SER A N 1
ATOM 1296 C CA . SER A 1 168 ? -10.789 11.260 -6.567 1.00 83.69 168 SER A CA 1
ATOM 1297 C C . SER A 1 168 ? -9.972 11.439 -5.295 1.00 83.69 168 SER A C 1
ATOM 1299 O O . SER A 1 168 ? -10.437 12.042 -4.330 1.00 83.69 168 SER A O 1
ATOM 1301 N N . GLY A 1 169 ? -8.760 10.879 -5.306 1.00 83.38 169 GLY A N 1
ATOM 1302 C CA . GLY A 1 169 ? -7.845 10.870 -4.162 1.00 83.38 169 GLY A CA 1
ATOM 1303 C C . GLY A 1 169 ? -8.126 9.791 -3.113 1.00 83.38 169 GLY A C 1
ATOM 1304 O O . GLY A 1 169 ? -7.476 9.798 -2.073 1.00 83.38 169 GLY A O 1
ATOM 1305 N N . SER A 1 170 ? -9.074 8.877 -3.349 1.00 89.25 170 SER A N 1
ATOM 1306 C CA . SER A 1 170 ? -9.312 7.766 -2.421 1.00 89.25 170 SER A CA 1
ATOM 1307 C C . SER A 1 170 ? -8.230 6.686 -2.523 1.00 89.25 170 SER A C 1
ATOM 1309 O O . SER A 1 170 ? -7.619 6.503 -3.572 1.00 89.25 170 SER A O 1
ATOM 1311 N N . CYS A 1 171 ? -7.993 5.950 -1.443 1.00 90.88 171 CYS A N 1
ATOM 1312 C CA . CYS A 1 171 ? -7.093 4.803 -1.432 1.00 90.88 171 CYS A CA 1
ATOM 1313 C C . CYS A 1 171 ? -7.380 3.856 -0.261 1.00 90.88 171 CYS A C 1
ATOM 1315 O O . CYS A 1 171 ? -8.091 4.193 0.691 1.00 90.88 171 CYS A O 1
ATOM 1317 N N . LEU A 1 172 ? -6.822 2.645 -0.313 1.00 91.12 172 LEU A N 1
ATOM 1318 C CA . LEU A 1 172 ? -6.858 1.746 0.844 1.00 91.12 172 LEU A CA 1
ATOM 1319 C C . LEU A 1 172 ? -5.851 2.200 1.907 1.00 91.12 172 LEU A C 1
ATOM 1321 O O . LEU A 1 172 ? -6.181 2.214 3.091 1.00 91.12 172 LEU A O 1
ATOM 1325 N N . ILE A 1 173 ? -4.653 2.603 1.485 1.00 92.88 173 ILE A N 1
ATOM 1326 C CA . ILE A 1 173 ? -3.581 3.068 2.365 1.00 92.88 173 ILE A CA 1
ATOM 1327 C C . ILE A 1 173 ? -2.963 4.343 1.785 1.00 92.88 173 ILE A C 1
ATOM 1329 O O . ILE A 1 173 ? -2.498 4.347 0.644 1.00 92.88 173 ILE A O 1
ATOM 1333 N N . ASP A 1 174 ? -2.937 5.413 2.579 1.00 94.12 174 ASP A N 1
ATOM 1334 C CA . ASP A 1 174 ? -2.228 6.654 2.247 1.00 94.12 174 ASP A CA 1
ATOM 1335 C C . ASP A 1 174 ? -0.958 6.804 3.087 1.00 94.12 174 ASP A C 1
ATOM 1337 O O . ASP A 1 174 ? -0.984 6.595 4.303 1.00 94.12 174 ASP A O 1
ATOM 1341 N N . ILE A 1 175 ? 0.153 7.153 2.438 1.00 89.69 175 ILE A N 1
ATOM 1342 C CA . ILE A 1 175 ? 1.486 7.256 3.036 1.00 89.69 175 ILE A CA 1
ATOM 1343 C C . ILE A 1 175 ? 2.161 8.518 2.495 1.00 89.69 175 ILE A C 1
ATOM 1345 O O . ILE A 1 175 ? 2.318 8.688 1.286 1.00 89.69 175 ILE A O 1
ATOM 1349 N N . THR A 1 176 ? 2.616 9.405 3.383 1.00 86.38 176 THR A N 1
ATOM 1350 C CA . THR A 1 176 ? 3.271 10.664 2.985 1.00 86.38 176 THR A CA 1
ATOM 1351 C C . THR A 1 176 ? 4.515 10.976 3.829 1.00 86.38 176 THR A C 1
ATOM 1353 O O . THR A 1 176 ? 4.784 10.328 4.844 1.00 86.38 176 THR A O 1
ATOM 1356 N N . LEU A 1 177 ? 5.304 11.957 3.367 1.00 86.12 177 LEU A N 1
ATOM 1357 C CA . LEU A 1 177 ? 6.573 12.442 3.942 1.00 86.12 177 LEU A CA 1
ATOM 1358 C C . LEU A 1 177 ? 7.529 11.337 4.431 1.00 86.12 177 LEU A C 1
ATOM 1360 O O . LEU A 1 177 ? 7.782 10.381 3.722 1.00 86.12 177 LEU A O 1
ATOM 1364 N N . ASN A 1 178 ? 8.159 11.457 5.597 1.00 78.38 178 ASN A N 1
ATOM 1365 C CA . ASN A 1 178 ? 9.179 10.512 6.056 1.00 78.38 178 ASN A CA 1
ATOM 1366 C C . ASN A 1 178 ? 8.545 9.261 6.692 1.00 78.38 178 ASN A C 1
ATOM 1368 O O . ASN A 1 178 ? 8.734 8.983 7.869 1.00 78.38 178 ASN A O 1
ATOM 1372 N N . SER A 1 179 ? 7.790 8.488 5.918 1.00 76.69 179 SER A N 1
ATOM 1373 C CA . SER A 1 179 ? 7.221 7.225 6.392 1.00 76.69 179 SER A CA 1
ATOM 1374 C C . SER A 1 179 ? 8.121 6.046 6.035 1.00 76.69 179 SER A C 1
ATOM 1376 O O . SER A 1 179 ? 8.523 5.888 4.886 1.00 76.69 179 SER A O 1
ATOM 1378 N N . GLY A 1 180 ? 8.449 5.220 7.023 1.00 83.00 180 GLY A N 1
ATOM 1379 C CA . GLY A 1 180 ? 8.880 3.842 6.835 1.00 83.00 180 GLY A CA 1
ATOM 1380 C C . GLY A 1 180 ? 7.669 2.938 7.024 1.00 83.00 180 GLY A C 1
ATOM 1381 O O . GLY A 1 180 ? 7.200 2.728 8.143 1.00 83.00 180 GLY A O 1
ATOM 1382 N N . PHE A 1 181 ? 7.135 2.421 5.926 1.00 88.62 181 PHE A N 1
ATOM 1383 C CA . PHE A 1 181 ? 5.939 1.593 5.936 1.00 88.62 181 PHE A CA 1
ATOM 1384 C C . PHE A 1 181 ? 6.242 0.167 5.490 1.00 88.62 181 PHE A C 1
ATOM 1386 O O . PHE A 1 181 ? 6.964 -0.060 4.516 1.00 88.62 181 PHE A O 1
ATOM 1393 N N . GLN A 1 182 ? 5.668 -0.802 6.198 1.00 90.56 182 GLN A N 1
ATOM 1394 C CA . GLN A 1 182 ? 5.732 -2.212 5.832 1.00 90.56 182 GLN A CA 1
ATOM 1395 C C . GLN A 1 182 ? 4.329 -2.782 5.658 1.00 90.56 182 GLN A C 1
ATOM 1397 O O . GLN A 1 182 ? 3.533 -2.785 6.597 1.00 90.56 182 GLN A O 1
ATOM 1402 N N . LEU A 1 183 ? 4.053 -3.329 4.479 1.00 86.50 183 LEU A N 1
ATOM 1403 C CA . LEU A 1 183 ? 2.831 -4.074 4.207 1.00 86.50 183 LEU A CA 1
ATOM 1404 C C . LEU A 1 183 ? 3.183 -5.546 3.993 1.00 86.50 183 LEU A C 1
ATOM 1406 O O . LEU A 1 183 ? 3.961 -5.851 3.096 1.00 86.50 183 LEU A O 1
ATOM 1410 N N . GLY A 1 184 ? 2.671 -6.444 4.835 1.00 85.06 184 GLY A N 1
ATOM 1411 C CA . GLY A 1 184 ? 3.000 -7.872 4.807 1.00 85.06 184 GLY A CA 1
ATOM 1412 C C . GLY A 1 184 ? 1.786 -8.754 4.553 1.00 85.06 184 GLY A C 1
ATOM 1413 O O . GLY A 1 184 ? 0.923 -8.851 5.414 1.00 85.06 184 GLY A O 1
ATOM 1414 N N . GLU A 1 185 ? 1.717 -9.412 3.398 1.00 82.50 185 GLU A N 1
ATOM 1415 C CA . GLU A 1 185 ? 0.644 -10.365 3.058 1.00 82.50 185 GLU A CA 1
ATOM 1416 C C . GLU A 1 185 ? -0.786 -9.810 3.251 1.00 82.50 185 GLU A C 1
ATOM 1418 O O . GLU A 1 185 ? -1.646 -10.516 3.786 1.00 82.50 185 GLU A O 1
ATOM 1423 N N . PRO A 1 186 ? -1.086 -8.546 2.895 1.00 74.94 186 PRO A N 1
ATOM 1424 C CA . PRO A 1 186 ? -2.455 -8.066 3.007 1.00 74.94 186 PRO A CA 1
ATOM 1425 C C . PRO A 1 186 ? -3.346 -8.762 1.971 1.00 74.94 186 PRO A C 1
ATOM 1427 O O . PRO A 1 186 ? -2.889 -9.148 0.896 1.00 74.94 186 PRO A O 1
ATOM 1430 N N . MET A 1 187 ? -4.645 -8.824 2.251 1.00 79.25 187 MET A N 1
ATOM 1431 C CA . MET A 1 187 ? -5.638 -9.040 1.196 1.00 79.25 187 MET A CA 1
ATOM 1432 C C . MET A 1 187 ? -6.220 -7.684 0.815 1.00 79.25 187 MET A C 1
ATOM 1434 O O . MET A 1 187 ? -6.963 -7.079 1.585 1.00 79.25 187 MET A O 1
ATOM 1438 N N . LEU A 1 188 ? -5.855 -7.170 -0.350 1.00 76.75 188 LEU A N 1
ATOM 1439 C CA . LEU A 1 188 ? -6.268 -5.841 -0.790 1.00 76.75 188 LEU A CA 1
ATOM 1440 C C . LEU A 1 188 ? -7.381 -5.996 -1.831 1.00 76.75 188 LEU A C 1
ATOM 1442 O O . LEU A 1 188 ? -7.174 -6.646 -2.848 1.00 76.75 188 LEU A O 1
ATOM 1446 N N . ASP A 1 189 ? -8.560 -5.424 -1.578 1.00 75.38 189 ASP A N 1
ATOM 1447 C CA . ASP A 1 189 ? -9.715 -5.515 -2.487 1.00 75.38 189 ASP A CA 1
ATOM 1448 C C . ASP A 1 189 ? -10.347 -4.132 -2.700 1.00 75.38 189 ASP A C 1
ATOM 1450 O O . ASP A 1 189 ? -10.929 -3.531 -1.798 1.00 75.38 189 ASP A O 1
ATOM 1454 N N . GLY A 1 190 ? -10.222 -3.596 -3.914 1.00 59.88 190 GLY A N 1
ATOM 1455 C CA . GLY A 1 190 ? -10.715 -2.259 -4.247 1.00 59.88 190 GLY A CA 1
ATOM 1456 C C . GLY A 1 190 ? -12.242 -2.117 -4.243 1.00 59.88 190 GLY A C 1
ATOM 1457 O O . GLY A 1 190 ? -12.724 -0.992 -4.140 1.00 59.88 190 GLY A O 1
ATOM 1458 N N . GLY A 1 191 ? -13.002 -3.218 -4.314 1.00 55.59 191 GLY A N 1
ATOM 1459 C CA . GLY A 1 191 ? -14.448 -3.183 -4.536 1.00 55.59 191 GLY A CA 1
ATOM 1460 C C . GLY A 1 191 ? -14.790 -2.756 -5.971 1.00 55.59 191 GLY A C 1
ATOM 1461 O O . GLY A 1 191 ? -14.405 -1.689 -6.447 1.00 55.59 191 GLY A O 1
ATOM 1462 N N . GLY A 1 192 ? -15.500 -3.609 -6.709 1.00 52.91 192 GLY A N 1
ATOM 1463 C CA . GLY A 1 192 ? -15.816 -3.372 -8.119 1.00 52.91 192 GLY A CA 1
ATOM 1464 C C . GLY A 1 192 ? -16.658 -2.111 -8.335 1.00 52.91 192 GLY A C 1
ATOM 1465 O O . GLY A 1 192 ? -17.786 -2.047 -7.867 1.00 52.91 192 GLY A O 1
ATOM 1466 N N . THR A 1 193 ? -16.091 -1.113 -9.022 1.00 47.06 193 THR A N 1
ATOM 1467 C CA . THR A 1 193 ? -16.488 -0.650 -10.376 1.00 47.06 193 THR A CA 1
ATOM 1468 C C . THR A 1 193 ? -15.792 0.664 -10.772 1.00 47.06 193 THR A C 1
ATOM 1470 O O . THR A 1 193 ? -15.779 0.975 -11.954 1.00 47.06 193 THR A O 1
ATOM 1473 N N . THR A 1 194 ? -15.170 1.400 -9.841 1.00 42.50 194 THR A N 1
ATOM 1474 C CA . THR A 1 194 ? -14.487 2.708 -10.046 1.00 42.50 194 THR A CA 1
ATOM 1475 C C . THR A 1 194 ? -13.803 3.095 -8.709 1.00 42.50 194 THR A C 1
ATOM 1477 O O . THR A 1 194 ? -14.447 2.923 -7.685 1.00 42.50 194 THR A O 1
ATOM 1480 N N . GLU A 1 195 ? -12.586 3.636 -8.531 1.00 53.25 195 GLU A N 1
ATOM 1481 C CA . GLU A 1 195 ? -11.618 4.253 -9.453 1.00 53.25 195 GLU A CA 1
ATOM 1482 C C . GLU A 1 195 ? -10.249 4.650 -8.803 1.00 53.25 195 GLU A C 1
ATOM 1484 O O . GLU A 1 195 ? -9.519 5.427 -9.417 1.00 53.25 195 GLU A O 1
ATOM 1489 N N . TYR A 1 196 ? -9.841 4.203 -7.598 1.00 59.19 196 TYR A N 1
ATOM 1490 C CA . TYR A 1 196 ? -8.636 4.777 -6.944 1.00 59.19 196 TYR A CA 1
ATOM 1491 C C . TYR A 1 196 ? -7.729 3.771 -6.208 1.00 59.19 196 TYR A C 1
ATOM 1493 O O . TYR A 1 196 ? -8.179 2.705 -5.799 1.00 59.19 196 TYR A O 1
ATOM 1501 N N . GLY A 1 197 ? -6.429 4.098 -6.138 1.00 60.88 197 GLY A N 1
ATOM 1502 C CA . GLY A 1 197 ? -5.330 3.141 -5.943 1.00 60.88 197 GLY A CA 1
ATOM 1503 C C . GLY A 1 197 ? -5.268 2.478 -4.566 1.00 60.88 197 GLY A C 1
ATOM 1504 O O . GLY A 1 197 ? -5.776 2.997 -3.579 1.00 60.88 197 GLY A O 1
ATOM 1505 N N . ILE A 1 198 ? -4.609 1.324 -4.479 1.00 73.94 198 ILE A N 1
ATOM 1506 C CA . ILE A 1 198 ? -4.393 0.598 -3.217 1.00 73.94 198 ILE A CA 1
ATOM 1507 C C . ILE A 1 198 ? -3.531 1.439 -2.284 1.00 73.94 198 ILE A C 1
ATOM 1509 O O . ILE A 1 198 ? -3.874 1.638 -1.121 1.00 73.94 198 ILE A O 1
ATOM 1513 N N . ILE A 1 199 ? -2.405 1.907 -2.813 1.00 81.69 199 ILE A N 1
ATOM 1514 C CA . ILE A 1 199 ? -1.388 2.627 -2.066 1.00 81.69 199 ILE A CA 1
ATOM 1515 C C . ILE A 1 199 ? -1.135 3.934 -2.791 1.00 81.69 199 ILE A C 1
ATOM 1517 O O . ILE A 1 199 ? -0.812 3.942 -3.982 1.00 81.69 199 ILE A O 1
ATOM 1521 N N . GLN A 1 200 ? -1.267 5.025 -2.052 1.00 84.25 200 GLN A N 1
ATOM 1522 C CA . GLN A 1 200 ? -0.742 6.315 -2.450 1.00 84.25 200 GLN A CA 1
ATOM 1523 C C . GLN A 1 200 ? 0.495 6.588 -1.602 1.00 84.25 200 GLN A C 1
ATOM 1525 O O . GLN A 1 200 ? 0.405 6.759 -0.392 1.00 84.25 200 GLN A O 1
ATOM 1530 N N . ASP A 1 201 ? 1.653 6.560 -2.250 1.00 83.12 201 ASP A N 1
ATOM 1531 C CA . ASP A 1 201 ? 2.944 6.798 -1.622 1.00 83.12 201 ASP A CA 1
ATOM 1532 C C . ASP A 1 201 ? 3.524 8.120 -2.130 1.00 83.12 201 ASP A C 1
ATOM 1534 O O . ASP A 1 201 ? 4.160 8.196 -3.182 1.00 83.12 201 ASP A O 1
ATOM 1538 N N . ASN A 1 202 ? 3.281 9.174 -1.359 1.00 82.56 202 ASN A N 1
ATOM 1539 C CA . ASN A 1 202 ? 3.871 10.500 -1.521 1.00 82.56 202 ASN A CA 1
ATOM 1540 C C . ASN A 1 202 ? 4.963 10.735 -0.464 1.00 82.56 202 ASN A C 1
ATOM 1542 O O . ASN A 1 202 ? 5.168 11.858 0.004 1.00 82.56 202 ASN A O 1
ATOM 1546 N N . SER A 1 203 ? 5.606 9.659 -0.009 1.00 81.75 203 SER A N 1
ATOM 1547 C CA . SER A 1 203 ? 6.643 9.721 1.012 1.00 81.75 203 SER A CA 1
ATOM 1548 C C . SER A 1 203 ? 7.998 10.130 0.423 1.00 81.75 203 SER A C 1
ATOM 1550 O O . SER A 1 203 ? 8.216 10.075 -0.778 1.00 81.75 203 SER A O 1
ATOM 1552 N N . TYR A 1 204 ? 8.933 10.545 1.273 1.00 83.00 204 TYR A N 1
ATOM 1553 C CA . TYR A 1 204 ? 10.371 10.608 0.999 1.00 83.00 204 TYR A CA 1
ATOM 1554 C C . TYR A 1 204 ? 11.109 9.402 1.609 1.00 83.00 204 TYR A C 1
ATOM 1556 O O . TYR A 1 204 ? 12.333 9.303 1.505 1.00 83.00 204 TYR A O 1
ATOM 1564 N N . GLY A 1 205 ? 10.377 8.516 2.293 1.00 84.06 205 GLY A N 1
ATOM 1565 C CA . GLY A 1 205 ? 10.923 7.414 3.074 1.00 84.06 205 GLY A CA 1
ATOM 1566 C C . GLY A 1 205 ? 11.194 6.147 2.263 1.00 84.06 205 GLY A C 1
ATOM 1567 O O . GLY A 1 205 ? 11.223 6.158 1.033 1.00 84.06 205 GLY A O 1
ATOM 1568 N N . GLN A 1 206 ? 11.452 5.052 2.981 1.00 87.19 206 GLN A N 1
ATOM 1569 C CA . GLN A 1 206 ? 11.680 3.724 2.408 1.00 87.19 206 GLN A CA 1
ATOM 1570 C C . GLN A 1 206 ? 10.540 2.802 2.826 1.00 87.19 206 GLN A C 1
ATOM 1572 O O . GLN A 1 206 ? 10.432 2.425 3.993 1.00 87.19 206 GLN A O 1
ATOM 1577 N N . ASN A 1 207 ? 9.723 2.416 1.857 1.00 88.94 207 ASN A N 1
ATOM 1578 C CA . ASN A 1 207 ? 8.555 1.576 2.050 1.00 88.94 207 ASN A CA 1
ATOM 1579 C C . ASN A 1 207 ? 8.783 0.202 1.428 1.00 88.94 207 ASN A C 1
ATOM 1581 O O . ASN A 1 207 ? 9.431 0.056 0.388 1.00 88.94 207 ASN A O 1
ATOM 1585 N N . THR A 1 208 ? 8.256 -0.830 2.080 1.00 90.31 208 THR A N 1
ATOM 1586 C CA . THR A 1 208 ? 8.322 -2.211 1.599 1.00 90.31 208 THR A CA 1
ATOM 1587 C C . THR A 1 208 ? 6.931 -2.821 1.568 1.00 90.31 208 THR A C 1
ATOM 1589 O O . THR A 1 208 ? 6.189 -2.774 2.546 1.00 90.31 208 THR A O 1
ATOM 1592 N N . LEU A 1 209 ? 6.603 -3.431 0.438 1.00 89.62 209 LEU A N 1
ATOM 1593 C CA . LEU A 1 209 ? 5.355 -4.113 0.164 1.00 89.62 209 LEU A CA 1
ATOM 1594 C C . LEU A 1 209 ? 5.649 -5.578 -0.155 1.00 89.62 209 LEU A C 1
ATOM 1596 O O . LEU A 1 209 ? 6.231 -5.884 -1.189 1.00 89.62 209 LEU A O 1
ATOM 1600 N N . TYR A 1 210 ? 5.234 -6.483 0.720 1.00 86.56 210 TYR A N 1
ATOM 1601 C CA . TYR A 1 210 ? 5.285 -7.922 0.506 1.00 86.56 210 TYR A CA 1
ATOM 1602 C C . TYR A 1 210 ? 3.880 -8.427 0.167 1.00 86.56 210 TYR A C 1
ATOM 1604 O O . TYR A 1 210 ? 2.999 -8.437 1.029 1.00 86.56 210 TYR A O 1
ATOM 1612 N N . LEU A 1 211 ? 3.656 -8.816 -1.090 1.00 76.94 211 LEU A N 1
ATOM 1613 C CA . LEU A 1 211 ? 2.317 -9.123 -1.616 1.00 76.94 211 LEU A CA 1
AT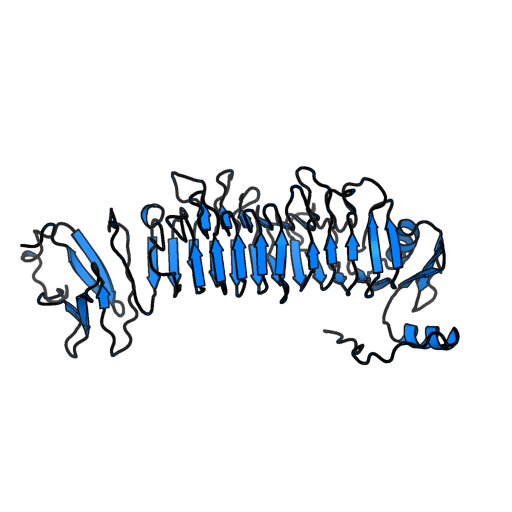OM 1614 C C . LEU A 1 211 ? 1.804 -10.538 -1.278 1.00 76.94 211 LEU A C 1
ATOM 1616 O O . LEU A 1 211 ? 0.661 -10.851 -1.604 1.00 76.94 211 LEU A O 1
ATOM 1620 N N . GLY A 1 212 ? 2.590 -11.367 -0.578 1.00 69.44 212 GLY A N 1
ATOM 1621 C CA . GLY A 1 212 ? 2.222 -12.757 -0.259 1.00 69.44 212 GLY A CA 1
ATOM 1622 C C . GLY A 1 212 ? 2.028 -13.624 -1.510 1.00 69.44 212 GLY A C 1
ATOM 1623 O O . GLY A 1 212 ? 2.419 -13.220 -2.593 1.00 69.44 212 GLY A O 1
ATOM 1624 N N . ASP A 1 213 ? 1.421 -14.806 -1.382 1.00 60.75 213 ASP A N 1
ATOM 1625 C CA . ASP A 1 213 ? 1.195 -15.743 -2.508 1.00 60.75 213 ASP A CA 1
ATOM 1626 C C . ASP A 1 213 ? -0.161 -15.545 -3.219 1.00 60.75 213 ASP A C 1
ATOM 1628 O O . ASP A 1 213 ? -0.563 -16.356 -4.053 1.00 60.75 213 ASP A O 1
ATOM 1632 N N . TYR A 1 214 ? -0.908 -14.494 -2.872 1.00 55.94 214 TYR A N 1
ATOM 1633 C CA . TYR A 1 214 ? -2.277 -14.303 -3.350 1.00 55.94 214 TYR A CA 1
ATOM 1634 C C . TYR A 1 214 ? -2.347 -13.359 -4.557 1.00 55.94 214 TYR A C 1
ATOM 1636 O O . TYR A 1 214 ? -1.648 -12.344 -4.624 1.00 55.94 214 TYR A O 1
ATOM 1644 N N . ASN A 1 215 ? -3.254 -13.671 -5.489 1.00 57.25 215 ASN A N 1
ATOM 1645 C CA . ASN A 1 215 ? -3.616 -12.778 -6.587 1.00 57.25 215 ASN A CA 1
ATOM 1646 C C . ASN A 1 215 ? -4.409 -11.588 -6.043 1.00 57.25 215 ASN A C 1
ATOM 1648 O O . ASN A 1 215 ? -5.582 -11.724 -5.693 1.00 57.25 215 ASN A O 1
ATOM 1652 N N . ASN A 1 216 ? -3.770 -10.418 -5.984 1.00 57.19 216 ASN A N 1
ATOM 1653 C CA . ASN A 1 216 ? -4.444 -9.163 -5.678 1.00 57.19 216 ASN A CA 1
ATOM 1654 C C . ASN A 1 216 ? -4.875 -8.521 -7.015 1.00 57.19 216 ASN A C 1
ATOM 1656 O O . ASN A 1 216 ? -4.034 -8.028 -7.770 1.00 57.19 216 ASN A O 1
ATOM 1660 N N . GLY A 1 217 ? -6.173 -8.591 -7.338 1.00 47.97 217 GLY A N 1
ATOM 1661 C CA . GLY A 1 217 ? -6.750 -8.108 -8.602 1.00 47.97 217 GLY A CA 1
ATOM 1662 C C . GLY A 1 217 ? -7.444 -6.739 -8.483 1.00 47.97 217 GLY A C 1
ATOM 1663 O O . GLY A 1 217 ? -8.212 -6.544 -7.543 1.00 47.97 217 GLY A O 1
ATOM 1664 N N . PHE A 1 218 ? -7.235 -5.802 -9.426 1.00 51.03 218 PHE A N 1
ATOM 1665 C CA . PHE A 1 218 ? -7.822 -4.441 -9.378 1.00 51.03 218 PHE A CA 1
ATOM 1666 C C . PHE A 1 218 ? -8.194 -3.836 -10.741 1.00 51.03 218 PHE A C 1
ATOM 1668 O O . PHE A 1 218 ? -7.772 -4.284 -11.803 1.00 51.03 218 PHE A O 1
ATOM 1675 N N . THR A 1 219 ? -8.980 -2.756 -10.705 1.00 42.66 219 THR A N 1
ATOM 1676 C CA . THR A 1 219 ? -9.556 -2.111 -11.895 1.00 42.66 219 THR A CA 1
ATOM 1677 C C . THR A 1 219 ? -8.974 -0.742 -12.273 1.00 42.66 219 THR A C 1
ATOM 1679 O O . THR A 1 219 ? -9.295 -0.293 -13.366 1.00 42.66 219 THR A O 1
ATOM 1682 N N . VAL A 1 220 ? -8.184 -0.055 -11.423 1.00 49.03 220 VAL A N 1
ATOM 1683 C CA . VAL A 1 220 ? -7.456 1.215 -11.717 1.00 49.03 220 VAL A CA 1
ATOM 1684 C C . VAL A 1 220 ? -6.154 1.284 -10.898 1.00 49.03 220 VAL A C 1
ATOM 1686 O O . VAL A 1 220 ? -6.242 1.166 -9.683 1.00 49.03 220 VAL A O 1
ATOM 1689 N N . ALA A 1 221 ? -4.990 1.531 -11.531 1.00 52.72 221 ALA A N 1
ATOM 1690 C CA . ALA A 1 221 ? -3.698 1.924 -10.917 1.00 52.72 221 ALA A CA 1
ATOM 1691 C C . ALA A 1 221 ? -3.487 1.452 -9.471 1.00 52.72 221 ALA A C 1
ATOM 1693 O O . ALA A 1 221 ? -3.731 2.207 -8.531 1.00 52.72 221 ALA A O 1
ATOM 1694 N N . ASN A 1 222 ? -2.991 0.225 -9.305 1.00 68.38 222 ASN A N 1
ATOM 1695 C CA . ASN A 1 222 ? -2.830 -0.431 -8.005 1.00 68.38 222 ASN A CA 1
ATOM 1696 C C . ASN A 1 222 ? -1.974 0.411 -7.053 1.00 68.38 222 ASN A C 1
ATOM 1698 O O . ASN A 1 222 ? -2.298 0.538 -5.880 1.00 68.38 222 ASN A O 1
ATOM 1702 N N . ILE A 1 223 ? -0.902 1.029 -7.542 1.00 83.94 223 ILE A N 1
ATOM 1703 C CA . ILE A 1 223 ? 0.028 1.797 -6.708 1.00 83.94 223 ILE A CA 1
ATOM 1704 C C . ILE A 1 223 ? 0.331 3.129 -7.384 1.00 83.94 223 ILE A C 1
ATOM 1706 O O . ILE A 1 223 ? 0.723 3.152 -8.549 1.00 83.94 223 ILE A O 1
ATOM 1710 N N . LYS A 1 224 ? 0.185 4.233 -6.647 1.00 88.31 224 LYS A N 1
ATOM 1711 C CA . LYS A 1 224 ? 0.633 5.567 -7.059 1.00 88.31 224 LYS A CA 1
ATOM 1712 C C . LYS A 1 224 ? 1.875 5.952 -6.267 1.00 88.31 224 LYS A C 1
ATOM 1714 O O . LYS A 1 224 ? 1.798 6.080 -5.049 1.00 88.31 224 LYS A O 1
ATOM 1719 N N . LEU A 1 225 ? 2.994 6.143 -6.958 1.00 87.94 225 LEU A N 1
ATOM 1720 C CA . LEU A 1 225 ? 4.274 6.525 -6.364 1.00 87.94 225 LEU A CA 1
ATOM 1721 C C . LEU A 1 225 ? 4.629 7.961 -6.770 1.00 87.94 225 LEU A C 1
ATOM 1723 O O . LEU A 1 225 ? 5.064 8.217 -7.897 1.00 87.94 225 LEU A O 1
ATOM 1727 N N . GLY A 1 226 ? 4.426 8.897 -5.849 1.00 83.62 226 GLY A N 1
ATOM 1728 C CA . GLY A 1 226 ? 4.773 10.306 -6.010 1.00 83.62 226 GLY A CA 1
ATOM 1729 C C . GLY A 1 226 ? 6.170 10.662 -5.496 1.00 83.62 226 GLY A C 1
ATOM 1730 O O . GLY A 1 226 ? 6.722 11.663 -5.942 1.00 83.62 226 GLY A O 1
ATOM 1731 N N . GLY A 1 227 ? 6.770 9.865 -4.605 1.00 85.88 227 GLY A N 1
ATOM 1732 C CA . GLY A 1 227 ? 8.090 10.147 -4.026 1.00 85.88 227 GLY A CA 1
ATOM 1733 C C . GLY A 1 227 ? 8.767 8.927 -3.392 1.00 85.88 227 GLY A C 1
ATOM 1734 O O . GLY A 1 227 ? 8.265 7.812 -3.486 1.00 85.88 227 GLY A O 1
ATOM 1735 N N . GLY A 1 228 ? 9.928 9.140 -2.764 1.00 87.94 228 GLY A N 1
ATOM 1736 C CA . GLY A 1 228 ? 10.528 8.159 -1.850 1.00 87.94 228 GLY A CA 1
ATOM 1737 C C . GLY A 1 228 ? 11.077 6.906 -2.530 1.00 87.94 228 GLY A C 1
ATOM 1738 O O . GLY A 1 228 ? 11.453 6.925 -3.701 1.00 87.94 228 GLY A O 1
ATOM 1739 N N . ALA A 1 229 ? 11.198 5.817 -1.777 1.00 90.88 229 ALA A N 1
ATOM 1740 C CA . ALA A 1 229 ? 11.621 4.524 -2.293 1.00 90.88 229 ALA A CA 1
ATOM 1741 C C . ALA A 1 229 ? 10.614 3.440 -1.911 1.00 90.88 229 ALA A C 1
ATOM 1743 O O . ALA A 1 229 ? 10.400 3.193 -0.729 1.00 90.88 229 ALA A O 1
ATOM 1744 N N . LEU A 1 230 ? 10.066 2.745 -2.904 1.00 93.75 230 LEU A N 1
ATOM 1745 C CA . LEU A 1 230 ? 9.162 1.618 -2.714 1.00 93.75 230 LEU A CA 1
ATOM 1746 C C . LEU A 1 230 ? 9.818 0.327 -3.207 1.00 93.75 230 LEU A C 1
ATOM 1748 O O . LEU A 1 230 ? 10.269 0.250 -4.349 1.00 93.75 230 LEU A O 1
ATOM 1752 N N . THR A 1 231 ? 9.846 -0.700 -2.360 1.00 94.25 231 THR A N 1
ATOM 1753 C CA . THR A 1 231 ? 10.249 -2.062 -2.737 1.00 94.25 231 THR A CA 1
ATOM 1754 C C . THR A 1 231 ? 9.045 -2.991 -2.683 1.00 94.25 231 THR A C 1
ATOM 1756 O O . THR A 1 231 ? 8.432 -3.132 -1.632 1.00 94.25 231 THR A O 1
ATOM 1759 N N . ILE A 1 232 ? 8.728 -3.647 -3.794 1.00 92.19 232 ILE A N 1
ATOM 1760 C CA . ILE A 1 232 ? 7.668 -4.648 -3.915 1.00 92.19 232 ILE A CA 1
ATOM 1761 C C . ILE A 1 232 ? 8.314 -6.028 -4.013 1.00 92.19 232 ILE A C 1
ATOM 1763 O O . ILE A 1 232 ? 9.239 -6.221 -4.803 1.00 92.19 232 ILE A O 1
ATOM 1767 N N . ILE A 1 233 ? 7.843 -6.969 -3.198 1.00 90.56 233 ILE A N 1
ATOM 1768 C CA . ILE A 1 233 ? 8.395 -8.317 -3.066 1.00 90.56 233 ILE A CA 1
ATOM 1769 C C . ILE A 1 233 ? 7.267 -9.345 -3.200 1.00 90.56 233 ILE A C 1
ATOM 1771 O O . ILE A 1 233 ? 6.303 -9.315 -2.432 1.00 90.56 233 ILE A O 1
ATOM 1775 N N . GLY A 1 234 ? 7.428 -10.291 -4.125 1.00 88.19 234 GLY A N 1
ATOM 1776 C CA . GLY A 1 234 ? 6.536 -11.442 -4.274 1.00 88.19 234 GLY A CA 1
ATOM 1777 C C . GLY A 1 234 ? 5.156 -11.105 -4.842 1.00 88.19 234 GLY A C 1
ATOM 1778 O O . GLY A 1 234 ? 4.920 -9.988 -5.313 1.00 88.19 234 GLY A O 1
ATOM 1779 N N . GLY A 1 235 ? 4.262 -12.094 -4.775 1.00 85.81 235 GLY A N 1
ATOM 1780 C CA . GLY A 1 235 ? 2.836 -12.013 -5.100 1.00 85.81 235 GLY A CA 1
ATOM 1781 C C . GLY A 1 235 ? 2.484 -11.655 -6.527 1.00 85.81 235 GLY A C 1
ATOM 1782 O O . GLY A 1 235 ? 3.330 -11.679 -7.422 1.00 85.81 235 GLY A O 1
ATOM 1783 N N . ALA A 1 236 ? 1.204 -11.344 -6.726 1.00 85.94 236 ALA A N 1
ATOM 1784 C CA . ALA A 1 236 ? 0.674 -10.961 -8.021 1.00 85.94 236 ALA A CA 1
ATOM 1785 C C . ALA A 1 236 ? -0.065 -9.616 -7.973 1.00 85.94 236 ALA A C 1
ATOM 1787 O O . ALA A 1 236 ? -0.846 -9.345 -7.056 1.00 85.94 236 ALA A O 1
ATOM 1788 N N . LEU A 1 237 ? 0.200 -8.782 -8.981 1.00 86.56 237 LEU A N 1
ATOM 1789 C CA . LEU A 1 237 ? -0.543 -7.567 -9.304 1.00 86.56 237 LEU A CA 1
ATOM 1790 C C . LEU A 1 237 ? -1.244 -7.786 -10.639 1.00 86.56 237 LEU A C 1
ATOM 1792 O O . LEU A 1 237 ? -0.615 -7.735 -11.694 1.00 86.56 237 LEU A O 1
ATOM 1796 N N . GLU A 1 238 ? -2.545 -8.026 -10.595 1.00 84.50 238 GLU A N 1
ATOM 1797 C CA . GLU A 1 238 ? -3.345 -8.239 -11.797 1.00 84.50 238 GLU A CA 1
ATOM 1798 C C . GLU A 1 238 ? -4.368 -7.115 -11.926 1.00 84.50 238 GLU A C 1
ATOM 1800 O O . GLU A 1 238 ? -4.993 -6.718 -10.941 1.00 84.50 238 GLU A O 1
ATOM 1805 N N . GLY A 1 239 ? -4.567 -6.578 -13.126 1.00 77.62 239 GLY A N 1
ATOM 1806 C CA . GLY A 1 239 ? -5.614 -5.585 -13.290 1.00 77.62 239 GLY A CA 1
ATOM 1807 C C . GLY A 1 239 ? -5.989 -5.214 -14.710 1.00 77.62 239 GLY A C 1
ATOM 1808 O O . GLY A 1 239 ? -5.236 -5.387 -15.664 1.00 77.62 239 GLY A O 1
ATOM 1809 N N . THR A 1 240 ? -7.173 -4.623 -14.853 1.00 84.25 240 THR A N 1
ATOM 1810 C CA . THR A 1 240 ? -7.689 -4.138 -16.149 1.00 84.25 240 THR A CA 1
ATOM 1811 C C . THR A 1 240 ? -7.109 -2.774 -16.549 1.00 84.25 240 THR A C 1
ATOM 1813 O O . THR A 1 240 ? -7.541 -2.118 -17.499 1.00 84.25 240 THR A O 1
ATOM 1816 N N . THR A 1 241 ? -6.140 -2.284 -15.785 1.00 86.19 241 THR A N 1
ATOM 1817 C CA . THR A 1 241 ? -5.497 -0.979 -15.941 1.00 86.19 241 THR A CA 1
ATOM 1818 C C . THR A 1 241 ? -4.043 -1.060 -15.549 1.00 86.19 241 THR A C 1
ATOM 1820 O O . THR A 1 241 ? -3.578 -2.116 -15.137 1.00 86.19 241 THR A O 1
ATOM 1823 N N . THR A 1 242 ? -3.350 0.078 -15.600 1.00 89.50 242 THR A N 1
ATOM 1824 C CA . THR A 1 242 ? -1.986 0.188 -15.113 1.00 89.50 242 THR A CA 1
ATOM 1825 C C . THR A 1 242 ? -1.849 -0.383 -13.709 1.00 89.50 242 THR A C 1
ATOM 1827 O O . THR A 1 242 ? -2.719 -0.123 -12.889 1.00 89.50 242 THR A O 1
ATOM 1830 N N . ASN A 1 243 ? -0.795 -1.147 -13.424 1.00 89.44 243 ASN A N 1
ATOM 1831 C CA . ASN A 1 243 ? -0.575 -1.665 -12.072 1.00 89.44 243 ASN A CA 1
ATOM 1832 C C . ASN A 1 243 ? 0.149 -0.622 -11.210 1.00 89.44 243 ASN A C 1
ATOM 1834 O O . ASN A 1 243 ? -0.281 -0.323 -10.103 1.00 89.44 243 ASN A O 1
ATOM 1838 N N . ILE A 1 244 ? 1.207 0.006 -11.718 1.00 92.38 244 ILE A N 1
ATOM 1839 C CA . ILE A 1 244 ? 1.959 1.027 -10.979 1.00 92.38 244 ILE A CA 1
ATOM 1840 C C . ILE A 1 244 ? 2.016 2.315 -11.794 1.00 92.38 244 ILE A C 1
ATOM 1842 O O . ILE A 1 244 ? 2.497 2.320 -12.924 1.00 92.38 244 ILE A O 1
ATOM 1846 N N . LEU A 1 245 ? 1.543 3.414 -11.213 1.00 92.31 245 LEU A N 1
ATOM 1847 C CA . LEU A 1 245 ? 1.638 4.757 -11.769 1.00 92.31 245 LEU A CA 1
ATOM 1848 C C . LEU A 1 245 ? 2.675 5.563 -10.982 1.00 92.31 245 LEU A C 1
ATOM 1850 O O . LEU A 1 245 ? 2.551 5.731 -9.772 1.00 92.31 245 LEU A O 1
ATOM 1854 N N . ILE A 1 246 ? 3.677 6.093 -11.672 1.00 90.75 246 ILE A N 1
ATOM 1855 C CA . ILE A 1 246 ? 4.710 6.953 -11.090 1.00 90.75 246 ILE A CA 1
ATOM 1856 C C . ILE A 1 246 ? 4.483 8.373 -11.604 1.00 90.75 246 ILE A C 1
ATOM 1858 O O . ILE A 1 246 ? 4.584 8.596 -12.809 1.00 90.75 246 ILE A O 1
ATOM 1862 N N . THR A 1 247 ? 4.175 9.310 -10.705 1.00 85.19 247 THR A N 1
ATOM 1863 C CA . THR A 1 247 ? 3.900 10.722 -11.043 1.00 85.19 247 THR A CA 1
ATOM 1864 C C . THR A 1 247 ? 4.982 11.685 -10.559 1.00 85.19 247 THR A C 1
ATOM 1866 O O . THR A 1 247 ? 4.990 12.834 -10.973 1.00 85.19 247 THR A O 1
ATOM 1869 N N . SER A 1 248 ? 5.905 11.248 -9.691 1.00 75.06 248 SER A N 1
ATOM 1870 C CA . SER A 1 248 ? 7.035 12.060 -9.191 1.00 75.06 248 SER A CA 1
ATOM 1871 C C . SER A 1 248 ? 6.662 13.466 -8.690 1.00 75.06 248 SER A C 1
ATOM 1873 O O . SER A 1 248 ? 7.420 14.425 -8.840 1.00 75.06 248 SER A O 1
ATOM 1875 N N . GLU A 1 249 ? 5.481 13.613 -8.091 1.00 78.38 249 GLU A N 1
ATOM 1876 C CA . GLU A 1 249 ? 4.998 14.895 -7.564 1.00 78.38 249 GLU A CA 1
ATOM 1877 C C . GLU A 1 249 ? 5.823 15.382 -6.359 1.00 78.38 249 GLU A C 1
ATOM 1879 O O . GLU A 1 249 ? 5.938 16.584 -6.135 1.00 78.38 249 GLU A O 1
ATOM 1884 N N . ASN A 1 250 ? 6.443 14.462 -5.612 1.00 73.81 250 ASN A N 1
ATOM 1885 C CA . ASN A 1 250 ? 7.086 14.708 -4.320 1.00 73.81 250 ASN A CA 1
ATOM 1886 C C . ASN A 1 250 ? 8.507 14.115 -4.248 1.00 73.81 250 ASN A C 1
ATOM 1888 O O . ASN A 1 250 ? 8.857 13.388 -3.320 1.00 73.81 250 ASN A O 1
ATOM 1892 N N . GLY A 1 251 ? 9.356 14.433 -5.228 1.00 76.31 251 GLY A N 1
ATOM 1893 C CA . GLY A 1 251 ? 10.781 14.083 -5.224 1.00 76.31 251 GLY A CA 1
ATOM 1894 C C . GLY A 1 251 ? 11.169 13.075 -6.301 1.00 76.31 251 GLY A C 1
ATOM 1895 O O . GLY A 1 251 ? 10.440 12.879 -7.262 1.00 76.31 251 GLY A O 1
ATOM 1896 N N . ASN A 1 252 ? 12.352 12.464 -6.166 1.00 85.75 252 ASN A N 1
ATOM 1897 C CA . ASN A 1 252 ? 12.907 11.536 -7.158 1.00 85.75 252 ASN A CA 1
ATOM 1898 C C . ASN A 1 252 ? 12.569 10.075 -6.781 1.00 85.75 252 ASN A C 1
ATOM 1900 O O . ASN A 1 252 ? 13.413 9.425 -6.146 1.00 85.75 252 ASN A O 1
ATOM 1904 N N . PRO A 1 253 ? 11.373 9.542 -7.116 1.00 89.75 253 PRO A N 1
ATOM 1905 C CA . PRO A 1 253 ? 10.954 8.226 -6.661 1.00 89.75 253 PRO A CA 1
ATOM 1906 C C . PRO A 1 253 ? 11.901 7.122 -7.130 1.00 89.75 253 PRO A C 1
ATOM 1908 O O . PRO A 1 253 ? 12.494 7.183 -8.214 1.00 89.75 253 PRO A O 1
ATOM 1911 N N . ARG A 1 254 ? 12.017 6.088 -6.301 1.00 93.69 254 ARG A N 1
ATOM 1912 C CA . ARG A 1 254 ? 12.725 4.842 -6.587 1.00 93.69 254 ARG A CA 1
ATOM 1913 C C . ARG A 1 254 ? 11.741 3.694 -6.451 1.00 93.69 254 ARG A C 1
ATOM 1915 O O . ARG A 1 254 ? 11.096 3.564 -5.418 1.00 93.69 254 ARG A O 1
ATOM 1922 N N . LEU A 1 255 ? 11.661 2.842 -7.459 1.00 95.69 255 LEU A N 1
ATOM 1923 C CA . LEU A 1 255 ? 10.862 1.627 -7.395 1.00 95.69 255 LEU A CA 1
ATOM 1924 C C . LEU A 1 255 ? 11.771 0.419 -7.574 1.00 95.69 255 LEU A C 1
ATOM 1926 O O . LEU A 1 255 ? 12.544 0.362 -8.529 1.00 95.69 255 LEU A O 1
ATOM 1930 N N . ARG A 1 256 ? 11.631 -0.559 -6.686 1.00 96.31 256 ARG A N 1
ATOM 1931 C CA . ARG A 1 256 ? 12.179 -1.899 -6.856 1.00 96.31 256 ARG A CA 1
ATOM 1932 C C . ARG A 1 256 ? 11.043 -2.912 -6.887 1.00 96.31 256 ARG A C 1
ATOM 1934 O O . ARG A 1 256 ? 10.169 -2.863 -6.030 1.00 96.31 256 ARG A O 1
ATOM 1941 N N . VAL A 1 257 ? 11.061 -3.827 -7.847 1.00 95.00 257 VAL A N 1
ATOM 1942 C CA . VAL A 1 257 ? 10.098 -4.931 -7.964 1.00 95.00 257 VAL A CA 1
ATOM 1943 C C . VAL A 1 257 ? 10.883 -6.230 -8.020 1.00 95.00 257 VAL A C 1
ATOM 1945 O O . VAL A 1 257 ? 11.716 -6.388 -8.905 1.00 95.00 257 VAL A O 1
ATOM 1948 N N . PHE A 1 258 ? 10.637 -7.151 -7.093 1.00 93.69 258 PHE A N 1
ATOM 1949 C CA . PHE A 1 258 ? 11.363 -8.414 -6.987 1.00 93.69 258 PHE A CA 1
ATOM 1950 C C . PHE A 1 258 ? 10.402 -9.583 -6.788 1.00 93.69 258 PHE A C 1
ATOM 1952 O O . PHE A 1 258 ? 9.605 -9.591 -5.855 1.00 93.69 258 PHE A O 1
ATOM 1959 N N . GLY A 1 259 ? 10.498 -10.607 -7.630 1.00 90.94 259 GLY A N 1
ATOM 1960 C CA . GLY A 1 259 ? 9.731 -11.836 -7.455 1.00 90.94 259 GLY A CA 1
ATOM 1961 C C . GLY A 1 259 ? 8.220 -11.682 -7.680 1.00 90.94 259 GLY A C 1
ATOM 1962 O O . GLY A 1 259 ? 7.463 -12.553 -7.274 1.00 90.94 259 GLY A O 1
ATOM 1963 N N . THR A 1 260 ? 7.766 -10.582 -8.283 1.00 90.81 260 THR A N 1
ATOM 1964 C CA . THR A 1 260 ? 6.336 -10.283 -8.471 1.00 90.81 260 THR A CA 1
ATOM 1965 C C . THR A 1 260 ? 5.851 -10.740 -9.846 1.00 90.81 260 THR A C 1
ATOM 1967 O O . THR A 1 260 ? 6.555 -10.573 -10.845 1.00 90.81 260 THR A O 1
ATOM 1970 N N . TRP A 1 261 ? 4.650 -11.311 -9.898 1.00 91.94 261 TRP A N 1
ATOM 1971 C CA . TRP A 1 261 ? 3.880 -11.566 -11.114 1.00 91.94 261 TRP A CA 1
ATOM 1972 C C . TRP A 1 261 ? 3.014 -10.338 -11.419 1.00 91.94 261 TRP A C 1
ATOM 1974 O O . TRP A 1 261 ? 2.302 -9.860 -10.542 1.00 91.94 261 TRP A O 1
ATOM 1984 N N . MET A 1 262 ? 3.071 -9.775 -12.624 1.00 91.88 262 MET A N 1
ATOM 1985 C CA . MET A 1 262 ? 2.252 -8.611 -12.969 1.00 91.88 262 MET A CA 1
ATOM 1986 C C . MET A 1 262 ? 1.535 -8.804 -14.297 1.00 91.88 262 MET A C 1
ATOM 1988 O O . MET A 1 262 ? 2.177 -9.009 -15.323 1.00 91.88 262 MET A O 1
ATOM 1992 N N . GLU A 1 263 ? 0.212 -8.663 -14.295 1.00 91.38 263 GLU A N 1
ATOM 1993 C CA . GLU A 1 263 ? -0.585 -8.664 -15.519 1.00 91.38 263 GLU A CA 1
ATOM 1994 C C . GLU A 1 263 ? -1.460 -7.425 -15.602 1.00 91.38 263 GLU A C 1
ATOM 1996 O O . GLU A 1 263 ? -2.114 -7.040 -14.633 1.00 91.38 263 GLU A O 1
ATOM 2001 N N . SER A 1 264 ? -1.485 -6.798 -16.771 1.00 90.38 264 SER A N 1
ATOM 2002 C CA . SER A 1 264 ? -2.252 -5.580 -16.986 1.00 90.38 264 SER A CA 1
ATOM 2003 C C . SER A 1 264 ? -2.896 -5.555 -18.368 1.00 90.38 264 SER A C 1
ATOM 2005 O O . SER A 1 264 ? -2.241 -5.845 -19.369 1.00 90.38 264 SER A O 1
ATOM 2007 N N . ASP A 1 265 ? -4.151 -5.113 -18.456 1.00 90.19 265 ASP A N 1
ATOM 2008 C CA . ASP A 1 265 ? -4.761 -4.734 -19.743 1.00 90.19 265 ASP A CA 1
ATOM 2009 C C . ASP A 1 265 ? -4.229 -3.380 -20.265 1.00 90.19 265 ASP A C 1
ATOM 2011 O O . ASP A 1 265 ? -4.581 -2.947 -21.361 1.00 90.19 265 ASP A O 1
ATOM 2015 N N . LYS A 1 266 ? -3.372 -2.693 -19.499 1.00 92.25 266 LYS A N 1
ATOM 2016 C CA . LYS A 1 266 ? -2.622 -1.494 -19.901 1.00 92.25 266 LYS A CA 1
ATOM 2017 C C . LYS A 1 266 ? -1.131 -1.684 -19.583 1.00 92.25 266 LYS A C 1
ATOM 2019 O O . LYS A 1 266 ? -0.598 -2.787 -19.697 1.00 92.25 266 LYS A O 1
ATOM 2024 N N . ASP A 1 267 ? -0.429 -0.607 -19.235 1.00 93.12 267 ASP A N 1
ATOM 2025 C CA . ASP A 1 267 ? 0.983 -0.680 -18.867 1.00 93.12 267 ASP A CA 1
ATOM 2026 C C . ASP A 1 267 ? 1.166 -1.285 -17.473 1.00 93.12 267 ASP A C 1
ATOM 2028 O O . ASP A 1 267 ? 0.544 -0.815 -16.530 1.00 93.12 267 ASP A O 1
ATOM 2032 N N . ASN A 1 268 ? 2.063 -2.250 -17.271 1.00 93.56 268 ASN A N 1
ATOM 2033 C CA . ASN A 1 268 ? 2.336 -2.722 -15.905 1.00 93.56 268 ASN A CA 1
ATOM 2034 C C . ASN A 1 268 ? 2.900 -1.591 -15.025 1.00 93.56 268 ASN A C 1
ATOM 2036 O O . ASN A 1 268 ?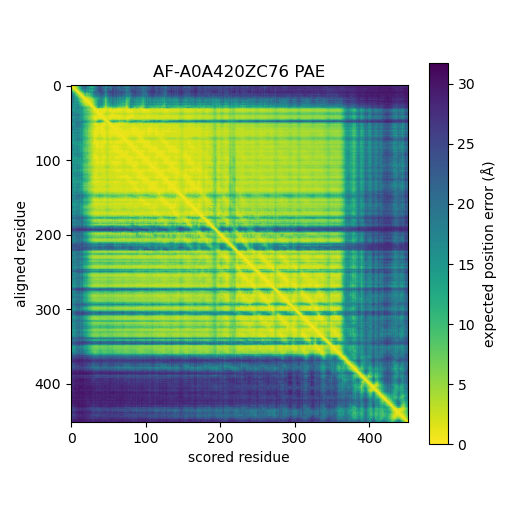 2.464 -1.399 -13.890 1.00 93.56 268 ASN A O 1
ATOM 2040 N N . ILE A 1 269 ? 3.805 -0.787 -15.578 1.00 95.38 269 ILE A N 1
ATOM 2041 C CA . ILE A 1 269 ? 4.366 0.403 -14.945 1.00 95.38 269 ILE A CA 1
ATOM 2042 C C . ILE A 1 269 ? 4.260 1.571 -15.926 1.00 95.38 269 ILE A C 1
ATOM 2044 O O . ILE A 1 269 ? 4.848 1.541 -17.009 1.00 95.38 269 ILE A O 1
ATOM 2048 N N . LEU A 1 270 ? 3.546 2.624 -15.532 1.00 93.69 270 LEU A N 1
ATOM 2049 C CA . LEU A 1 270 ? 3.454 3.873 -16.279 1.00 93.69 270 LEU A CA 1
ATOM 2050 C C . LEU A 1 270 ? 4.159 4.993 -15.520 1.00 93.69 270 LEU A C 1
ATOM 2052 O O . LEU A 1 270 ? 3.785 5.329 -14.400 1.00 93.69 270 LEU A O 1
ATOM 2056 N N . ILE A 1 271 ? 5.143 5.613 -16.160 1.00 92.25 271 ILE A N 1
ATOM 2057 C CA . ILE A 1 271 ? 5.779 6.841 -15.691 1.00 92.25 271 ILE A CA 1
ATOM 2058 C C . ILE A 1 271 ? 5.091 8.017 -16.385 1.00 92.25 271 ILE A C 1
ATOM 2060 O O . ILE A 1 271 ? 5.248 8.227 -17.597 1.00 92.25 271 ILE A O 1
ATOM 2064 N N . GLN A 1 272 ? 4.297 8.765 -15.631 1.00 88.69 272 GLN A N 1
ATOM 2065 C CA . GLN A 1 272 ? 3.577 9.917 -16.144 1.00 88.69 272 GLN A CA 1
ATOM 2066 C C . GLN A 1 272 ? 4.446 11.172 -16.077 1.00 88.69 272 GLN A C 1
ATOM 2068 O O . GLN A 1 272 ? 5.111 11.436 -15.082 1.00 88.69 272 GLN A O 1
ATOM 2073 N N . ASP A 1 273 ? 4.440 11.920 -17.173 1.00 72.25 273 ASP A N 1
ATOM 2074 C CA . ASP A 1 273 ? 5.112 13.198 -17.325 1.00 72.25 273 ASP A CA 1
ATOM 2075 C C . ASP A 1 273 ? 4.181 14.290 -16.824 1.00 72.25 273 ASP A C 1
ATOM 2077 O O . ASP A 1 273 ? 3.339 14.829 -17.544 1.00 72.25 273 ASP A O 1
ATOM 2081 N N . ASN A 1 274 ? 4.232 14.515 -15.527 1.00 67.44 274 ASN A N 1
ATOM 2082 C CA . ASN A 1 274 ? 3.545 15.621 -14.879 1.00 67.44 274 ASN A CA 1
ATOM 2083 C C . ASN A 1 274 ? 4.425 16.264 -13.802 1.00 67.44 274 ASN A C 1
ATOM 2085 O O . ASN A 1 274 ? 3.934 17.045 -12.990 1.00 67.44 274 ASN A O 1
ATOM 2089 N N . ALA A 1 275 ? 5.713 15.923 -13.787 1.00 58.50 275 ALA A N 1
ATOM 2090 C CA . ALA A 1 275 ? 6.536 16.029 -12.605 1.00 58.50 275 ALA A CA 1
ATOM 2091 C C . ALA A 1 275 ? 7.585 17.131 -12.696 1.00 58.50 275 ALA A C 1
ATOM 2093 O O . ALA A 1 275 ? 8.343 17.236 -13.657 1.00 58.50 275 ALA A O 1
ATOM 2094 N N . THR A 1 276 ? 7.720 17.875 -11.604 1.00 72.25 276 THR A N 1
ATOM 2095 C CA . THR A 1 276 ? 8.891 18.717 -11.325 1.00 72.25 276 THR A CA 1
ATOM 2096 C C . THR A 1 276 ? 10.170 17.878 -11.175 1.00 72.25 276 THR A C 1
ATOM 2098 O O . THR A 1 276 ? 11.276 18.389 -11.357 1.00 72.25 276 THR A O 1
ATOM 2101 N N . TYR A 1 277 ? 10.035 16.590 -10.838 1.00 77.81 277 TYR A N 1
ATOM 2102 C CA . TYR A 1 277 ? 11.135 15.707 -10.463 1.00 77.81 277 TYR A CA 1
ATOM 2103 C C . TYR A 1 277 ? 11.224 14.473 -11.364 1.00 77.81 277 TYR A C 1
ATOM 2105 O O . TYR A 1 277 ? 10.222 13.863 -11.731 1.00 77.81 277 TYR A O 1
ATOM 2113 N N . LYS A 1 278 ? 12.451 14.054 -11.675 1.00 84.12 278 LYS A N 1
ATOM 2114 C CA . LYS A 1 278 ? 12.703 12.829 -12.437 1.00 84.12 278 LYS A CA 1
ATOM 2115 C C . LYS A 1 278 ? 12.715 11.621 -11.495 1.00 84.12 278 LYS A C 1
ATOM 2117 O O . LYS A 1 278 ? 13.485 11.646 -10.529 1.00 84.12 278 LYS A O 1
ATOM 2122 N N . PRO A 1 279 ? 11.962 10.534 -11.762 1.00 87.56 279 PRO A N 1
ATOM 2123 C CA . PRO A 1 279 ? 12.218 9.256 -11.106 1.00 87.56 279 PRO A CA 1
ATOM 2124 C C . PRO A 1 279 ? 13.706 8.900 -11.149 1.00 87.56 279 PRO A C 1
ATOM 2126 O O . PRO A 1 279 ? 14.341 8.954 -12.207 1.00 87.56 279 PRO A O 1
ATOM 2129 N N . LEU A 1 280 ? 14.275 8.530 -10.002 1.00 89.44 280 LEU A N 1
ATOM 2130 C CA . LEU A 1 280 ? 15.703 8.243 -9.932 1.00 89.44 280 LEU A CA 1
ATOM 2131 C C . LEU A 1 280 ? 16.012 6.846 -10.461 1.00 89.44 280 LEU A C 1
ATOM 2133 O O . LEU A 1 280 ? 16.974 6.662 -11.203 1.00 89.44 280 LEU A O 1
ATOM 2137 N N . SER A 1 281 ? 15.232 5.843 -10.065 1.00 94.38 281 SER A N 1
ATOM 2138 C CA . SER A 1 281 ? 15.545 4.473 -10.456 1.00 94.38 281 SER A CA 1
ATOM 2139 C C . SER A 1 281 ? 14.341 3.549 -10.501 1.00 94.38 281 SER A C 1
ATOM 2141 O O . SER A 1 281 ? 13.530 3.549 -9.576 1.00 94.38 281 SER A O 1
ATOM 2143 N N . LEU A 1 282 ? 14.304 2.697 -11.523 1.00 96.31 282 LEU A N 1
ATOM 2144 C CA . LEU A 1 282 ? 13.519 1.466 -11.544 1.00 96.31 282 LEU A CA 1
ATOM 2145 C C . LEU A 1 282 ? 14.479 0.278 -11.476 1.00 96.31 282 LEU A C 1
ATOM 2147 O O . LEU A 1 282 ? 15.401 0.215 -12.282 1.00 96.31 282 LEU A O 1
ATOM 2151 N N . ASP A 1 283 ? 14.271 -0.642 -10.541 1.00 96.19 283 ASP A N 1
ATOM 2152 C CA . ASP A 1 283 ? 15.022 -1.895 -10.410 1.00 96.19 283 ASP A CA 1
ATOM 2153 C C . ASP A 1 283 ? 14.056 -3.080 -10.470 1.00 96.19 283 ASP A C 1
ATOM 2155 O O . ASP A 1 283 ? 13.249 -3.285 -9.564 1.00 96.19 283 ASP A O 1
ATOM 2159 N N . LEU A 1 284 ? 14.070 -3.803 -11.587 1.00 96.19 284 LEU A N 1
ATOM 2160 C CA . LEU A 1 284 ? 13.020 -4.742 -11.960 1.00 96.19 284 LEU A CA 1
ATOM 2161 C C . LEU A 1 284 ? 13.568 -6.163 -12.080 1.00 96.19 284 LEU A C 1
ATOM 2163 O O . LEU A 1 284 ? 14.357 -6.475 -12.969 1.00 96.19 284 LEU A O 1
ATOM 2167 N N . GLU A 1 285 ? 13.067 -7.043 -11.228 1.00 94.69 285 GLU A N 1
ATOM 2168 C CA . GLU A 1 285 ? 13.311 -8.483 -11.233 1.00 94.69 285 GLU A CA 1
ATOM 2169 C C . GLU A 1 285 ? 11.989 -9.243 -10.985 1.00 94.69 285 GLU A C 1
ATOM 2171 O O . GLU A 1 285 ? 11.845 -9.952 -9.988 1.00 94.69 285 GLU A O 1
ATOM 2176 N N . PRO A 1 286 ? 10.965 -9.057 -11.841 1.00 92.88 286 PRO A N 1
ATOM 2177 C CA . PRO A 1 286 ? 9.693 -9.764 -11.703 1.00 92.88 286 PRO A CA 1
ATOM 2178 C C . PRO A 1 286 ? 9.855 -11.259 -12.014 1.00 92.88 286 PRO A C 1
ATOM 2180 O O . PRO A 1 286 ? 10.778 -11.654 -12.723 1.00 92.88 286 PRO A O 1
ATOM 2183 N N . ILE A 1 287 ? 8.918 -12.095 -11.557 1.00 92.31 287 ILE A N 1
ATOM 2184 C CA . ILE A 1 287 ? 8.795 -13.472 -12.074 1.00 92.31 287 ILE A CA 1
ATOM 2185 C C . ILE A 1 287 ? 8.239 -13.414 -13.499 1.00 92.31 287 ILE A C 1
ATOM 2187 O O . ILE A 1 287 ? 8.779 -14.038 -14.415 1.00 92.31 287 ILE A O 1
ATOM 2191 N N . HIS A 1 288 ? 7.181 -12.624 -13.685 1.00 92.81 288 HIS A N 1
ATOM 2192 C CA . HIS A 1 288 ? 6.439 -12.494 -14.934 1.00 92.81 288 HIS A CA 1
ATOM 2193 C C . HIS A 1 288 ? 5.858 -11.081 -15.045 1.00 92.81 288 HIS A C 1
ATOM 2195 O O . HIS A 1 288 ? 5.371 -10.539 -14.055 1.00 92.81 288 HIS A O 1
ATOM 2201 N N . MET A 1 289 ? 5.936 -10.471 -16.226 1.00 93.56 289 MET A N 1
ATOM 2202 C CA . MET A 1 289 ? 5.217 -9.242 -16.564 1.00 93.56 289 MET A CA 1
ATOM 2203 C C . MET A 1 289 ? 4.538 -9.387 -17.916 1.00 93.56 289 MET A C 1
ATOM 2205 O O . MET A 1 289 ? 5.214 -9.561 -18.935 1.00 93.56 289 MET A O 1
ATOM 2209 N N . PHE A 1 290 ? 3.216 -9.249 -17.926 1.00 92.94 290 PHE A N 1
ATOM 2210 C CA . PHE A 1 290 ? 2.400 -9.379 -19.119 1.00 92.94 290 PHE A CA 1
ATOM 2211 C C . PHE A 1 290 ? 1.450 -8.204 -19.314 1.00 92.94 290 PHE A C 1
ATOM 2213 O O . PHE A 1 290 ? 0.589 -7.914 -18.486 1.00 92.94 290 PHE A O 1
ATOM 2220 N N . THR A 1 291 ? 1.585 -7.541 -20.457 1.00 92.00 291 THR A N 1
ATOM 2221 C CA . THR A 1 291 ? 0.623 -6.548 -20.934 1.00 92.00 291 THR A CA 1
ATOM 2222 C C . THR A 1 291 ? -0.291 -7.169 -21.997 1.00 92.00 291 THR A C 1
ATOM 2224 O O . THR A 1 291 ? 0.179 -7.588 -23.056 1.00 92.00 291 THR A O 1
ATOM 2227 N N . LYS A 1 292 ? -1.602 -7.214 -21.728 1.00 90.06 292 LYS A N 1
ATOM 2228 C CA . LYS A 1 292 ? -2.646 -7.844 -22.566 1.00 90.06 292 LYS A CA 1
ATOM 2229 C C . LYS A 1 292 ? -3.366 -6.873 -23.503 1.00 90.06 292 LYS A C 1
ATOM 2231 O O . LYS A 1 292 ? -3.946 -7.284 -24.506 1.00 90.06 292 LYS A O 1
ATOM 2236 N N . GLY A 1 293 ? -3.353 -5.579 -23.187 1.00 82.31 293 GLY A N 1
ATOM 2237 C CA . GLY A 1 293 ? -4.159 -4.578 -23.889 1.00 82.31 293 GLY A CA 1
ATOM 2238 C C . GLY A 1 293 ? -3.832 -4.416 -25.369 1.00 82.31 293 GLY A C 1
ATOM 2239 O O . GLY A 1 293 ? -2.710 -4.659 -25.801 1.00 82.31 293 GLY A O 1
ATOM 2240 N N . THR A 1 294 ? -4.803 -3.942 -26.151 1.00 80.69 294 THR A N 1
ATOM 2241 C CA . THR A 1 294 ? -4.686 -3.693 -27.604 1.00 80.69 294 THR A CA 1
ATOM 2242 C C . THR A 1 294 ? -4.148 -2.299 -27.962 1.00 80.69 294 THR A C 1
ATOM 2244 O O . THR A 1 294 ? -3.944 -1.999 -29.134 1.00 80.69 294 THR A O 1
ATOM 2247 N N . GLY A 1 295 ? -3.901 -1.434 -26.971 1.00 78.44 295 GLY A N 1
ATOM 2248 C CA . GLY A 1 295 ? -3.616 -0.003 -27.157 1.00 78.44 295 GLY A CA 1
ATOM 2249 C C . GLY A 1 295 ? -2.149 0.390 -27.366 1.00 78.44 295 GLY A C 1
ATOM 2250 O O . GLY A 1 295 ? -1.803 1.534 -27.089 1.00 78.44 295 GLY A O 1
ATOM 2251 N N . GLY A 1 296 ? -1.271 -0.525 -27.788 1.00 80.94 296 GLY A N 1
ATOM 2252 C CA . GLY A 1 296 ? 0.165 -0.225 -27.911 1.00 80.94 296 GLY A CA 1
ATOM 2253 C C . GLY A 1 296 ? 0.874 -0.003 -26.566 1.00 80.94 296 GLY A C 1
ATOM 2254 O O . GLY A 1 296 ? 1.907 0.661 -26.514 1.00 80.94 296 GLY A O 1
ATOM 2255 N N . TYR A 1 297 ? 0.308 -0.531 -25.481 1.00 89.12 297 TYR A N 1
ATOM 2256 C CA . TYR A 1 297 ? 0.876 -0.466 -24.135 1.00 89.12 297 TYR A CA 1
ATOM 2257 C C . TYR A 1 297 ? 2.177 -1.269 -24.028 1.00 89.12 297 TYR A C 1
ATOM 2259 O O . TYR A 1 297 ? 2.423 -2.182 -24.819 1.00 89.12 297 TYR A O 1
ATOM 2267 N N . ALA A 1 298 ? 3.000 -0.945 -23.036 1.00 91.62 298 ALA A N 1
ATOM 2268 C CA . ALA A 1 298 ? 4.238 -1.660 -22.737 1.00 91.62 298 ALA A CA 1
ATOM 2269 C C . ALA A 1 298 ? 4.241 -2.135 -21.281 1.00 91.62 298 ALA A C 1
ATOM 2271 O O . ALA A 1 298 ? 3.536 -1.581 -20.446 1.00 91.62 298 ALA A O 1
ATOM 2272 N N . ASN A 1 299 ? 5.080 -3.116 -20.937 1.00 93.94 299 ASN A N 1
ATOM 2273 C CA . ASN A 1 299 ? 5.240 -3.489 -19.529 1.00 93.94 299 ASN A CA 1
ATOM 2274 C C . ASN A 1 299 ? 5.758 -2.301 -18.710 1.00 93.94 299 ASN A C 1
ATOM 2276 O O . ASN A 1 299 ? 5.285 -2.056 -17.607 1.00 93.94 299 ASN A O 1
ATOM 2280 N N . VAL A 1 300 ? 6.684 -1.526 -19.274 1.00 95.12 300 VAL A N 1
ATOM 2281 C CA . VAL A 1 300 ? 7.158 -0.275 -18.681 1.00 95.12 300 VAL A CA 1
ATOM 2282 C C . VAL A 1 300 ? 7.124 0.814 -19.738 1.00 95.12 300 VAL A C 1
ATOM 2284 O O . VAL A 1 300 ? 7.789 0.692 -20.769 1.00 95.12 300 VAL A O 1
ATOM 2287 N N . ARG A 1 301 ? 6.382 1.892 -19.481 1.00 94.06 301 ARG A N 1
ATOM 2288 C CA . ARG A 1 301 ? 6.250 3.016 -20.412 1.00 94.06 301 ARG A CA 1
ATOM 2289 C C . ARG A 1 301 ? 6.461 4.351 -19.720 1.00 94.06 301 ARG A C 1
ATOM 2291 O O . ARG A 1 301 ? 6.010 4.545 -18.597 1.00 94.06 301 ARG A O 1
ATOM 2298 N N . SER A 1 302 ? 7.082 5.300 -20.414 1.00 91.75 302 SER A N 1
ATOM 2299 C CA . SER A 1 302 ? 7.011 6.721 -20.054 1.00 91.75 302 SER A CA 1
ATOM 2300 C C . SER A 1 302 ? 6.108 7.471 -21.026 1.00 91.75 302 SER A C 1
ATOM 2302 O O . SER A 1 302 ? 6.205 7.274 -22.237 1.00 91.75 302 SER A O 1
ATOM 2304 N N . THR A 1 303 ? 5.261 8.360 -20.513 1.00 89.06 303 THR A N 1
ATOM 2305 C CA . THR A 1 303 ? 4.385 9.194 -21.361 1.00 89.06 303 THR A CA 1
ATOM 2306 C C . THR A 1 303 ? 5.128 10.302 -22.119 1.00 89.06 303 THR A C 1
ATOM 2308 O O . THR A 1 303 ? 4.654 10.722 -23.171 1.00 89.06 303 THR A O 1
ATOM 2311 N N . THR A 1 304 ? 6.303 10.734 -21.646 1.00 77.62 304 THR A N 1
ATOM 2312 C CA . THR A 1 304 ? 7.135 11.749 -22.306 1.00 77.62 304 THR A CA 1
ATOM 2313 C C . THR A 1 304 ? 7.608 11.300 -23.689 1.00 77.62 304 THR A C 1
ATOM 2315 O O . THR A 1 304 ? 8.222 10.239 -23.835 1.00 77.62 304 THR A O 1
ATOM 2318 N N . ALA A 1 305 ? 7.385 12.145 -24.699 1.00 67.25 305 ALA A N 1
ATOM 2319 C CA . ALA A 1 305 ? 7.915 11.947 -26.050 1.00 67.25 305 ALA A CA 1
ATOM 2320 C C . ALA A 1 305 ? 9.343 12.504 -26.232 1.00 67.25 305 ALA A C 1
ATOM 2322 O O . ALA A 1 305 ? 10.062 12.045 -27.117 1.00 67.25 305 ALA A O 1
ATOM 2323 N N . SER A 1 306 ? 9.767 13.469 -25.405 1.00 61.84 306 SER A N 1
ATOM 2324 C CA . SER A 1 306 ? 11.061 14.158 -25.520 1.00 61.84 306 SER A CA 1
ATOM 2325 C C . SER A 1 306 ? 11.724 14.410 -24.160 1.00 61.84 306 SER A C 1
ATOM 2327 O O . SER A 1 306 ? 11.158 15.103 -23.321 1.00 61.84 306 SER A O 1
ATOM 2329 N N . GLY A 1 307 ? 12.950 13.913 -23.973 1.00 66.19 307 GLY A N 1
ATOM 2330 C CA . GLY A 1 307 ? 13.744 14.098 -22.751 1.00 66.19 307 GLY A CA 1
ATOM 2331 C C . GLY A 1 307 ? 13.763 12.860 -21.851 1.00 66.19 307 GLY A C 1
ATOM 2332 O O . GLY A 1 307 ? 12.772 12.139 -21.746 1.00 66.19 307 GLY A O 1
ATOM 2333 N N . HIS A 1 308 ? 14.914 12.582 -21.231 1.00 63.78 308 HIS A N 1
ATOM 2334 C CA . HIS A 1 308 ? 15.097 11.437 -20.334 1.00 63.78 308 HIS A CA 1
ATOM 2335 C C . HIS A 1 308 ? 14.393 11.692 -19.001 1.00 63.78 308 HIS A C 1
ATOM 2337 O O . HIS A 1 308 ? 14.839 12.534 -18.215 1.00 63.78 308 HIS A O 1
ATOM 2343 N N . HIS A 1 309 ? 13.281 10.988 -18.787 1.00 80.06 309 HIS A N 1
ATOM 2344 C CA . HIS A 1 309 ? 12.400 11.171 -17.636 1.00 80.06 309 HIS A CA 1
ATOM 2345 C C . HIS A 1 309 ? 12.861 10.319 -16.445 1.00 80.06 309 HIS A C 1
ATOM 2347 O O . HIS A 1 309 ? 12.784 10.761 -15.310 1.00 80.06 309 HIS A O 1
ATOM 2353 N N . LEU A 1 310 ? 13.429 9.137 -16.697 1.00 89.69 310 LEU A N 1
ATOM 2354 C CA . LEU A 1 310 ? 14.005 8.250 -15.684 1.00 89.69 310 LEU A CA 1
ATOM 2355 C C . LEU A 1 310 ? 15.539 8.352 -15.675 1.00 89.69 310 LEU A C 1
ATOM 2357 O O . LEU A 1 310 ? 16.173 8.247 -16.722 1.00 89.69 310 LEU A O 1
ATOM 2361 N N . VAL A 1 311 ? 16.165 8.493 -14.505 1.00 92.50 311 VAL A N 1
ATOM 2362 C CA . VAL A 1 311 ? 17.638 8.529 -14.435 1.00 92.50 311 VAL A CA 1
ATOM 2363 C C . VAL A 1 311 ? 18.226 7.141 -14.695 1.00 92.50 311 VAL A C 1
ATOM 2365 O O . VAL A 1 311 ? 19.100 6.990 -15.548 1.00 92.50 311 VAL A O 1
ATOM 2368 N N . THR A 1 312 ? 17.756 6.092 -14.012 1.00 93.69 312 THR A N 1
ATOM 2369 C CA . THR A 1 312 ? 18.277 4.735 -14.242 1.00 93.69 312 THR A CA 1
ATOM 2370 C C . THR A 1 312 ? 17.213 3.643 -14.292 1.00 93.69 312 THR A C 1
ATOM 2372 O O . THR A 1 312 ? 16.357 3.542 -13.422 1.00 93.69 312 THR A O 1
ATOM 2375 N N . LEU A 1 313 ? 17.314 2.769 -15.288 1.00 94.62 313 LEU A N 1
ATOM 2376 C CA . LEU A 1 313 ? 16.576 1.517 -15.387 1.00 94.62 313 LEU A CA 1
ATOM 2377 C C . LEU A 1 313 ? 17.529 0.338 -15.164 1.00 94.62 313 LEU A C 1
ATOM 2379 O O . LEU A 1 313 ? 18.506 0.191 -15.893 1.00 94.62 313 LEU A O 1
ATOM 2383 N N . TYR A 1 314 ? 17.218 -0.522 -14.203 1.00 94.75 314 TYR A N 1
ATOM 2384 C CA . TYR A 1 314 ? 17.823 -1.836 -14.020 1.00 94.75 314 TYR A CA 1
ATOM 2385 C C . TYR A 1 314 ? 16.760 -2.901 -14.276 1.00 94.75 314 TYR A C 1
ATOM 2387 O O . TYR A 1 314 ? 15.670 -2.850 -13.711 1.00 94.75 314 TYR A O 1
ATOM 2395 N N . VAL A 1 315 ? 17.071 -3.863 -15.136 1.00 92.69 315 VAL A N 1
ATOM 2396 C CA . VAL A 1 315 ? 16.241 -5.044 -15.381 1.00 92.69 315 VAL A CA 1
ATOM 2397 C C . VAL A 1 315 ? 17.127 -6.243 -15.109 1.00 92.69 315 VAL A C 1
ATOM 2399 O O . VAL A 1 315 ? 18.065 -6.454 -15.858 1.00 92.69 315 VAL A O 1
ATOM 2402 N N . ASN A 1 316 ? 16.882 -6.987 -14.037 1.00 90.06 316 ASN A N 1
ATOM 2403 C CA . ASN A 1 316 ? 17.767 -8.055 -13.561 1.00 90.06 316 ASN A CA 1
ATOM 2404 C C . ASN A 1 316 ? 17.259 -9.471 -13.859 1.00 90.06 316 ASN A C 1
ATOM 2406 O O . ASN A 1 316 ? 17.930 -10.453 -13.538 1.00 90.06 316 ASN A O 1
ATOM 2410 N N . GLY A 1 317 ? 16.078 -9.593 -14.459 1.00 86.38 317 GLY A N 1
ATOM 2411 C CA . GLY A 1 317 ? 15.437 -10.884 -14.620 1.00 86.38 317 GLY A CA 1
ATOM 2412 C C . GLY A 1 317 ? 14.063 -10.812 -15.262 1.00 86.38 317 GLY A C 1
ATOM 2413 O O . GLY A 1 317 ? 13.626 -9.777 -15.772 1.00 86.38 317 GLY A O 1
ATOM 2414 N N . GLY A 1 318 ? 13.370 -11.941 -15.174 1.00 89.81 318 GLY A N 1
ATOM 2415 C CA . GLY A 1 318 ? 11.942 -12.049 -15.424 1.00 89.81 318 GLY A CA 1
ATOM 2416 C C . GLY A 1 318 ? 11.553 -12.533 -16.809 1.00 89.81 318 GLY A C 1
ATOM 2417 O O . GLY A 1 318 ? 12.335 -12.532 -17.768 1.00 89.81 318 GLY A O 1
ATOM 2418 N N . TYR A 1 319 ? 10.305 -12.980 -16.874 1.00 90.62 319 TYR A N 1
ATOM 2419 C CA . TYR A 1 319 ? 9.630 -13.359 -18.099 1.00 90.62 319 TYR A CA 1
ATOM 2420 C C . TYR A 1 319 ? 8.721 -12.223 -18.557 1.00 90.62 319 TYR A C 1
ATOM 2422 O O . TYR A 1 319 ? 7.865 -11.763 -17.808 1.00 90.62 319 TYR A O 1
ATOM 2430 N N . TRP A 1 320 ? 8.917 -11.758 -19.784 1.00 91.31 320 TRP A N 1
ATOM 2431 C CA . TRP A 1 320 ? 8.277 -10.556 -20.297 1.00 91.31 320 TRP A CA 1
ATOM 2432 C C . TRP A 1 320 ? 7.416 -10.898 -21.508 1.00 91.31 320 TRP A C 1
ATOM 2434 O O . TRP A 1 320 ? 7.905 -11.387 -22.532 1.00 91.31 320 TRP A O 1
ATOM 2444 N N . GLU A 1 321 ? 6.132 -10.576 -21.404 1.00 91.50 321 GLU A N 1
ATOM 2445 C CA . GLU A 1 321 ? 5.145 -10.740 -22.462 1.00 91.50 321 GLU A CA 1
ATOM 2446 C C . GLU A 1 321 ? 4.450 -9.423 -22.765 1.00 91.50 321 GLU A C 1
ATOM 2448 O O . GLU A 1 321 ? 4.245 -8.572 -21.902 1.00 91.50 321 GLU A O 1
ATOM 2453 N N . ASN A 1 322 ? 4.103 -9.239 -24.027 1.00 89.75 322 ASN A N 1
ATOM 2454 C CA . ASN A 1 322 ? 3.277 -8.138 -24.476 1.00 89.75 322 ASN A CA 1
ATOM 2455 C C . ASN A 1 322 ? 2.428 -8.688 -25.618 1.00 89.75 322 ASN A C 1
ATOM 2457 O O . ASN A 1 322 ? 2.975 -9.251 -26.550 1.00 89.75 322 ASN A O 1
ATOM 2461 N N . GLN A 1 323 ? 1.106 -8.642 -25.534 1.00 88.56 323 GLN A N 1
ATOM 2462 C CA . GLN A 1 323 ? 0.289 -9.298 -26.553 1.00 88.56 323 GLN A CA 1
ATOM 2463 C C . GLN A 1 323 ? 0.198 -8.472 -27.837 1.00 88.56 323 GLN A C 1
ATOM 2465 O O . GLN A 1 323 ? 0.219 -9.031 -28.931 1.00 88.56 323 GLN A O 1
ATOM 2470 N N . ASN A 1 324 ? 0.078 -7.148 -27.706 1.00 85.88 324 ASN A N 1
ATOM 2471 C CA . ASN A 1 324 ? -0.254 -6.268 -28.831 1.00 85.88 324 ASN A CA 1
ATOM 2472 C C . ASN A 1 324 ? 0.610 -5.000 -28.905 1.00 85.88 324 ASN A C 1
ATOM 2474 O O . ASN A 1 324 ? 0.412 -4.178 -29.798 1.00 85.88 324 ASN A O 1
ATOM 2478 N N . GLY A 1 325 ? 1.524 -4.789 -27.960 1.00 83.62 325 GLY A N 1
ATOM 2479 C CA . GLY A 1 325 ? 2.415 -3.637 -27.946 1.00 83.62 325 GLY A CA 1
ATOM 2480 C C . GLY A 1 325 ? 3.721 -3.881 -28.694 1.00 83.62 325 GLY A C 1
ATOM 2481 O O . GLY A 1 325 ? 4.218 -5.001 -28.786 1.00 83.62 325 GLY A O 1
ATOM 2482 N N . SER A 1 326 ? 4.304 -2.798 -29.207 1.00 85.38 326 SER A N 1
ATOM 2483 C CA . SER A 1 326 ? 5.560 -2.855 -29.961 1.00 85.38 326 SER A CA 1
ATOM 2484 C C . SER A 1 326 ? 6.773 -3.176 -29.088 1.00 85.38 326 SER A C 1
ATOM 2486 O O . SER A 1 326 ? 7.741 -3.731 -29.601 1.00 85.38 326 SER A O 1
ATOM 2488 N N . TYR A 1 327 ? 6.728 -2.815 -27.797 1.00 86.56 327 TYR A N 1
ATOM 2489 C CA . TYR A 1 327 ? 7.863 -2.909 -26.877 1.00 86.56 327 TYR A CA 1
ATOM 2490 C C . TYR A 1 327 ? 7.468 -3.438 -25.497 1.00 86.56 327 TYR A C 1
ATOM 2492 O O . TYR A 1 327 ? 6.378 -3.147 -25.010 1.00 86.56 327 TYR A O 1
ATOM 2500 N N . HIS A 1 328 ? 8.364 -4.161 -24.814 1.00 90.50 328 HIS A N 1
ATOM 2501 C CA . HIS A 1 328 ? 8.201 -4.402 -23.370 1.00 90.50 328 HIS A CA 1
ATOM 2502 C C . HIS A 1 328 ? 8.644 -3.182 -22.560 1.00 90.50 328 HIS A C 1
ATOM 2504 O O . HIS A 1 328 ? 7.997 -2.841 -21.573 1.00 90.50 328 HIS A O 1
ATOM 2510 N N . PHE A 1 329 ? 9.704 -2.507 -23.010 1.00 92.12 329 PHE A N 1
ATOM 2511 C CA . PHE A 1 329 ? 10.205 -1.270 -22.415 1.00 92.12 329 PHE A CA 1
ATOM 2512 C C . PHE A 1 329 ? 10.121 -0.133 -23.431 1.00 92.12 329 PHE A C 1
ATOM 2514 O O . PHE A 1 329 ? 10.933 -0.060 -24.352 1.00 92.12 329 PHE A O 1
ATOM 2521 N N . ASP A 1 330 ? 9.156 0.760 -23.243 1.00 92.38 330 ASP A N 1
ATOM 2522 C CA . ASP A 1 330 ? 9.007 2.009 -23.991 1.00 92.38 330 ASP A CA 1
ATOM 2523 C C . ASP A 1 330 ? 9.229 3.213 -23.060 1.00 92.38 330 ASP A C 1
ATOM 2525 O O . ASP A 1 330 ? 8.344 4.039 -22.822 1.00 92.38 330 ASP A O 1
ATOM 2529 N N . VAL A 1 331 ? 10.418 3.266 -22.459 1.00 91.31 331 VAL A N 1
ATOM 2530 C CA . VAL A 1 331 ? 10.758 4.198 -21.379 1.00 91.31 331 VAL A CA 1
ATOM 2531 C C . VAL A 1 331 ? 11.921 5.103 -21.763 1.00 91.31 331 VAL A C 1
ATOM 2533 O O . VAL A 1 331 ? 12.947 4.648 -22.264 1.00 91.31 331 VAL A O 1
ATOM 2536 N N . SER A 1 332 ? 11.750 6.399 -21.509 1.00 90.62 332 SER A N 1
ATOM 2537 C CA . SER A 1 332 ? 12.777 7.411 -21.715 1.00 90.62 332 SER A CA 1
ATOM 2538 C C . SER A 1 332 ? 13.699 7.515 -20.504 1.00 90.62 332 SER A C 1
ATOM 2540 O O . SER A 1 332 ? 13.278 8.010 -19.454 1.00 90.62 332 SER A O 1
ATOM 2542 N N . CYS A 1 333 ? 14.949 7.056 -20.633 1.00 90.50 333 CYS A N 1
ATOM 2543 C CA . CYS A 1 333 ? 15.903 7.045 -19.520 1.00 90.50 333 CYS A CA 1
ATOM 2544 C C . CYS A 1 333 ? 17.350 7.399 -19.890 1.00 90.50 333 CYS A C 1
ATOM 2546 O O . CYS A 1 333 ? 17.792 7.153 -21.011 1.00 90.50 333 CYS A O 1
ATOM 2548 N N . GLU A 1 334 ? 18.101 7.939 -18.926 1.00 91.25 334 GLU A N 1
ATOM 2549 C CA . GLU A 1 334 ? 19.508 8.338 -19.116 1.00 91.25 334 GLU A CA 1
ATOM 2550 C C . GLU A 1 334 ? 20.439 7.118 -19.155 1.00 91.25 334 GLU A C 1
ATOM 2552 O O . GLU A 1 334 ? 21.358 7.039 -19.974 1.00 91.25 334 GLU A O 1
ATOM 2557 N N . LYS A 1 335 ? 20.180 6.133 -18.288 1.00 89.81 335 LYS A N 1
ATOM 2558 C CA . LYS A 1 335 ? 20.931 4.879 -18.218 1.00 89.81 335 LYS A CA 1
ATOM 2559 C C . LYS A 1 335 ? 19.995 3.681 -18.109 1.00 89.81 335 LYS A C 1
ATOM 2561 O O . LYS A 1 335 ? 19.119 3.663 -17.252 1.00 89.81 335 LYS A O 1
ATOM 2566 N N . ALA A 1 336 ? 20.235 2.654 -18.913 1.00 89.69 336 ALA A N 1
ATOM 2567 C CA . ALA A 1 336 ? 19.589 1.355 -18.807 1.00 89.69 336 ALA A CA 1
ATOM 2568 C C . ALA A 1 336 ? 20.640 0.249 -18.669 1.00 89.69 336 ALA A C 1
ATOM 2570 O O . ALA A 1 336 ? 21.601 0.196 -19.434 1.00 89.69 336 ALA A O 1
ATOM 2571 N N . VAL A 1 337 ? 20.449 -0.644 -17.702 1.00 88.25 337 VAL A N 1
ATOM 2572 C CA . VAL A 1 337 ? 21.230 -1.870 -17.525 1.00 88.25 337 VAL A CA 1
ATOM 2573 C C . VAL A 1 337 ? 20.259 -3.040 -17.537 1.00 88.25 337 VAL A C 1
ATOM 2575 O O . VAL A 1 337 ? 19.427 -3.174 -16.644 1.00 88.25 337 VAL A O 1
ATOM 2578 N N . ILE A 1 338 ? 20.344 -3.876 -18.566 1.00 85.12 338 ILE A N 1
ATOM 2579 C CA . ILE A 1 338 ? 19.401 -4.969 -18.799 1.00 85.12 338 ILE A CA 1
ATOM 2580 C C . ILE A 1 338 ? 20.165 -6.282 -18.743 1.00 85.12 338 ILE A C 1
ATOM 2582 O O . ILE A 1 338 ? 20.901 -6.635 -19.661 1.00 85.12 338 ILE A O 1
ATOM 2586 N N . ILE A 1 339 ? 19.990 -6.986 -17.637 1.00 81.50 339 ILE A N 1
ATOM 2587 C CA . ILE A 1 339 ? 20.605 -8.249 -17.271 1.00 81.50 339 ILE A CA 1
ATOM 2588 C C . ILE A 1 339 ? 19.533 -9.339 -17.367 1.00 81.50 339 ILE A C 1
ATOM 2590 O O . ILE A 1 339 ? 18.579 -9.352 -16.601 1.00 81.50 339 ILE A O 1
ATOM 2594 N N . LYS A 1 340 ? 19.695 -10.270 -18.312 1.00 67.75 340 LYS A N 1
ATOM 2595 C CA . LYS A 1 340 ? 18.911 -11.521 -18.405 1.00 67.75 340 LYS A CA 1
ATOM 2596 C C . LYS A 1 340 ? 17.372 -11.370 -18.350 1.00 67.75 340 LYS A C 1
ATOM 2598 O O . LYS A 1 340 ? 16.738 -11.793 -17.395 1.00 67.75 340 LYS A O 1
ATOM 2603 N N . GLY A 1 341 ? 16.744 -10.901 -19.428 1.00 64.38 341 GLY A N 1
ATOM 2604 C CA . GLY A 1 341 ? 15.290 -11.037 -19.629 1.00 64.38 341 GLY A CA 1
ATOM 2605 C C . GLY A 1 341 ? 14.941 -12.182 -20.585 1.00 64.38 341 GLY A C 1
ATOM 2606 O O . GLY A 1 341 ? 15.608 -12.349 -21.611 1.00 64.38 341 GLY A O 1
ATOM 2607 N N . TYR A 1 342 ? 13.898 -12.965 -20.285 1.00 75.31 342 TYR A N 1
ATOM 2608 C CA . TYR A 1 342 ? 13.263 -13.821 -21.292 1.00 75.31 342 TYR A CA 1
ATOM 2609 C C . TYR A 1 342 ? 12.119 -13.051 -21.948 1.00 75.31 342 TYR A C 1
ATOM 2611 O O . TYR A 1 342 ? 11.168 -12.667 -21.275 1.00 75.31 342 TYR A O 1
ATOM 2619 N N . TYR A 1 343 ? 12.199 -12.855 -23.262 1.00 76.94 343 TYR A N 1
ATOM 2620 C CA . TYR A 1 343 ? 11.188 -12.153 -24.054 1.00 76.94 343 TYR A CA 1
ATOM 2621 C C . TYR A 1 343 ? 10.502 -13.144 -24.993 1.00 76.94 343 TYR A C 1
ATOM 2623 O O . TYR A 1 343 ? 11.185 -13.914 -25.680 1.00 76.94 343 TYR A O 1
ATOM 2631 N N . ASN A 1 344 ? 9.168 -13.145 -25.035 1.00 71.44 344 ASN A N 1
ATOM 2632 C CA . ASN A 1 344 ? 8.440 -14.023 -25.952 1.00 71.44 344 ASN A CA 1
ATOM 2633 C C . ASN A 1 344 ? 8.761 -13.672 -27.429 1.00 71.44 344 ASN A C 1
ATOM 2635 O O . ASN A 1 344 ? 9.039 -12.525 -27.790 1.00 71.44 344 ASN A O 1
ATOM 2639 N N . LYS A 1 345 ? 8.799 -14.688 -28.300 1.00 52.12 345 LYS A N 1
ATOM 2640 C CA . LYS A 1 345 ? 9.286 -14.602 -29.686 1.00 52.12 345 LYS A CA 1
ATOM 2641 C C . LYS A 1 345 ? 8.377 -13.715 -30.542 1.00 52.12 345 LYS A C 1
ATOM 2643 O O . LYS A 1 345 ? 7.287 -14.136 -30.904 1.00 52.12 345 LYS A O 1
ATOM 2648 N N . GLY A 1 346 ? 8.889 -12.575 -31.012 1.00 52.84 346 GLY A N 1
ATOM 2649 C CA . GLY A 1 346 ? 8.279 -11.851 -32.138 1.00 52.84 346 GLY A CA 1
ATOM 2650 C C . GLY A 1 346 ? 8.268 -10.329 -32.056 1.00 52.84 346 GLY A C 1
ATOM 2651 O O . GLY A 1 346 ? 7.983 -9.711 -33.075 1.00 52.84 346 GLY A O 1
ATOM 2652 N N . MET A 1 347 ? 8.607 -9.734 -30.912 1.00 51.31 347 MET A N 1
ATOM 2653 C CA . MET A 1 347 ? 8.487 -8.287 -30.694 1.00 51.31 347 MET A CA 1
ATOM 2654 C C . MET A 1 347 ? 9.824 -7.630 -30.359 1.00 51.31 347 MET A C 1
ATOM 2656 O O . MET A 1 347 ? 10.762 -8.293 -29.906 1.00 51.31 347 MET A O 1
ATOM 2660 N N . ASN A 1 348 ? 9.901 -6.318 -30.583 1.00 65.06 348 ASN A N 1
ATOM 2661 C CA . ASN A 1 348 ? 11.061 -5.516 -30.218 1.00 65.06 348 ASN A CA 1
ATOM 2662 C C . ASN A 1 348 ? 11.114 -5.422 -28.698 1.00 65.06 348 ASN A C 1
ATOM 2664 O O . ASN A 1 348 ? 10.271 -4.785 -28.084 1.00 65.06 348 ASN A O 1
ATOM 2668 N N . GLY A 1 349 ? 12.080 -6.075 -28.055 1.00 75.12 349 GLY A N 1
ATOM 2669 C CA . GLY A 1 349 ? 12.046 -6.165 -26.597 1.00 75.12 349 GLY A CA 1
ATOM 2670 C C . GLY A 1 349 ? 12.129 -4.801 -25.897 1.00 75.12 349 GLY A C 1
ATOM 2671 O O . GLY A 1 349 ? 11.469 -4.572 -24.884 1.00 75.12 349 GLY A O 1
ATOM 2672 N N . ILE A 1 350 ? 12.920 -3.881 -26.454 1.00 85.31 350 ILE A N 1
ATOM 2673 C CA . ILE A 1 350 ? 13.319 -2.620 -25.822 1.00 85.31 350 ILE A CA 1
ATOM 2674 C C . ILE A 1 350 ? 13.328 -1.508 -26.876 1.00 85.31 350 ILE A C 1
ATOM 2676 O O . ILE A 1 350 ? 13.925 -1.680 -27.939 1.00 85.31 350 ILE A O 1
ATOM 2680 N N . ASN A 1 351 ? 12.718 -0.359 -26.575 1.00 87.69 351 ASN A N 1
ATOM 2681 C CA . ASN A 1 351 ? 12.808 0.836 -27.410 1.00 87.69 351 ASN A CA 1
ATOM 2682 C C . ASN A 1 351 ? 14.074 1.645 -27.080 1.00 87.69 351 ASN A C 1
ATOM 2684 O O . ASN A 1 351 ? 14.047 2.580 -26.277 1.00 87.69 351 ASN A O 1
ATOM 2688 N N . THR A 1 352 ? 15.203 1.289 -27.693 1.00 84.19 352 THR A N 1
ATOM 2689 C CA . THR A 1 352 ? 16.493 1.945 -27.417 1.00 84.19 352 THR A CA 1
ATOM 2690 C C . THR A 1 352 ? 16.558 3.390 -27.904 1.00 84.19 352 THR A C 1
ATOM 2692 O O . THR A 1 352 ? 17.383 4.146 -27.404 1.00 84.19 352 THR A O 1
ATOM 2695 N N . SER A 1 353 ? 15.675 3.825 -28.814 1.00 85.25 353 SER A N 1
ATOM 2696 C CA . SER A 1 353 ? 15.677 5.210 -29.308 1.00 85.25 353 SER A CA 1
ATOM 2697 C C . SER A 1 353 ? 15.288 6.235 -28.237 1.00 85.25 353 SER A C 1
ATOM 2699 O O . SER A 1 353 ? 15.457 7.433 -28.447 1.00 85.25 353 SER A O 1
ATOM 2701 N N . LYS A 1 354 ? 14.734 5.783 -27.105 1.00 87.00 354 LYS A N 1
ATOM 2702 C CA . LYS A 1 354 ? 14.386 6.622 -25.950 1.00 87.00 354 LYS A CA 1
ATOM 2703 C C . LYS A 1 354 ? 15.458 6.604 -24.848 1.00 87.00 354 LYS A C 1
ATOM 2705 O O . LYS A 1 354 ? 15.289 7.242 -23.811 1.00 87.00 354 LYS A O 1
ATOM 2710 N N . MET A 1 355 ? 16.568 5.896 -25.047 1.00 87.25 355 MET A N 1
ATOM 2711 C CA . MET A 1 355 ? 17.596 5.693 -24.024 1.00 87.25 355 MET A CA 1
ATOM 2712 C C . MET A 1 355 ? 18.921 6.344 -24.435 1.00 87.25 355 MET A C 1
ATOM 2714 O O . MET A 1 355 ? 19.307 6.245 -25.597 1.00 87.25 355 MET A O 1
ATOM 2718 N N . THR A 1 356 ? 19.629 7.000 -23.504 1.00 85.31 356 THR A N 1
ATOM 2719 C CA . THR A 1 356 ? 20.972 7.542 -23.801 1.00 85.31 356 THR A CA 1
ATOM 2720 C C . THR A 1 356 ? 22.025 6.453 -23.720 1.00 85.31 356 THR A C 1
ATOM 2722 O O . THR A 1 356 ? 22.673 6.176 -24.710 1.00 85.31 356 THR A O 1
ATOM 2725 N N . ASN A 1 357 ? 22.195 5.823 -22.555 1.00 78.06 357 ASN A N 1
ATOM 2726 C CA . ASN A 1 357 ? 23.252 4.842 -22.324 1.00 78.06 357 ASN A CA 1
ATOM 2727 C C . ASN A 1 357 ? 22.617 3.488 -22.033 1.00 78.06 357 ASN A C 1
ATOM 2729 O O . ASN A 1 357 ? 21.970 3.326 -20.997 1.00 78.06 357 ASN A O 1
ATOM 2733 N N . VAL A 1 358 ? 22.797 2.513 -22.921 1.00 80.50 358 VAL A N 1
ATOM 2734 C CA . VAL A 1 358 ? 22.207 1.178 -22.756 1.00 80.50 358 VAL A CA 1
ATOM 2735 C C . VAL A 1 358 ? 23.307 0.136 -22.645 1.00 80.50 358 VAL A C 1
ATOM 2737 O O . VAL A 1 358 ? 24.108 -0.025 -23.559 1.00 80.50 358 VAL A O 1
ATOM 2740 N N . VAL A 1 359 ? 23.297 -0.614 -21.545 1.00 76.00 359 VAL A N 1
ATOM 2741 C CA . VAL A 1 359 ? 24.132 -1.798 -21.341 1.00 76.00 359 VAL A CA 1
ATOM 2742 C C . VAL A 1 359 ? 23.226 -3.022 -21.293 1.00 76.00 359 VAL A C 1
ATOM 2744 O O . VAL A 1 359 ? 22.363 -3.132 -20.423 1.00 76.00 359 VAL A O 1
ATOM 2747 N N . VAL A 1 360 ? 23.428 -3.962 -22.214 1.00 75.25 360 VAL A N 1
ATOM 2748 C CA . VAL A 1 360 ? 22.641 -5.201 -22.299 1.00 75.25 360 VAL A CA 1
ATOM 2749 C C . VAL A 1 360 ? 23.547 -6.402 -22.023 1.00 75.25 360 VAL A C 1
ATOM 2751 O O . VAL A 1 360 ? 24.405 -6.741 -22.835 1.00 75.25 360 VAL A O 1
ATOM 2754 N N . LEU A 1 361 ? 23.347 -7.057 -20.877 1.00 67.50 361 LEU A N 1
ATOM 2755 C CA . LEU A 1 361 ? 24.067 -8.250 -20.429 1.00 67.50 361 LEU A CA 1
ATOM 2756 C C . LEU A 1 361 ? 23.146 -9.470 -20.551 1.00 67.50 361 LEU A C 1
ATOM 2758 O O . LEU A 1 361 ? 22.241 -9.681 -19.744 1.00 67.50 361 LEU A O 1
ATOM 2762 N N . THR A 1 362 ? 23.351 -10.311 -21.562 1.00 62.47 362 THR A N 1
ATOM 2763 C CA . THR A 1 362 ? 22.524 -11.516 -21.747 1.00 62.47 362 THR A CA 1
ATOM 2764 C C . THR A 1 362 ? 23.395 -12.730 -22.036 1.00 62.47 362 THR A C 1
ATOM 2766 O O . THR A 1 362 ? 24.452 -12.610 -22.651 1.00 62.47 362 THR A O 1
ATOM 2769 N N . ASP A 1 363 ? 22.920 -13.916 -21.645 1.00 48.16 363 ASP A N 1
ATOM 2770 C CA . ASP A 1 363 ? 23.572 -15.182 -22.003 1.00 48.16 363 ASP A CA 1
ATOM 2771 C C . ASP A 1 363 ? 23.430 -15.489 -23.518 1.00 48.16 363 ASP A C 1
ATOM 2773 O O . ASP A 1 363 ? 24.178 -16.312 -24.051 1.00 48.16 363 ASP A O 1
ATOM 2777 N N . LYS A 1 364 ? 22.468 -14.838 -24.205 1.00 46.56 364 LYS A N 1
ATOM 2778 C CA . LYS A 1 364 ? 22.218 -14.857 -25.660 1.00 46.56 364 LYS A CA 1
ATOM 2779 C C . LYS A 1 364 ? 21.550 -13.544 -26.100 1.00 46.56 364 LYS A C 1
ATOM 2781 O O . LYS A 1 364 ? 20.393 -13.310 -25.755 1.00 46.56 364 LYS A O 1
ATOM 2786 N N . ILE A 1 365 ? 22.238 -12.726 -26.898 1.00 44.12 365 ILE A N 1
ATOM 2787 C CA . ILE A 1 365 ? 21.659 -11.502 -27.468 1.00 44.12 365 ILE A CA 1
ATOM 2788 C C . ILE A 1 365 ? 20.827 -11.888 -28.700 1.00 44.12 365 ILE A C 1
ATOM 2790 O O . ILE A 1 365 ? 21.374 -12.350 -29.698 1.00 44.12 365 ILE A O 1
ATOM 2794 N N . TYR A 1 366 ? 19.509 -11.689 -28.651 1.00 40.59 366 TYR A N 1
ATOM 2795 C CA . TYR A 1 366 ? 18.638 -11.779 -29.827 1.00 40.59 366 TYR A CA 1
ATOM 2796 C C . TYR A 1 366 ? 18.234 -10.370 -30.272 1.00 40.59 366 TYR A C 1
ATOM 2798 O O . TYR A 1 366 ? 17.222 -9.842 -29.824 1.00 40.59 366 TYR A O 1
ATOM 2806 N N . VAL A 1 367 ? 19.009 -9.761 -31.172 1.00 40.72 367 VAL A N 1
ATOM 2807 C CA . VAL A 1 367 ? 18.564 -8.577 -31.926 1.00 40.72 367 VAL A CA 1
ATOM 2808 C C . VAL A 1 367 ? 17.892 -9.093 -33.193 1.00 40.72 367 VAL A C 1
ATOM 2810 O O . VAL A 1 367 ? 18.574 -9.513 -34.122 1.00 40.72 367 VAL A O 1
ATOM 2813 N N . LYS A 1 368 ? 16.557 -9.143 -33.223 1.00 34.94 368 LYS A N 1
ATOM 2814 C CA . LYS A 1 368 ? 15.813 -9.479 -34.444 1.00 34.94 368 LYS A CA 1
ATOM 2815 C C . LYS A 1 368 ? 15.458 -8.175 -35.156 1.00 34.94 368 LYS A C 1
ATOM 2817 O O . LYS A 1 368 ? 14.887 -7.286 -34.540 1.00 34.94 368 LYS A O 1
ATOM 2822 N N . GLY A 1 369 ? 15.825 -8.076 -36.433 1.00 32.72 369 GLY A N 1
ATOM 2823 C CA . GLY A 1 369 ? 15.721 -6.858 -37.232 1.00 32.72 369 GLY A CA 1
ATOM 2824 C C . GLY A 1 369 ? 14.332 -6.214 -37.253 1.00 32.72 369 GLY A C 1
ATOM 2825 O O . GLY A 1 369 ? 13.438 -6.666 -37.962 1.00 32.72 369 GLY A O 1
ATOM 2826 N N . SER A 1 370 ? 14.226 -5.090 -36.559 1.00 30.91 370 SER A N 1
ATOM 2827 C CA . SER A 1 370 ? 13.840 -3.816 -37.161 1.00 30.91 370 SER A CA 1
ATOM 2828 C C . SER A 1 370 ? 14.919 -2.810 -36.766 1.00 30.91 370 SER A C 1
ATOM 2830 O O . SER A 1 370 ? 15.407 -2.857 -35.641 1.00 30.91 370 SER A O 1
ATOM 2832 N N . GLU A 1 371 ? 15.347 -2.003 -37.722 1.00 33.19 371 GLU A N 1
ATOM 2833 C CA . GLU A 1 371 ? 16.490 -1.089 -37.691 1.00 33.19 371 GLU A CA 1
ATOM 2834 C C . GLU A 1 371 ? 16.809 -0.495 -36.302 1.00 33.19 371 GLU A C 1
ATOM 2836 O O . GLU A 1 371 ? 16.025 0.263 -35.730 1.00 33.19 371 GLU A O 1
ATOM 2841 N N . ILE A 1 372 ? 18.010 -0.775 -35.775 1.00 40.50 372 ILE A N 1
ATOM 2842 C CA . ILE A 1 372 ? 18.637 0.139 -34.812 1.00 40.50 372 ILE A CA 1
ATOM 2843 C C . ILE A 1 372 ? 19.009 1.383 -35.630 1.00 40.50 372 ILE A C 1
ATOM 2845 O O . ILE A 1 372 ? 20.067 1.434 -36.253 1.00 40.50 372 ILE A O 1
ATOM 2849 N N . ASN A 1 373 ? 18.091 2.350 -35.692 1.00 34.56 373 ASN A N 1
ATOM 2850 C CA . ASN A 1 373 ? 18.205 3.534 -36.552 1.00 34.56 373 ASN A CA 1
ATOM 2851 C C . ASN A 1 373 ? 19.368 4.470 -36.175 1.00 34.56 373 ASN A C 1
ATOM 2853 O O . ASN A 1 373 ? 19.784 5.290 -36.992 1.00 34.56 373 ASN A O 1
ATOM 2857 N N . SER A 1 374 ? 19.958 4.318 -34.983 1.00 40.09 374 SER A N 1
ATOM 2858 C CA . SER A 1 374 ? 21.300 4.829 -34.700 1.00 40.09 374 SER A CA 1
ATOM 2859 C C . SER A 1 374 ? 22.025 3.950 -33.672 1.00 40.09 374 SER A C 1
ATOM 2861 O O . SER A 1 374 ? 21.461 3.548 -32.656 1.00 40.09 374 SER A O 1
ATOM 2863 N N . LEU A 1 375 ? 23.285 3.617 -33.965 1.00 43.34 375 LEU A N 1
ATOM 2864 C CA . LEU A 1 375 ? 24.203 2.888 -33.073 1.00 43.34 375 LEU A CA 1
ATOM 2865 C C . LEU A 1 375 ? 25.004 3.843 -32.181 1.00 43.34 375 LEU A C 1
ATOM 2867 O O . LEU A 1 375 ? 25.941 3.421 -31.510 1.00 43.34 375 LEU A O 1
ATOM 2871 N N . ASP A 1 376 ? 24.668 5.130 -32.203 1.00 37.34 376 ASP A N 1
ATOM 2872 C CA . ASP A 1 376 ? 25.584 6.174 -31.763 1.00 37.34 376 ASP A CA 1
ATOM 2873 C C . ASP A 1 376 ? 25.781 6.181 -30.226 1.00 37.34 376 ASP A C 1
ATOM 2875 O O . ASP A 1 376 ? 26.700 6.839 -29.758 1.00 37.34 376 ASP A O 1
ATOM 2879 N N . ASN A 1 377 ? 25.002 5.395 -29.453 1.00 39.25 377 ASN A N 1
ATOM 2880 C CA . ASN A 1 377 ? 25.103 5.310 -27.985 1.00 39.25 377 ASN A CA 1
ATOM 2881 C C . ASN A 1 377 ? 24.981 3.888 -27.360 1.00 39.25 377 ASN A C 1
ATOM 2883 O O . ASN A 1 377 ? 24.520 3.746 -26.223 1.00 39.25 377 ASN A O 1
ATOM 2887 N N . LEU A 1 378 ? 25.331 2.809 -28.075 1.00 43.09 378 LEU A N 1
ATOM 2888 C CA . LEU A 1 378 ? 25.289 1.445 -27.510 1.00 43.09 378 LEU A CA 1
ATOM 2889 C C . LEU A 1 378 ? 26.678 0.987 -27.034 1.00 43.09 378 LEU A C 1
ATOM 2891 O O . LEU A 1 378 ? 27.503 0.590 -27.855 1.00 43.09 378 LEU A O 1
ATOM 2895 N N . ASP A 1 379 ? 26.895 0.946 -25.716 1.00 40.56 379 ASP A N 1
ATOM 2896 C CA . ASP A 1 379 ? 28.075 0.309 -25.118 1.00 40.56 379 ASP A CA 1
ATOM 2897 C C . ASP A 1 379 ? 27.777 -1.164 -24.801 1.00 40.56 379 ASP A C 1
ATOM 2899 O O . ASP A 1 379 ? 27.054 -1.511 -23.859 1.00 40.56 379 ASP A O 1
ATOM 2903 N N . LEU A 1 380 ? 28.352 -2.065 -25.599 1.00 45.16 380 LEU A N 1
ATOM 2904 C CA . LEU A 1 380 ? 28.193 -3.504 -25.420 1.00 45.16 380 LEU A CA 1
ATOM 2905 C C . LEU A 1 380 ? 29.304 -4.065 -24.521 1.00 45.16 380 LEU A C 1
ATOM 2907 O O . LEU A 1 380 ? 30.431 -4.291 -24.964 1.00 45.16 380 LEU A O 1
ATOM 2911 N N . TYR A 1 381 ? 28.970 -4.356 -23.265 1.00 37.97 381 TYR A N 1
ATOM 2912 C CA . TYR A 1 381 ? 29.854 -5.083 -22.353 1.00 37.97 381 TYR A CA 1
ATOM 2913 C C . TYR A 1 381 ? 29.554 -6.583 -22.421 1.00 37.97 381 TYR A C 1
ATOM 2915 O O . TYR A 1 381 ? 28.509 -7.046 -21.977 1.00 37.97 381 TYR A O 1
ATOM 2923 N N . LEU A 1 382 ? 30.474 -7.363 -22.983 1.00 44.66 382 LEU A N 1
ATOM 2924 C CA . LEU A 1 382 ? 30.360 -8.820 -23.063 1.00 44.66 382 LEU A CA 1
ATOM 2925 C C . LEU A 1 382 ? 31.278 -9.467 -22.025 1.00 44.66 382 LEU A C 1
ATOM 2927 O O . LEU A 1 382 ? 32.500 -9.415 -22.151 1.00 44.66 382 LEU A O 1
ATOM 2931 N N . THR A 1 383 ? 30.709 -10.135 -21.020 1.00 37.66 383 THR A N 1
ATOM 2932 C CA . THR A 1 383 ? 31.486 -11.041 -20.164 1.00 37.66 383 THR A CA 1
ATOM 2933 C C . THR A 1 383 ? 31.633 -12.379 -20.876 1.00 37.66 383 THR A C 1
ATOM 2935 O O . THR A 1 383 ? 30.720 -13.202 -20.921 1.00 37.66 383 THR A O 1
ATOM 2938 N N . VAL A 1 384 ? 32.798 -12.584 -21.475 1.00 40.25 384 VAL A N 1
ATOM 2939 C CA . VAL A 1 384 ? 33.106 -13.785 -22.246 1.00 40.25 384 VAL A CA 1
ATOM 2940 C C . VAL A 1 384 ? 33.524 -14.889 -21.278 1.00 40.25 384 VAL A C 1
ATOM 2942 O O . VAL A 1 384 ? 34.644 -14.903 -20.775 1.00 40.25 384 VAL A O 1
ATOM 2945 N N . GLY A 1 385 ? 32.629 -15.842 -21.017 1.00 39.50 385 GLY A N 1
ATOM 2946 C CA . GLY A 1 385 ? 33.035 -17.133 -20.460 1.00 39.50 385 GLY A CA 1
ATOM 2947 C C . GLY A 1 385 ? 33.949 -17.854 -21.456 1.00 39.50 385 GLY A C 1
ATOM 2948 O O . GLY A 1 385 ? 33.708 -17.781 -22.659 1.00 39.50 385 GLY A O 1
ATOM 2949 N N . THR A 1 386 ? 34.968 -18.563 -20.968 1.00 38.16 386 THR A N 1
ATOM 2950 C CA . THR A 1 386 ? 36.133 -19.094 -21.712 1.00 38.16 386 THR A CA 1
ATOM 2951 C C . THR A 1 386 ? 35.859 -19.975 -22.944 1.00 38.16 386 THR A C 1
ATOM 2953 O O . THR A 1 386 ? 36.814 -20.406 -23.573 1.00 38.16 386 THR A O 1
ATOM 2956 N N . ASN A 1 387 ? 34.604 -20.221 -23.340 1.00 35.81 387 ASN A N 1
ATOM 2957 C CA . ASN A 1 387 ? 34.225 -21.070 -24.476 1.00 35.81 387 ASN A CA 1
ATOM 2958 C C . ASN A 1 387 ? 32.939 -20.628 -25.222 1.00 35.81 387 ASN A C 1
ATOM 2960 O O . ASN A 1 387 ? 32.240 -21.477 -25.777 1.00 35.81 387 ASN A O 1
ATOM 2964 N N . LYS A 1 388 ? 32.557 -19.339 -25.242 1.00 43.12 388 LYS A N 1
ATOM 2965 C CA . LYS A 1 388 ? 31.335 -18.893 -25.958 1.00 43.12 388 LYS A CA 1
ATOM 2966 C C . LYS A 1 388 ? 31.599 -17.729 -26.922 1.00 43.12 388 LYS A C 1
ATOM 2968 O O . LYS A 1 388 ? 32.175 -16.722 -26.535 1.00 43.12 388 LYS A O 1
ATOM 2973 N N . GLY A 1 389 ? 31.180 -17.893 -28.182 1.00 43.16 389 GLY A N 1
ATOM 2974 C CA . GLY A 1 389 ? 31.228 -16.859 -29.226 1.00 43.16 389 GLY A CA 1
ATOM 2975 C C . GLY A 1 389 ? 30.107 -15.816 -29.113 1.00 43.16 389 GLY A C 1
ATOM 2976 O O . GLY A 1 389 ? 29.130 -16.016 -28.392 1.00 43.16 389 GLY A O 1
ATOM 2977 N N . ILE A 1 390 ? 30.262 -14.711 -29.845 1.00 48.28 390 ILE A N 1
ATOM 2978 C CA . ILE A 1 390 ? 29.272 -13.641 -30.017 1.00 48.28 390 ILE A CA 1
ATOM 2979 C C . ILE A 1 390 ? 28.451 -13.961 -31.272 1.00 48.28 390 ILE A C 1
ATOM 2981 O O . ILE A 1 390 ? 28.995 -14.048 -32.377 1.00 48.28 390 ILE A O 1
ATOM 2985 N N . TYR A 1 391 ? 27.139 -14.113 -31.112 1.00 43.38 391 TYR A N 1
ATOM 2986 C CA . TYR A 1 391 ? 26.209 -14.413 -32.203 1.00 43.38 391 TYR A CA 1
ATOM 2987 C C . TYR A 1 391 ? 25.299 -13.202 -32.431 1.00 43.38 391 TYR A C 1
ATOM 2989 O O . TYR A 1 391 ? 24.642 -12.764 -31.488 1.00 43.38 391 TYR A O 1
ATOM 2997 N N . LEU A 1 392 ? 25.236 -12.678 -33.660 1.00 42.66 392 LEU A N 1
ATOM 2998 C CA . LEU A 1 392 ? 24.142 -11.801 -34.093 1.00 42.66 392 LEU A CA 1
ATOM 2999 C C . LEU A 1 392 ? 23.297 -12.579 -35.100 1.00 42.66 392 LEU A C 1
ATOM 3001 O O . LEU A 1 392 ? 23.822 -13.206 -36.015 1.00 42.66 392 LEU A O 1
ATOM 3005 N N . LYS A 1 393 ? 21.978 -12.579 -34.913 1.00 37.62 393 LYS A N 1
ATOM 3006 C CA . LYS A 1 393 ? 21.060 -13.362 -35.741 1.00 37.62 393 LYS A CA 1
ATOM 3007 C C . LYS A 1 393 ? 20.340 -12.444 -36.719 1.00 37.62 393 LYS A C 1
ATOM 3009 O O . LYS A 1 393 ? 19.483 -11.675 -36.296 1.00 37.62 393 LYS A O 1
ATOM 3014 N N . ASP A 1 394 ? 20.617 -12.582 -38.012 1.00 36.44 394 ASP A N 1
ATOM 3015 C CA . ASP A 1 394 ? 19.784 -11.985 -39.058 1.00 36.44 394 ASP A CA 1
ATOM 3016 C C . ASP A 1 394 ? 18.819 -13.032 -39.642 1.00 36.44 394 ASP A C 1
ATOM 3018 O O . ASP A 1 394 ? 19.202 -14.163 -39.942 1.00 36.44 394 ASP A O 1
ATOM 3022 N N . ARG A 1 395 ? 17.534 -12.661 -39.734 1.00 33.91 395 ARG A N 1
ATOM 3023 C CA . ARG A 1 395 ? 16.433 -13.351 -40.443 1.00 33.91 395 ARG A CA 1
ATOM 3024 C C . ARG A 1 395 ? 16.539 -14.883 -40.582 1.00 33.91 395 ARG A C 1
ATOM 3026 O O . ARG A 1 395 ? 16.376 -15.438 -41.661 1.00 33.91 395 ARG A O 1
ATOM 3033 N N . GLY A 1 396 ? 16.709 -15.590 -39.465 1.00 35.09 396 GLY A N 1
ATOM 3034 C CA . GLY A 1 396 ? 16.539 -17.050 -39.411 1.00 35.09 396 GLY A CA 1
ATOM 3035 C C . GLY A 1 396 ? 17.798 -17.892 -39.630 1.00 35.09 396 GLY A C 1
ATOM 3036 O O . GLY A 1 396 ? 17.727 -19.086 -39.360 1.00 35.09 396 GLY A O 1
ATOM 3037 N N . ASN A 1 397 ? 18.942 -17.294 -39.972 1.00 34.44 397 ASN A N 1
ATOM 3038 C CA . ASN A 1 397 ? 20.239 -17.976 -39.976 1.00 34.44 397 ASN A CA 1
ATOM 3039 C C . ASN A 1 397 ? 21.091 -17.494 -38.793 1.00 34.44 397 ASN A C 1
ATOM 3041 O O . ASN A 1 397 ? 21.152 -16.299 -38.503 1.00 34.44 397 ASN A O 1
ATOM 3045 N N . ASP A 1 398 ? 21.732 -18.422 -38.080 1.00 38.41 398 ASP A N 1
ATOM 3046 C CA . ASP A 1 398 ? 22.717 -18.059 -37.061 1.00 38.41 398 ASP A CA 1
ATOM 3047 C C . ASP A 1 398 ? 23.988 -17.585 -37.777 1.00 38.41 398 ASP A C 1
ATOM 3049 O O . ASP A 1 398 ? 24.707 -18.386 -38.373 1.00 38.41 398 ASP A O 1
ATOM 3053 N N . VAL A 1 399 ? 24.265 -16.281 -37.738 1.00 40.38 399 VAL A N 1
ATOM 3054 C CA . VAL A 1 399 ? 25.552 -15.743 -38.181 1.00 40.38 399 VAL A CA 1
ATOM 3055 C C . VAL A 1 399 ? 26.452 -15.673 -36.951 1.00 40.38 399 VAL A C 1
ATOM 3057 O O . VAL A 1 399 ? 26.242 -14.879 -36.030 1.00 40.38 399 VAL A O 1
ATOM 3060 N N . VAL A 1 400 ? 27.461 -16.544 -36.902 1.00 42.62 400 VAL A N 1
ATOM 3061 C CA . VAL A 1 400 ? 28.567 -16.387 -35.952 1.00 42.62 400 VAL A CA 1
ATOM 3062 C C . VAL A 1 400 ? 29.272 -15.105 -36.353 1.00 42.62 400 VAL A C 1
ATOM 3064 O O . VAL A 1 400 ? 29.925 -15.072 -37.392 1.00 42.62 400 VAL A O 1
ATOM 3067 N N . MET A 1 401 ? 29.103 -14.041 -35.571 1.00 49.84 401 MET A N 1
ATOM 3068 C CA . MET A 1 401 ? 29.817 -12.812 -35.863 1.00 49.84 401 MET A CA 1
ATOM 3069 C C . MET A 1 401 ? 31.235 -12.946 -35.350 1.00 49.84 401 MET A C 1
ATOM 3071 O O . MET A 1 401 ? 32.132 -12.799 -36.159 1.00 49.84 401 MET A O 1
ATOM 3075 N N . ALA A 1 402 ? 31.446 -13.359 -34.096 1.00 50.09 402 ALA A N 1
ATOM 3076 C CA . ALA A 1 402 ? 32.785 -13.534 -33.543 1.00 50.09 402 ALA A CA 1
ATOM 3077 C C . ALA A 1 402 ? 32.943 -14.824 -32.723 1.00 50.09 402 ALA A C 1
ATOM 3079 O O . ALA A 1 402 ? 32.048 -15.190 -31.962 1.00 50.09 402 ALA A O 1
ATOM 3080 N N . TYR A 1 403 ? 34.099 -15.482 -32.796 1.00 50.53 403 TYR A N 1
ATOM 3081 C CA . TYR A 1 403 ? 34.467 -16.581 -31.900 1.00 50.53 403 TYR A CA 1
ATOM 3082 C C . TYR A 1 403 ? 35.831 -16.342 -31.253 1.00 50.53 403 TYR A C 1
ATOM 3084 O O . TYR A 1 403 ? 36.735 -15.762 -31.851 1.00 50.53 403 TYR A O 1
ATOM 3092 N N . PHE A 1 404 ? 35.982 -16.789 -30.008 1.00 48.22 404 PHE A N 1
ATOM 3093 C CA . PHE A 1 404 ? 37.258 -16.729 -29.306 1.00 48.22 404 PHE A CA 1
ATOM 3094 C C . PHE A 1 404 ? 38.142 -17.890 -29.750 1.00 48.22 404 PHE A C 1
ATOM 3096 O O . PHE A 1 404 ? 37.740 -19.051 -29.709 1.00 48.22 404 PHE A O 1
ATOM 3103 N N . THR A 1 405 ? 39.361 -17.571 -30.165 1.00 53.16 405 THR A N 1
ATOM 3104 C CA . THR A 1 405 ? 40.441 -18.536 -30.375 1.00 53.16 405 THR A CA 1
ATOM 3105 C C . THR A 1 405 ? 41.483 -18.384 -29.276 1.00 53.16 405 THR A C 1
ATOM 3107 O O . THR A 1 405 ? 41.516 -17.373 -28.574 1.00 53.16 405 THR A O 1
ATOM 3110 N N . LYS A 1 406 ? 42.416 -19.339 -29.186 1.00 43.69 406 LYS A N 1
ATOM 3111 C CA . LYS A 1 406 ? 43.611 -19.209 -28.334 1.00 43.69 406 LYS A CA 1
ATOM 3112 C C . LYS A 1 406 ? 44.456 -17.953 -28.623 1.00 43.69 406 LYS A C 1
ATOM 3114 O O . LYS A 1 406 ? 45.301 -17.608 -27.809 1.00 43.69 406 LYS A O 1
ATOM 3119 N N . ASN A 1 407 ? 44.234 -17.297 -29.766 1.00 42.84 407 ASN A N 1
ATOM 3120 C CA . ASN A 1 407 ? 44.979 -16.130 -30.233 1.00 42.84 407 ASN A CA 1
ATOM 3121 C C . ASN A 1 407 ? 44.140 -14.832 -30.235 1.00 42.84 407 ASN A C 1
ATOM 3123 O O . ASN A 1 407 ? 44.620 -13.822 -30.737 1.00 42.84 407 ASN A O 1
ATOM 3127 N N . GLY A 1 408 ? 42.901 -14.842 -29.724 1.00 46.59 408 GLY A N 1
ATOM 3128 C CA . GLY A 1 408 ? 42.027 -13.659 -29.683 1.00 46.59 408 GLY A CA 1
ATOM 3129 C C . GLY A 1 408 ? 40.650 -13.859 -30.325 1.00 46.59 408 GLY A C 1
ATOM 3130 O O . GLY A 1 408 ? 40.291 -14.968 -30.733 1.00 46.59 408 GLY A O 1
ATOM 3131 N N . LEU A 1 409 ? 39.865 -12.779 -30.374 1.00 47.44 409 LEU A N 1
ATOM 3132 C CA . LEU A 1 409 ? 38.508 -12.728 -30.929 1.00 47.44 409 LEU A CA 1
ATOM 3133 C C . LEU A 1 409 ? 38.552 -12.628 -32.465 1.00 47.44 409 LEU A C 1
ATOM 3135 O O . LEU A 1 409 ? 39.122 -11.686 -33.007 1.00 47.44 409 LEU A O 1
ATOM 3139 N N . VAL A 1 410 ? 37.942 -13.583 -33.166 1.00 51.50 410 VAL A N 1
ATOM 3140 C CA . VAL A 1 410 ? 37.920 -13.659 -34.635 1.00 51.50 410 VAL A CA 1
ATOM 3141 C C . VAL A 1 410 ? 36.506 -13.407 -35.132 1.00 51.50 410 VAL A C 1
ATOM 3143 O O . VAL A 1 410 ? 35.614 -14.179 -34.786 1.00 51.50 410 VAL A O 1
ATOM 3146 N N . LEU A 1 411 ? 36.304 -12.360 -35.943 1.00 51.88 411 LEU A N 1
ATOM 3147 C CA . LEU A 1 411 ? 35.046 -12.108 -36.648 1.00 51.88 411 LEU A CA 1
ATOM 3148 C C . LEU A 1 411 ? 35.058 -12.783 -38.027 1.00 51.88 411 LEU A C 1
ATOM 3150 O O . LEU A 1 411 ? 36.096 -12.813 -38.678 1.00 51.88 411 LEU A O 1
ATOM 3154 N N . ASN A 1 412 ? 33.926 -13.347 -38.453 1.00 43.38 412 ASN A N 1
ATOM 3155 C CA . ASN A 1 412 ? 33.733 -14.158 -39.668 1.00 43.38 412 ASN A CA 1
ATOM 3156 C C . ASN A 1 412 ? 34.464 -13.609 -40.926 1.00 43.38 412 ASN A C 1
ATOM 3158 O O . ASN A 1 412 ? 33.906 -12.824 -41.686 1.00 43.38 412 ASN A O 1
ATOM 3162 N N . GLY A 1 413 ? 35.729 -14.004 -41.129 1.00 43.88 413 GLY A N 1
ATOM 3163 C CA . GLY A 1 413 ? 36.565 -13.609 -42.272 1.00 43.88 413 GLY A CA 1
ATOM 3164 C C . GLY A 1 413 ? 37.277 -12.246 -42.193 1.00 43.88 413 GLY A C 1
ATOM 3165 O O . GLY A 1 413 ? 38.046 -11.939 -43.101 1.00 43.88 413 GLY A O 1
ATOM 3166 N N . HIS A 1 414 ? 37.098 -11.450 -41.132 1.00 45.91 414 HIS A N 1
ATOM 3167 C CA . HIS A 1 414 ? 37.724 -10.125 -41.000 1.00 45.91 414 HIS A CA 1
ATOM 3168 C C . HIS A 1 414 ? 38.350 -9.907 -39.614 1.00 45.91 414 HIS A C 1
ATOM 3170 O O . HIS A 1 414 ? 37.773 -10.238 -38.578 1.00 45.91 414 HIS A O 1
ATOM 3176 N N . TYR A 1 415 ? 39.562 -9.344 -39.602 1.00 43.44 415 TYR A N 1
ATOM 3177 C CA . TYR A 1 415 ? 40.336 -9.083 -38.389 1.00 43.44 415 TYR A CA 1
ATOM 3178 C C . TYR A 1 415 ? 39.732 -7.923 -37.583 1.00 43.44 415 TYR A C 1
ATOM 3180 O O . TYR A 1 415 ? 39.498 -6.843 -38.123 1.00 43.44 415 TYR A O 1
ATOM 3188 N N . ILE A 1 416 ? 39.531 -8.127 -36.277 1.00 46.75 416 ILE A N 1
ATOM 3189 C CA . ILE A 1 416 ? 39.410 -7.019 -35.321 1.00 46.75 416 ILE A CA 1
ATOM 3190 C C . ILE A 1 416 ? 40.820 -6.475 -35.118 1.00 46.75 416 ILE A C 1
ATOM 3192 O O . ILE A 1 416 ? 41.735 -7.236 -34.800 1.00 46.75 416 ILE A O 1
ATOM 3196 N N . PHE A 1 417 ? 40.999 -5.173 -35.318 1.00 48.16 417 PHE A N 1
ATOM 3197 C CA . PHE A 1 417 ? 42.284 -4.535 -35.074 1.00 48.16 417 PHE A CA 1
ATOM 3198 C C . PHE A 1 417 ? 42.486 -4.345 -33.571 1.00 48.16 417 PHE A C 1
ATOM 3200 O O . PHE A 1 417 ? 41.693 -3.681 -32.905 1.00 48.16 417 PHE A O 1
ATOM 3207 N N . ASP A 1 418 ? 43.566 -4.924 -33.051 1.00 46.84 418 ASP A N 1
ATOM 3208 C CA . ASP A 1 418 ? 44.130 -4.516 -31.771 1.00 46.84 418 ASP A CA 1
ATOM 3209 C C . ASP A 1 418 ? 44.836 -3.162 -31.985 1.00 46.84 418 ASP A C 1
ATOM 3211 O O . ASP A 1 418 ? 45.794 -3.090 -32.765 1.00 46.84 418 ASP A O 1
ATOM 3215 N N . PRO A 1 419 ? 44.386 -2.072 -31.337 1.00 44.22 419 PRO A N 1
ATOM 3216 C CA . PRO A 1 419 ? 44.986 -0.754 -31.514 1.00 44.22 419 PRO A CA 1
ATOM 3217 C C . PRO A 1 419 ? 46.464 -0.698 -31.095 1.00 44.22 419 PRO A C 1
ATOM 3219 O O . PRO A 1 419 ? 47.177 0.187 -31.561 1.00 44.22 419 PRO A O 1
ATOM 3222 N N . ALA A 1 420 ? 46.967 -1.650 -30.298 1.00 47.97 420 ALA A N 1
ATOM 3223 C CA . ALA A 1 420 ? 48.393 -1.744 -29.983 1.00 47.97 420 ALA A CA 1
ATOM 3224 C C . ALA A 1 420 ? 49.258 -2.209 -31.174 1.00 47.97 420 ALA A C 1
ATOM 3226 O O . ALA A 1 420 ? 50.479 -2.061 -31.139 1.00 47.97 420 ALA A O 1
ATOM 3227 N N . SER A 1 421 ? 48.649 -2.763 -32.230 1.00 45.19 421 SER A N 1
ATOM 3228 C CA . SER A 1 421 ? 49.350 -3.343 -33.388 1.00 45.19 421 SER A CA 1
ATOM 3229 C C . SER A 1 421 ? 48.932 -2.766 -34.750 1.00 45.19 421 SER A C 1
ATOM 3231 O O . SER A 1 421 ? 49.511 -3.134 -35.774 1.00 45.19 421 SER A O 1
ATOM 3233 N N . ALA A 1 422 ? 47.981 -1.827 -34.790 1.00 45.50 422 ALA A N 1
ATOM 3234 C CA . ALA A 1 422 ? 47.509 -1.200 -36.023 1.00 45.50 422 ALA A CA 1
ATOM 3235 C C . ALA A 1 422 ? 48.221 0.135 -36.307 1.00 45.50 422 ALA A C 1
ATOM 3237 O O . ALA A 1 422 ? 48.221 1.050 -35.487 1.00 45.50 422 ALA A O 1
ATOM 3238 N N . ASN A 1 423 ? 48.787 0.288 -37.507 1.00 43.81 423 ASN A N 1
ATOM 3239 C CA . ASN A 1 423 ? 49.301 1.576 -37.971 1.00 43.81 423 ASN A CA 1
ATOM 3240 C C . ASN A 1 423 ? 48.106 2.473 -38.357 1.00 43.81 423 ASN A C 1
ATOM 3242 O O . ASN A 1 423 ? 47.281 2.079 -39.192 1.00 43.81 423 ASN A O 1
ATOM 3246 N N . ALA A 1 424 ? 47.995 3.657 -37.745 1.00 43.44 424 ALA A N 1
ATOM 3247 C CA . ALA A 1 424 ? 46.817 4.539 -37.794 1.00 43.44 424 ALA A CA 1
ATOM 3248 C C . ALA A 1 424 ? 46.370 4.954 -39.215 1.00 43.44 424 ALA A C 1
ATOM 3250 O O . ALA A 1 424 ? 45.231 5.367 -39.420 1.00 43.44 424 ALA A O 1
ATOM 3251 N N . SER A 1 425 ? 47.237 4.799 -40.218 1.00 45.59 425 SER A N 1
ATOM 3252 C CA . SER A 1 425 ? 46.958 5.071 -41.632 1.00 45.59 425 SER A CA 1
ATOM 3253 C C . SER A 1 425 ? 46.020 4.064 -42.316 1.00 45.59 425 SER A C 1
ATOM 3255 O O . SER A 1 425 ? 45.523 4.351 -43.399 1.00 45.59 425 SER A O 1
ATOM 3257 N N . SER A 1 426 ? 45.750 2.903 -41.710 1.00 50.53 426 SER A N 1
ATOM 3258 C CA . SER A 1 426 ? 44.903 1.845 -42.298 1.00 50.53 426 SER A CA 1
ATOM 3259 C C . SER A 1 426 ? 43.397 1.990 -42.015 1.00 50.53 426 SER A C 1
ATOM 3261 O O . SER A 1 426 ? 42.593 1.215 -42.527 1.00 50.53 426 SER A O 1
ATOM 3263 N N . VAL A 1 427 ? 43.005 2.993 -41.221 1.00 51.41 427 VAL A N 1
ATOM 3264 C CA . VAL A 1 427 ? 41.676 3.096 -40.581 1.00 51.41 427 VAL A CA 1
ATOM 3265 C C . VAL A 1 427 ? 40.875 4.317 -41.081 1.00 51.41 427 VAL A C 1
ATOM 3267 O O . VAL A 1 427 ? 39.734 4.526 -40.679 1.00 51.41 427 VAL A O 1
ATOM 3270 N N . SER A 1 428 ? 41.446 5.131 -41.981 1.00 45.41 428 SER A N 1
ATOM 3271 C CA . SER A 1 428 ? 40.981 6.491 -42.318 1.00 45.41 428 SER A CA 1
ATOM 3272 C C . SER A 1 428 ? 39.649 6.597 -43.078 1.00 45.41 428 SER A C 1
ATOM 3274 O O . SER A 1 428 ? 39.146 7.704 -43.240 1.00 45.41 428 SER A O 1
ATOM 3276 N N . ASN A 1 429 ? 39.061 5.478 -43.514 1.00 49.78 429 ASN A N 1
ATOM 3277 C CA . ASN A 1 429 ? 37.813 5.449 -44.294 1.00 49.78 429 ASN A CA 1
ATOM 3278 C C . ASN A 1 429 ? 36.623 4.820 -43.542 1.00 49.78 429 ASN A C 1
ATOM 3280 O O . ASN A 1 429 ? 35.598 4.515 -44.152 1.00 49.78 429 ASN A O 1
ATOM 3284 N N . LEU A 1 430 ? 36.744 4.578 -42.234 1.00 50.84 430 LEU A N 1
ATOM 3285 C CA . LEU A 1 430 ? 35.688 3.936 -41.452 1.00 50.84 430 LEU A CA 1
ATOM 3286 C C . LEU A 1 430 ? 34.659 4.958 -40.967 1.00 50.84 430 LEU A C 1
ATOM 3288 O O . LEU A 1 430 ? 34.959 5.845 -40.176 1.00 50.84 430 LEU A O 1
ATOM 3292 N N . VAL A 1 431 ? 33.431 4.820 -41.474 1.00 47.22 431 VAL A N 1
ATOM 3293 C CA . VAL A 1 431 ? 32.345 5.796 -41.293 1.00 47.22 431 VAL A CA 1
ATOM 3294 C C . VAL A 1 431 ? 31.678 5.663 -39.919 1.00 47.22 431 VAL A C 1
ATOM 3296 O O . VAL A 1 431 ? 31.157 6.647 -39.398 1.00 47.22 431 VAL A O 1
ATOM 3299 N N . LYS A 1 432 ? 31.711 4.472 -39.304 1.00 48.12 432 LYS A N 1
ATOM 3300 C CA . LYS A 1 432 ? 31.220 4.219 -37.941 1.00 48.12 432 LYS A CA 1
ATOM 3301 C C . LYS A 1 432 ? 32.047 3.126 -37.268 1.00 48.12 432 LYS A C 1
ATOM 3303 O O . LYS A 1 432 ? 32.462 2.169 -37.921 1.00 48.12 432 LYS A O 1
ATOM 3308 N N . VAL A 1 433 ? 32.280 3.262 -35.965 1.00 55.53 433 VAL A N 1
ATOM 3309 C CA . VAL A 1 433 ? 33.067 2.301 -35.187 1.00 55.53 433 VAL A CA 1
ATOM 3310 C C . VAL A 1 433 ? 32.310 1.945 -33.914 1.00 55.53 433 VAL A C 1
ATOM 3312 O O . VAL A 1 433 ? 31.989 2.832 -33.129 1.00 55.53 433 VAL A O 1
ATOM 3315 N N . ILE A 1 434 ? 32.005 0.660 -33.717 1.00 54.84 434 ILE A N 1
ATOM 3316 C CA . ILE A 1 434 ? 31.432 0.176 -32.455 1.00 54.84 434 ILE A CA 1
ATOM 3317 C C . ILE A 1 434 ? 32.592 -0.027 -31.489 1.00 54.84 434 ILE A C 1
ATOM 3319 O O . ILE A 1 434 ? 33.522 -0.782 -31.782 1.00 54.84 434 ILE A O 1
ATOM 3323 N N . LYS A 1 435 ? 32.534 0.633 -30.336 1.00 56.41 435 LYS A N 1
ATOM 3324 C CA . LYS A 1 435 ? 33.466 0.393 -29.236 1.00 56.41 435 LYS A CA 1
ATOM 3325 C C . LYS A 1 435 ? 32.986 -0.806 -28.428 1.00 56.41 435 LYS A C 1
ATOM 3327 O O . LYS A 1 435 ? 31.823 -0.870 -28.042 1.00 56.41 435 LYS A O 1
ATOM 3332 N N . ILE A 1 436 ? 33.874 -1.758 -28.167 1.00 58.09 436 ILE A N 1
ATOM 3333 C CA . ILE A 1 436 ? 33.620 -2.866 -27.240 1.00 58.09 436 ILE A CA 1
ATOM 3334 C C . ILE A 1 436 ? 34.750 -2.929 -26.215 1.00 58.09 436 ILE A C 1
ATOM 3336 O O . ILE A 1 436 ? 35.902 -2.653 -26.536 1.00 58.09 436 ILE A O 1
ATOM 3340 N N . TRP A 1 437 ? 34.436 -3.326 -24.987 1.00 51.41 437 TRP A N 1
ATOM 3341 C CA . TRP A 1 437 ? 35.431 -3.522 -23.933 1.00 51.41 437 TRP A CA 1
ATOM 3342 C C . TRP A 1 437 ? 35.526 -5.004 -23.579 1.00 51.41 437 TRP A C 1
ATOM 3344 O O . TRP A 1 437 ? 34.523 -5.621 -23.219 1.00 51.41 437 TRP A O 1
ATOM 3354 N N . ILE A 1 438 ? 36.729 -5.577 -23.655 1.00 52.28 438 ILE A N 1
ATOM 3355 C CA . ILE A 1 438 ? 36.999 -6.972 -23.276 1.00 52.28 438 ILE A CA 1
ATOM 3356 C C . ILE A 1 438 ? 38.143 -6.966 -22.262 1.00 52.28 438 ILE A C 1
ATOM 3358 O O . ILE A 1 438 ? 39.246 -6.527 -22.569 1.00 52.28 438 ILE A O 1
ATOM 3362 N N . ASN A 1 439 ? 37.883 -7.439 -21.038 1.00 48.06 439 ASN A N 1
ATOM 3363 C CA . ASN A 1 439 ? 38.866 -7.505 -19.943 1.00 48.06 439 ASN A CA 1
ATOM 3364 C C . ASN A 1 439 ? 39.605 -6.178 -19.664 1.00 48.06 439 ASN A C 1
ATOM 3366 O O . ASN A 1 439 ? 40.792 -6.176 -19.351 1.00 48.06 439 ASN A O 1
ATOM 3370 N N . GLY A 1 440 ? 38.906 -5.044 -19.782 1.00 51.16 440 GLY A N 1
ATOM 3371 C CA . GLY A 1 440 ? 39.483 -3.717 -19.543 1.00 51.16 440 GLY A CA 1
ATOM 3372 C C . GLY A 1 440 ? 40.290 -3.140 -20.713 1.00 51.16 440 GLY A C 1
ATOM 3373 O O . GLY A 1 440 ? 40.797 -2.031 -20.581 1.00 51.16 440 GLY A O 1
ATOM 3374 N N . ALA A 1 441 ? 40.383 -3.843 -21.846 1.00 49.59 441 ALA A N 1
ATOM 3375 C CA . ALA A 1 441 ? 40.933 -3.316 -23.092 1.00 49.59 441 ALA A CA 1
ATOM 3376 C C . ALA A 1 441 ? 39.804 -2.877 -24.041 1.00 49.59 441 ALA A C 1
ATOM 3378 O O . ALA A 1 441 ? 38.790 -3.570 -24.177 1.00 49.59 441 ALA A O 1
ATOM 3379 N N . GLU A 1 442 ? 39.982 -1.719 -24.678 1.00 54.78 442 GLU A N 1
ATOM 3380 C CA . GLU A 1 442 ? 39.055 -1.149 -25.660 1.00 54.78 442 GLU A CA 1
ATOM 3381 C C . GLU A 1 442 ? 39.372 -1.701 -27.059 1.00 54.78 442 GLU A C 1
ATOM 3383 O O . GLU A 1 442 ? 40.518 -1.677 -27.508 1.00 54.78 442 GLU A O 1
ATOM 3388 N N . TYR A 1 443 ? 38.349 -2.184 -27.759 1.00 61.25 443 TYR A N 1
ATOM 3389 C CA . TYR A 1 443 ? 38.426 -2.669 -29.133 1.00 61.25 443 TYR A CA 1
ATOM 3390 C C . TYR A 1 443 ? 37.418 -1.930 -30.006 1.00 61.25 443 TYR A C 1
ATOM 3392 O O . TYR A 1 443 ? 36.378 -1.456 -29.547 1.00 61.25 443 TYR A O 1
ATOM 3400 N N . TYR A 1 444 ? 37.724 -1.881 -31.296 1.00 59.28 444 TYR A N 1
ATOM 3401 C CA . TYR A 1 444 ? 36.984 -1.120 -32.287 1.00 59.28 444 TYR A CA 1
ATOM 3402 C C . TYR A 1 444 ? 36.500 -2.074 -33.382 1.00 59.28 444 TYR A C 1
ATOM 3404 O O . TYR A 1 444 ? 37.311 -2.707 -34.060 1.00 59.28 444 TYR A O 1
ATOM 3412 N N . ILE A 1 445 ? 35.182 -2.196 -33.558 1.00 61.59 445 ILE A N 1
ATOM 3413 C CA . ILE A 1 445 ? 34.593 -2.937 -34.676 1.00 61.59 445 ILE A CA 1
ATOM 3414 C C . ILE A 1 445 ? 34.260 -1.935 -35.787 1.00 61.59 445 ILE A C 1
ATOM 3416 O O . ILE A 1 445 ? 33.396 -1.074 -35.587 1.00 61.59 445 ILE A O 1
ATOM 3420 N N . PRO A 1 446 ? 34.902 -2.032 -36.960 1.00 55.91 446 PRO A N 1
ATOM 3421 C CA . PRO A 1 446 ? 34.523 -1.232 -38.114 1.00 55.91 446 PRO A CA 1
ATOM 3422 C C . PRO A 1 446 ? 33.105 -1.579 -38.582 1.00 55.91 446 PRO A C 1
ATOM 3424 O O . PRO A 1 446 ? 32.779 -2.750 -38.777 1.00 55.91 446 PRO A O 1
ATOM 3427 N N . VAL A 1 447 ? 32.272 -0.563 -38.807 1.00 47.94 447 VAL A N 1
ATOM 3428 C CA . VAL A 1 447 ? 30.968 -0.715 -39.462 1.00 47.94 447 VAL A CA 1
ATOM 3429 C C . VAL A 1 447 ? 31.070 -0.117 -40.860 1.00 47.94 447 VAL A C 1
ATOM 3431 O O . VAL A 1 447 ? 31.245 1.091 -41.031 1.00 47.94 447 VAL A O 1
ATOM 3434 N N . TYR A 1 448 ? 30.980 -0.978 -41.869 1.00 47.62 448 TYR A N 1
ATOM 3435 C CA . TYR A 1 448 ? 30.998 -0.574 -43.271 1.00 47.62 448 TYR A CA 1
ATOM 3436 C C . TYR A 1 448 ? 29.617 -0.053 -43.686 1.00 47.62 448 TYR A C 1
ATOM 3438 O O . TYR A 1 448 ? 28.596 -0.654 -43.356 1.00 47.62 448 TYR A O 1
ATOM 3446 N N . SER A 1 449 ? 29.576 1.061 -44.422 1.00 41.12 449 SER A N 1
ATOM 3447 C CA . SER A 1 449 ? 28.334 1.678 -44.916 1.00 41.12 449 SER A CA 1
ATOM 3448 C C . SER A 1 449 ? 27.670 0.905 -46.065 1.00 41.12 449 SER A C 1
ATOM 3450 O O . SER A 1 449 ? 26.531 1.198 -46.419 1.00 41.12 449 SER A O 1
ATOM 3452 N N . SER A 1 450 ? 28.354 -0.090 -46.632 1.00 42.66 450 SER A N 1
ATOM 3453 C CA . SER A 1 450 ? 27.822 -1.014 -47.634 1.00 42.66 450 SER A CA 1
ATOM 3454 C C . SER A 1 450 ? 28.634 -2.311 -47.639 1.00 42.66 450 SER A C 1
ATOM 3456 O O . SER A 1 450 ? 29.862 -2.260 -47.594 1.00 42.66 450 SER A O 1
ATOM 3458 N N . TYR A 1 451 ? 27.950 -3.454 -47.720 1.00 34.50 451 TYR A N 1
ATOM 3459 C CA . TYR A 1 451 ? 28.552 -4.751 -48.045 1.00 34.50 451 TYR A CA 1
ATOM 3460 C C . TYR A 1 451 ? 28.674 -4.855 -49.572 1.00 34.50 451 TYR A C 1
ATOM 3462 O O . TYR A 1 451 ? 27.676 -4.651 -50.265 1.00 34.50 451 TYR A O 1
ATOM 3470 N N . SER A 1 452 ? 29.867 -5.159 -50.085 1.00 35.62 452 SER A N 1
ATOM 3471 C CA . SER A 1 452 ? 30.080 -5.595 -51.474 1.00 35.62 452 SER A CA 1
ATOM 3472 C C . SER A 1 452 ? 30.455 -7.063 -51.505 1.00 35.62 452 SER A C 1
ATOM 3474 O O . SER A 1 452 ? 31.403 -7.392 -50.751 1.00 35.62 452 SER A O 1
#

Organism: NCBI:txid2202143